Protein AF-0000000087420105 (afdb_homodimer)

Structure (mmCIF, N/CA/C/O backbone):
data_AF-0000000087420105-model_v1
#
loop_
_entity.id
_entity.type
_entity.pdbx_description
1 polymer 'ABC-2 type transporter'
#
loop_
_atom_site.group_PDB
_atom_site.id
_atom_site.type_symbol
_atom_site.label_atom_id
_atom_site.label_alt_id
_atom_site.label_comp_id
_atom_site.label_asym_id
_atom_site.label_entity_id
_atom_site.label_seq_id
_atom_site.pdbx_PDB_ins_code
_atom_site.Cartn_x
_atom_site.Cartn_y
_atom_site.Cartn_z
_atom_site.occupancy
_atom_site.B_iso_or_equiv
_atom_site.auth_seq_id
_atom_site.auth_comp_id
_atom_site.auth_asym_id
_atom_site.auth_atom_id
_atom_site.pdbx_PDB_model_num
ATOM 1 N N . MET A 1 1 ? -33.156 55.25 -21.453 1 26.67 1 MET A N 1
ATOM 2 C CA . MET A 1 1 ? -33.312 55.75 -20.078 1 26.67 1 MET A CA 1
ATOM 3 C C . MET A 1 1 ? -33.062 54.625 -19.078 1 26.67 1 MET A C 1
ATOM 5 O O . MET A 1 1 ? -33.875 53.719 -18.969 1 26.67 1 MET A O 1
ATOM 9 N N . SER A 1 2 ? -31.75 54.156 -18.812 1 30.66 2 SER A N 1
ATOM 10 C CA . SER A 1 2 ? -31.031 53.062 -18.203 1 30.66 2 SER A CA 1
ATOM 11 C C . SER A 1 2 ? -31.156 53.094 -16.688 1 30.66 2 SER A C 1
ATOM 13 O O . SER A 1 2 ? -30.656 54 -16.047 1 30.66 2 SER A O 1
ATOM 15 N N . SER A 1 3 ? -32.344 52.75 -16.109 1 32.53 3 SER A N 1
ATOM 16 C CA . SER A 1 3 ? -32.656 52.844 -14.68 1 32.53 3 SER A CA 1
ATOM 17 C C . SER A 1 3 ? -31.625 52.062 -13.844 1 32.53 3 SER A C 1
ATOM 19 O O . SER A 1 3 ? -31.516 50.844 -13.953 1 32.53 3 SER A O 1
ATOM 21 N N . VAL A 1 4 ? -30.453 52.688 -13.539 1 34.88 4 VAL A N 1
ATOM 22 C CA . VAL A 1 4 ? -29.359 52.25 -12.672 1 34.88 4 VAL A CA 1
ATOM 23 C C . VAL A 1 4 ? -29.891 52.031 -11.258 1 34.88 4 VAL A C 1
ATOM 25 O O . VAL A 1 4 ? -30.328 52.969 -10.586 1 34.88 4 VAL A O 1
ATOM 28 N N . GLU A 1 5 ? -30.656 50.875 -10.992 1 32.69 5 GLU A N 1
ATOM 29 C CA . GLU A 1 5 ? -31.172 50.594 -9.664 1 32.69 5 GLU A CA 1
ATOM 30 C C . GLU A 1 5 ? -30.062 50.688 -8.609 1 32.69 5 GLU A C 1
ATOM 32 O O . GLU A 1 5 ? -29.016 50.031 -8.742 1 32.69 5 GLU A O 1
ATOM 37 N N . THR A 1 6 ? -29.859 51.812 -7.957 1 34.91 6 THR A N 1
ATOM 38 C CA . THR A 1 6 ? -28.969 52.188 -6.867 1 34.91 6 THR A CA 1
ATOM 39 C C . THR A 1 6 ? -29.062 51.219 -5.707 1 34.91 6 THR A C 1
ATOM 41 O O . THR A 1 6 ? -30.141 51 -5.156 1 34.91 6 THR A O 1
ATOM 44 N N . VAL A 1 7 ? -28.266 50.125 -5.691 1 34.72 7 VAL A N 1
ATOM 45 C CA . VAL A 1 7 ? -28.109 49.094 -4.668 1 34.72 7 VAL A CA 1
ATOM 46 C C . VAL A 1 7 ? -27.859 49.75 -3.311 1 34.72 7 VAL A C 1
ATOM 48 O O . VAL A 1 7 ? -26.938 50.531 -3.158 1 34.72 7 VAL A O 1
ATOM 51 N N . ASP A 1 8 ? -28.906 50.031 -2.529 1 33.28 8 ASP A N 1
ATOM 52 C CA . ASP A 1 8 ? -28.953 50.656 -1.221 1 33.28 8 ASP A CA 1
ATOM 53 C C . ASP A 1 8 ? -27.922 50.062 -0.272 1 33.28 8 ASP A C 1
ATOM 55 O O . ASP A 1 8 ? -27.969 48.875 0.007 1 33.28 8 ASP A O 1
ATOM 59 N N . HIS A 1 9 ? -26.703 50.562 -0.104 1 33.38 9 HIS A N 1
ATOM 60 C CA . HIS A 1 9 ? -25.531 50.281 0.707 1 33.38 9 HIS A CA 1
ATOM 61 C C . HIS A 1 9 ? -25.891 50.156 2.182 1 33.38 9 HIS A C 1
ATOM 63 O O . HIS A 1 9 ? -25.031 49.875 3.018 1 33.38 9 HIS A O 1
ATOM 69 N N . ARG A 1 10 ? -27.016 50.781 2.686 1 37.72 10 ARG A N 1
ATOM 70 C CA . ARG A 1 10 ? -27.297 50.906 4.109 1 37.72 10 ARG A CA 1
ATOM 71 C C . ARG A 1 10 ? -27.516 49.562 4.754 1 37.72 10 ARG A C 1
ATOM 73 O O . ARG A 1 10 ? -27.547 49.438 5.98 1 37.72 10 ARG A O 1
ATOM 80 N N . LYS A 1 11 ? -28.094 48.594 4.082 1 36.72 11 LYS A N 1
ATOM 81 C CA . LYS A 1 11 ? -28.531 47.375 4.766 1 36.72 11 LYS A CA 1
ATOM 82 C C . LYS A 1 11 ? -27.328 46.531 5.18 1 36.72 11 LYS A C 1
ATOM 84 O O . LYS A 1 11 ? -27.5 45.438 5.738 1 36.72 11 LYS A O 1
ATOM 89 N N . ILE A 1 12 ? -26.094 46.812 4.672 1 32.16 12 ILE A N 1
ATOM 90 C CA . ILE A 1 12 ? -24.969 45.938 5.047 1 32.16 12 ILE A CA 1
ATOM 91 C C . ILE A 1 12 ? -24.578 46.25 6.492 1 32.16 12 ILE A C 1
ATOM 93 O O . ILE A 1 12 ? -23.75 45.531 7.07 1 32.16 12 ILE A O 1
ATOM 97 N N . ALA A 1 13 ? -24.828 47.438 7 1 33.59 13 ALA A N 1
ATOM 98 C CA . ALA A 1 13 ? -24.297 47.844 8.297 1 33.59 13 ALA A CA 1
ATOM 99 C C . ALA A 1 13 ? -24.859 46.969 9.414 1 33.59 13 ALA A C 1
ATOM 101 O O . ALA A 1 13 ? -24.328 46.969 10.531 1 33.59 13 ALA A O 1
ATOM 102 N N . ALA A 1 14 ? -26.094 46.531 9.297 1 34.59 14 ALA A N 1
ATOM 103 C CA . ALA A 1 14 ? -26.781 46 10.477 1 34.59 14 ALA A CA 1
ATOM 104 C C . ALA A 1 14 ? -26.172 44.688 10.922 1 34.59 14 ALA A C 1
ATOM 106 O O . ALA A 1 14 ? -26.594 44.094 11.914 1 34.59 14 ALA A O 1
ATOM 107 N N . ILE A 1 15 ? -25.5 43.969 9.969 1 34.31 15 ILE A N 1
ATOM 108 C CA . ILE A 1 15 ? -25.078 42.656 10.484 1 34.31 15 ILE A CA 1
ATOM 109 C C . ILE A 1 15 ? -23.891 42.844 11.43 1 34.31 15 ILE A C 1
ATOM 111 O O . ILE A 1 15 ? -22.734 42.812 11 1 34.31 15 ILE A O 1
ATOM 115 N N . GLU A 1 16 ? -23.812 43.938 12.102 1 32.38 16 GLU A N 1
ATOM 116 C CA . GLU A 1 16 ? -22.734 43.969 13.086 1 32.38 16 GLU A CA 1
ATOM 117 C C . GLU A 1 16 ? -22.781 42.75 14.008 1 32.38 16 GLU A C 1
ATOM 119 O O . GLU A 1 16 ? -23.812 42.438 14.586 1 32.38 16 GLU A O 1
ATOM 124 N N . PRO A 1 17 ? -21.875 41.781 13.828 1 32.94 17 PRO A N 1
ATOM 125 C CA . PRO A 1 17 ? -21.922 40.656 14.758 1 32.94 17 PRO A CA 1
ATOM 126 C C . PRO A 1 17 ? -22.047 41.094 16.219 1 32.94 17 PRO A C 1
ATOM 128 O O . PRO A 1 17 ? -21.438 42.062 16.625 1 32.94 17 PRO A O 1
ATOM 131 N N . ASP A 1 18 ? -23.203 41.094 16.766 1 36.69 18 ASP A N 1
ATOM 132 C CA . ASP A 1 18 ? -23.438 41.375 18.188 1 36.69 18 ASP A CA 1
ATOM 133 C C . ASP A 1 18 ? -22.328 40.781 19.062 1 36.69 18 ASP A C 1
ATOM 135 O O . ASP A 1 18 ? -22.25 39.562 19.219 1 36.69 18 ASP A O 1
ATOM 139 N N . VAL A 1 19 ? -21.141 41.344 19.156 1 37.44 19 VAL A N 1
ATOM 140 C CA . VAL A 1 19 ? -19.969 41.062 19.969 1 37.44 19 VAL A CA 1
ATOM 141 C C . VAL A 1 19 ? -20.375 40.875 21.422 1 37.44 19 VAL A C 1
ATOM 143 O O . VAL A 1 19 ? -19.516 40.688 22.297 1 37.44 19 VAL A O 1
ATOM 146 N N . ARG A 1 20 ? -21.5 41.375 21.906 1 37.44 20 ARG A N 1
ATOM 147 C CA . ARG A 1 20 ? -21.781 41.406 23.344 1 37.44 20 ARG A CA 1
ATOM 148 C C . ARG A 1 20 ? -21.938 40 23.891 1 37.44 20 ARG A C 1
ATOM 150 O O . ARG A 1 20 ? -22.094 39.812 25.094 1 37.44 20 ARG A O 1
ATOM 157 N N . HIS A 1 21 ? -22.531 39.062 23.094 1 34.16 21 HIS A N 1
ATOM 158 C CA . HIS A 1 21 ? -22.609 37.812 23.828 1 34.16 21 HIS A CA 1
ATOM 159 C C . HIS A 1 21 ? -21.266 37.094 23.891 1 34.16 21 HIS A C 1
ATOM 161 O O . HIS A 1 21 ? -20.828 36.5 22.906 1 34.16 21 HIS A O 1
ATOM 167 N N . SER A 1 22 ? -20.297 37.625 24.562 1 34.06 22 SER A N 1
ATOM 168 C CA . SER A 1 22 ? -19.125 36.844 24.984 1 34.06 22 SER A CA 1
ATOM 169 C C . SER A 1 22 ? -19.5 35.406 25.312 1 34.06 22 SER A C 1
ATOM 171 O O . SER A 1 22 ? -20.531 35.156 25.938 1 34.06 22 SER A O 1
ATOM 173 N N . PRO A 1 23 ? -19.094 34.438 24.531 1 33.84 23 PRO A N 1
ATOM 174 C CA . PRO A 1 23 ? -19.422 33.094 25.047 1 33.84 23 PRO A CA 1
ATOM 175 C C . PRO A 1 23 ? -19.281 33 26.562 1 33.84 23 PRO A C 1
ATOM 177 O O . PRO A 1 23 ? -18.297 33.5 27.125 1 33.84 23 PRO A O 1
ATOM 180 N N . ARG A 1 24 ? -20.312 33.219 27.312 1 34.09 24 ARG A N 1
ATOM 181 C CA . ARG A 1 24 ? -20.188 32.906 28.734 1 34.09 24 ARG A CA 1
ATOM 182 C C . ARG A 1 24 ? -19.281 31.688 28.938 1 34.09 24 ARG A C 1
ATOM 184 O O . ARG A 1 24 ? -19.344 30.719 28.172 1 34.09 24 ARG A O 1
ATOM 191 N N . SER A 1 25 ? -18.078 31.812 29.5 1 37.47 25 SER A N 1
ATOM 192 C CA . SER A 1 25 ? -17.062 30.828 29.875 1 37.47 25 SER A CA 1
ATOM 193 C C . SER A 1 25 ? -17.703 29.5 30.281 1 37.47 25 SER A C 1
ATOM 195 O O . SER A 1 25 ? -17 28.516 30.469 1 37.47 25 SER A O 1
ATOM 197 N N . GLY A 1 26 ? -18.938 29.5 30.875 1 34.47 26 GLY A N 1
ATOM 198 C CA . GLY A 1 26 ? -19.531 28.391 31.594 1 34.47 26 GLY A CA 1
ATOM 199 C C . GLY A 1 26 ? -19.891 27.219 30.703 1 34.47 26 GLY A C 1
ATOM 200 O O . GLY A 1 26 ? -20.312 26.172 31.188 1 34.47 26 GLY A O 1
ATOM 201 N N . ASP A 1 27 ? -20.344 27.531 29.547 1 33.66 27 ASP A N 1
ATOM 202 C CA . ASP A 1 27 ? -20.922 26.328 28.969 1 33.66 27 ASP A CA 1
ATOM 203 C C . ASP A 1 27 ? -19.844 25.328 28.578 1 33.66 27 ASP A C 1
ATOM 205 O O . ASP A 1 27 ? -19.438 25.266 27.422 1 33.66 27 ASP A O 1
ATOM 209 N N . TRP A 1 28 ? -18.734 25.312 29.312 1 34.06 28 TRP A N 1
ATOM 210 C CA . TRP A 1 28 ? -17.953 24.094 29.125 1 34.06 28 TRP A CA 1
ATOM 211 C C . TRP A 1 28 ? -18.859 22.875 29.125 1 34.06 28 TRP A C 1
ATOM 213 O O . TRP A 1 28 ? -19.656 22.672 30.031 1 34.06 28 TRP A O 1
ATOM 223 N N . VAL A 1 29 ? -19.484 22.531 28.062 1 35.78 29 VAL A N 1
ATOM 224 C CA . VAL A 1 29 ? -20.016 21.188 28.141 1 35.78 29 VAL A CA 1
ATOM 225 C C . VAL A 1 29 ? -19.031 20.266 28.859 1 35.78 29 VAL A C 1
ATOM 227 O O . VAL A 1 29 ? -17.938 19.984 28.344 1 35.78 29 VAL A O 1
ATOM 230 N N . VAL A 1 30 ? -18.75 20.484 30.125 1 34.75 30 VAL A N 1
ATOM 231 C CA . VAL A 1 30 ? -18.109 19.469 30.953 1 34.75 30 VAL A CA 1
ATOM 232 C C . VAL A 1 30 ? -18.594 18.078 30.547 1 34.75 30 VAL A C 1
ATOM 234 O O . VAL A 1 30 ? -19.797 17.797 30.609 1 34.75 30 VAL A O 1
ATOM 237 N N . TYR A 1 31 ? -17.984 17.484 29.484 1 37.84 31 TYR A N 1
ATOM 238 C CA . TYR A 1 31 ? -18.203 16.047 29.438 1 37.84 31 TYR A CA 1
ATOM 239 C C . TYR A 1 31 ? -18.141 15.438 30.844 1 37.84 31 TYR A C 1
ATOM 241 O O . TYR A 1 31 ? -17.078 15.453 31.484 1 37.84 31 TYR A O 1
ATOM 249 N N . ALA A 1 32 ? -18.953 15.883 31.766 1 35.5 32 ALA A N 1
ATOM 250 C CA . ALA A 1 32 ? -19 15.094 33 1 35.5 32 ALA A CA 1
ATOM 251 C C . ALA A 1 32 ? -18.766 13.609 32.688 1 35.5 32 ALA A C 1
ATOM 253 O O . ALA A 1 32 ? -19.328 13.07 31.75 1 35.5 32 ALA A O 1
ATOM 254 N N . PRO A 1 33 ? -17.562 13.141 32.938 1 39.5 33 PRO A N 1
ATOM 255 C CA . PRO A 1 33 ? -17.594 11.68 32.969 1 39.5 33 PRO A CA 1
ATOM 256 C C . PRO A 1 33 ? -18.906 11.125 33.5 1 39.5 33 PRO A C 1
ATOM 258 O O . PRO A 1 33 ? -19.266 11.352 34.656 1 39.5 33 PRO A O 1
ATOM 261 N N . SER A 1 34 ? -20 11.602 33.188 1 38.62 34 SER A N 1
ATOM 262 C CA . SER A 1 34 ? -21.062 10.836 33.812 1 38.62 34 SER A CA 1
ATOM 263 C C . SER A 1 34 ? -20.625 9.398 34.094 1 38.62 34 SER A C 1
ATOM 265 O O . SER A 1 34 ? -20.391 8.625 33.156 1 38.62 34 SER A O 1
ATOM 267 N N . GLY A 1 35 ? -19.703 9.094 34.938 1 42.22 35 GLY A N 1
ATOM 268 C CA . GLY A 1 35 ? -19.531 7.824 35.625 1 42.22 35 GLY A CA 1
ATOM 269 C C . GLY A 1 35 ? -20.766 6.934 35.531 1 42.22 35 GLY A C 1
ATOM 270 O O . GLY A 1 35 ? -20.906 5.969 36.281 1 42.22 35 GLY A O 1
ATOM 271 N N . ALA A 1 36 ? -21.953 7.465 35.438 1 42.56 36 ALA A N 1
ATOM 272 C CA . ALA A 1 36 ? -23.094 6.555 35.5 1 42.56 36 ALA A CA 1
ATOM 273 C C . ALA A 1 36 ? -22.938 5.43 34.469 1 42.56 36 ALA A C 1
ATOM 275 O O . ALA A 1 36 ? -22.719 5.688 33.281 1 42.56 36 ALA A O 1
ATOM 276 N N . ARG A 1 37 ? -22.391 4.406 34.781 1 48.38 37 ARG A N 1
ATOM 277 C CA . ARG A 1 37 ? -22.484 3.051 34.25 1 48.38 37 ARG A CA 1
ATOM 278 C C . ARG A 1 37 ? -23.688 2.904 33.344 1 48.38 37 ARG A C 1
ATOM 280 O O . ARG A 1 37 ? -24.75 2.438 33.75 1 48.38 37 ARG A O 1
ATOM 287 N N . SER A 1 38 ? -23.891 3.996 32.406 1 64.88 38 SER A N 1
ATOM 288 C CA . SER A 1 38 ? -25.094 3.793 31.609 1 64.88 38 SER A CA 1
ATOM 289 C C . SER A 1 38 ? -25.125 2.398 30.984 1 64.88 38 SER A C 1
ATOM 291 O O . SER A 1 38 ? -24.078 1.803 30.734 1 64.88 38 SER A O 1
ATOM 293 N N . HIS A 1 39 ? -26.141 1.821 31.109 1 81.44 39 HIS A N 1
ATOM 294 C CA . HIS A 1 39 ? -26.453 0.512 30.562 1 81.44 39 HIS A CA 1
ATOM 295 C C . HIS A 1 39 ? -26.109 0.441 29.078 1 81.44 39 HIS A C 1
ATOM 297 O O . HIS A 1 39 ? -26.281 1.421 28.344 1 81.44 39 HIS A O 1
ATOM 303 N N . PRO A 1 40 ? -25.281 -0.43 28.719 1 84.88 40 PRO A N 1
ATOM 304 C CA . PRO A 1 40 ? -24.891 -0.608 27.312 1 84.88 40 PRO A CA 1
ATOM 305 C C . PRO A 1 40 ? -26.031 -0.319 26.344 1 84.88 40 PRO A C 1
ATOM 307 O O . PRO A 1 40 ? -25.797 0.228 25.266 1 84.88 40 PRO A O 1
ATOM 310 N N . LEU A 1 41 ? -27.141 -0.462 26.766 1 86.56 41 LEU A N 1
ATOM 311 C CA . LEU A 1 41 ? -28.281 -0.241 25.891 1 86.56 41 LEU A CA 1
ATOM 312 C C . LEU A 1 41 ? -28.562 1.25 25.719 1 86.56 41 LEU A C 1
ATOM 314 O O . LEU A 1 41 ? -29.016 1.684 24.656 1 86.56 41 LEU A O 1
ATOM 318 N N . VAL A 1 42 ? -28.297 2.012 26.688 1 87.31 42 VAL A N 1
ATOM 319 C CA . VAL A 1 42 ? -28.484 3.455 26.625 1 87.31 42 VAL A CA 1
ATOM 320 C C . VAL A 1 42 ? -27.469 4.074 25.688 1 87.31 42 VAL A C 1
ATOM 322 O O . VAL A 1 42 ? -27.797 4.941 24.875 1 87.31 42 VAL A O 1
ATOM 325 N N . LEU A 1 43 ? -26.359 3.58 25.781 1 88.38 43 LEU A N 1
ATOM 326 C CA . LEU A 1 43 ? -25.297 4.074 24.906 1 88.38 43 LEU A CA 1
ATOM 327 C C . LEU A 1 43 ? -25.578 3.748 23.453 1 88.38 43 LEU A C 1
ATOM 329 O O . LEU A 1 43 ? -25.312 4.559 22.562 1 88.38 43 LEU A O 1
ATOM 333 N N . LEU A 1 44 ? -26.062 2.6 23.281 1 91.38 44 LEU A N 1
ATOM 334 C CA . LEU A 1 44 ? -26.406 2.199 21.922 1 91.38 44 LEU A CA 1
ATOM 335 C C . LEU A 1 44 ? -27.531 3.072 21.359 1 91.38 44 LEU A C 1
ATOM 337 O O . LEU A 1 44 ? -27.484 3.482 20.203 1 91.38 44 LEU A O 1
ATOM 341 N N . ARG A 1 45 ? -28.5 3.316 22.188 1 90.12 45 ARG A N 1
ATOM 342 C CA . ARG A 1 45 ? -29.594 4.176 21.766 1 90.12 45 ARG A CA 1
ATOM 343 C C . ARG A 1 45 ? -29.109 5.586 21.469 1 90.12 45 ARG A C 1
ATOM 345 O O . ARG A 1 45 ? -29.562 6.215 20.516 1 90.12 45 ARG A O 1
ATOM 352 N N . GLN A 1 46 ? -28.266 5.992 22.25 1 89.38 46 GLN A N 1
ATOM 353 C CA . GLN A 1 46 ? -27.688 7.309 22.031 1 89.38 46 GLN A CA 1
ATOM 354 C C . GLN A 1 46 ? -26.922 7.359 20.719 1 89.38 46 GLN A C 1
ATOM 356 O O . GLN A 1 46 ? -27.016 8.336 19.969 1 89.38 46 GLN A O 1
ATOM 361 N N . SER A 1 47 ? -26.156 6.324 20.453 1 90.88 47 SER A N 1
ATOM 362 C CA . SER A 1 47 ? -25.406 6.258 19.203 1 90.88 47 SER A CA 1
ATOM 363 C C . SER A 1 47 ? -26.344 6.27 18 1 90.88 47 SER A C 1
ATOM 365 O O . SER A 1 47 ? -26.094 6.996 17.031 1 90.88 47 SER A O 1
ATOM 367 N N . LEU A 1 48 ? -27.359 5.516 18.141 1 91.12 48 LEU A N 1
ATOM 368 C CA . LEU A 1 48 ? -28.312 5.453 17.047 1 91.12 48 LEU A CA 1
ATOM 369 C C . LEU A 1 48 ? -29 6.805 16.844 1 91.12 48 LEU A C 1
ATOM 371 O O . LEU A 1 48 ? -29.234 7.219 15.711 1 91.12 48 LEU A O 1
ATOM 375 N N . SER A 1 49 ? -29.281 7.445 17.906 1 91.31 49 SER A N 1
ATOM 376 C CA . SER A 1 49 ? -29.859 8.781 17.844 1 91.31 49 SER A CA 1
ATOM 377 C C . SER A 1 49 ? -28.891 9.781 17.25 1 91.31 49 SER A C 1
ATOM 379 O O . SER A 1 49 ? -29.281 10.641 16.453 1 91.31 49 SER A O 1
ATOM 381 N N . ASN A 1 50 ? -27.688 9.625 17.625 1 90.69 50 ASN A N 1
ATOM 382 C CA . ASN A 1 50 ? -26.656 10.508 17.109 1 90.69 50 ASN A CA 1
ATOM 383 C C . ASN A 1 50 ? -26.469 10.328 15.602 1 90.69 50 ASN A C 1
ATOM 385 O O . ASN A 1 50 ? -26.234 11.297 14.883 1 90.69 50 ASN A O 1
ATOM 389 N N . PHE A 1 51 ? -26.578 9.125 15.141 1 92.69 51 PHE A N 1
ATOM 390 C CA . PHE A 1 51 ? -26.5 8.883 13.703 1 92.69 51 PHE A CA 1
ATOM 391 C C . PHE A 1 51 ? -27.609 9.625 12.969 1 92.69 51 PHE A C 1
ATOM 393 O O . PHE A 1 51 ? -27.375 10.219 11.922 1 92.69 51 PHE A O 1
ATOM 400 N N . TRP A 1 52 ? -28.75 9.562 13.586 1 91.12 52 TRP A N 1
ATOM 401 C CA . TRP A 1 52 ? -29.906 10.195 12.953 1 91.12 52 TRP A CA 1
ATOM 402 C C . TRP A 1 52 ? -29.812 11.711 13.047 1 91.12 52 TRP A C 1
ATOM 404 O O . TRP A 1 52 ? -30.109 12.422 12.086 1 91.12 52 TRP A O 1
ATOM 414 N N . SER A 1 53 ? -29.375 12.227 14.125 1 91.88 53 SER A N 1
ATOM 415 C CA . SER A 1 53 ? -29.344 13.664 14.352 1 91.88 53 SER A CA 1
ATOM 416 C C . SER A 1 53 ? -28.25 14.328 13.516 1 91.88 53 SER A C 1
ATOM 418 O O . SER A 1 53 ? -28.344 15.508 13.18 1 91.88 53 SER A O 1
ATOM 420 N N . THR A 1 54 ? -27.266 13.578 13.242 1 92 54 THR A N 1
ATOM 421 C CA . THR A 1 54 ? -26.141 14.172 12.523 1 92 54 THR A CA 1
ATOM 422 C C . THR A 1 54 ? -26.141 13.734 11.062 1 92 54 THR A C 1
ATOM 424 O O . THR A 1 54 ? -25.141 13.891 10.367 1 92 54 THR A O 1
ATOM 427 N N . ARG A 1 55 ? -27.25 13.211 10.594 1 92.94 55 A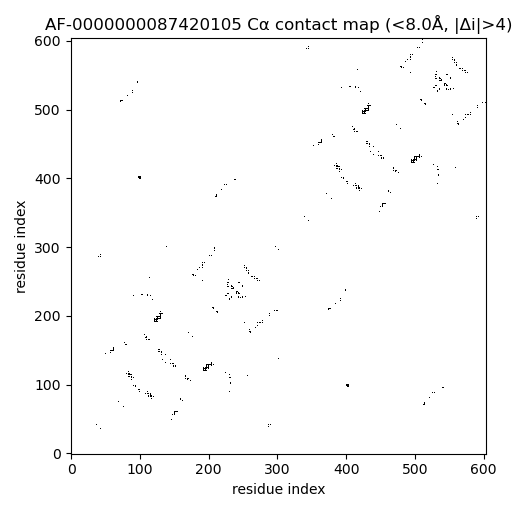RG A N 1
ATOM 428 C CA . ARG A 1 55 ? -27.312 12.688 9.234 1 92.94 55 ARG A CA 1
ATOM 429 C C . ARG A 1 55 ? -27.078 13.797 8.211 1 92.94 55 ARG A C 1
ATOM 431 O O . ARG A 1 55 ? -26.453 13.562 7.172 1 92.94 55 ARG A O 1
ATOM 438 N N . GLU A 1 56 ? -27.531 14.969 8.531 1 93.56 56 GLU A N 1
ATOM 439 C CA . GLU A 1 56 ? -27.344 16.094 7.613 1 93.56 56 GLU A CA 1
ATOM 440 C C . GLU A 1 56 ? -25.875 16.516 7.566 1 93.56 56 GLU A C 1
ATOM 442 O O . GLU A 1 56 ? -25.344 16.797 6.488 1 93.56 56 GLU A O 1
ATOM 447 N N . LEU A 1 57 ? -25.375 16.531 8.734 1 92.25 57 LEU A N 1
ATOM 448 C CA . LEU A 1 57 ? -23.953 16.859 8.805 1 92.25 57 LEU A CA 1
ATOM 449 C C . LEU A 1 57 ? -23.125 15.836 8.047 1 92.25 57 LEU A C 1
ATOM 451 O O . LEU A 1 57 ? -22.219 16.203 7.297 1 92.25 57 LEU A O 1
ATOM 455 N N . ALA A 1 58 ? -23.422 14.594 8.258 1 94.12 58 ALA A N 1
ATOM 456 C CA . ALA A 1 58 ? -22.703 13.523 7.57 1 94.12 58 ALA A CA 1
ATOM 457 C C . ALA A 1 58 ? -22.812 13.664 6.055 1 94.12 58 ALA A C 1
ATOM 459 O O . ALA A 1 58 ? -21.844 13.477 5.332 1 94.12 58 ALA A O 1
ATOM 460 N N . TRP A 1 59 ? -23.953 14.031 5.625 1 94.12 59 TRP A N 1
ATOM 461 C CA . TRP A 1 59 ? -24.188 14.211 4.199 1 94.12 59 TRP A CA 1
ATOM 462 C C . TRP A 1 59 ? -23.391 15.391 3.654 1 94.12 59 TRP A C 1
ATOM 464 O O . TRP A 1 59 ? -22.812 15.305 2.568 1 94.12 59 TRP A O 1
ATOM 474 N N . ILE A 1 60 ? -23.344 16.453 4.422 1 93.62 60 ILE A N 1
ATOM 475 C CA . ILE A 1 60 ? -22.594 17.641 4.02 1 93.62 60 ILE A CA 1
ATOM 476 C C . ILE A 1 60 ? -21.109 17.297 3.928 1 93.62 60 ILE A C 1
ATOM 478 O O . ILE A 1 60 ? -20.438 17.641 2.953 1 93.62 60 ILE A O 1
ATOM 482 N N . LEU A 1 61 ? -20.766 16.594 4.895 1 92 61 LEU A N 1
ATOM 483 C CA . LEU A 1 61 ? -19.375 16.203 4.906 1 92 61 LEU A CA 1
ATOM 484 C C . LEU A 1 61 ? -19.047 15.281 3.74 1 92 61 LEU A C 1
ATOM 486 O O . LEU A 1 61 ? -17.984 15.383 3.131 1 92 61 LEU A O 1
ATOM 490 N N . PHE A 1 62 ? -19.906 14.375 3.434 1 92.62 62 PHE A N 1
ATOM 491 C CA . PHE A 1 62 ? -19.734 13.43 2.336 1 92.62 62 PHE A CA 1
ATOM 492 C C . PHE A 1 62 ? -19.672 14.156 1 1 92.62 62 PHE A C 1
ATOM 494 O O . PHE A 1 62 ? -18.766 13.914 0.199 1 92.62 62 PHE A O 1
ATOM 501 N N . TH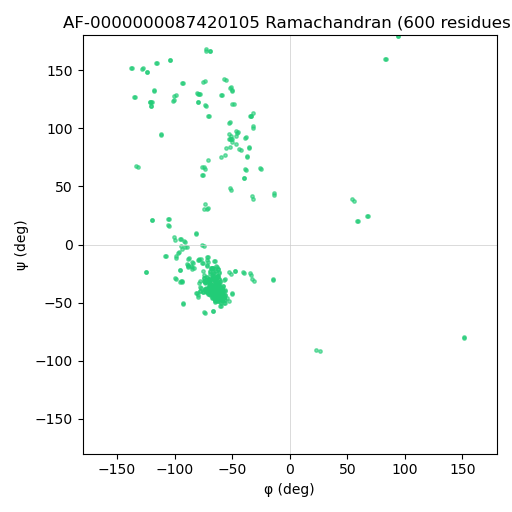R A 1 63 ? -20.531 15.062 0.748 1 91.69 63 THR A N 1
ATOM 502 C CA . THR A 1 63 ? -20.578 15.797 -0.512 1 91.69 63 THR A CA 1
ATOM 503 C C . THR A 1 63 ? -19.344 16.688 -0.654 1 91.69 63 THR A C 1
ATOM 505 O O . THR A 1 63 ? -18.828 16.859 -1.757 1 91.69 63 THR A O 1
ATOM 508 N N . ARG A 1 64 ? -19 17.188 0.494 1 88.62 64 ARG A N 1
ATOM 509 C CA . ARG A 1 64 ? -17.781 18 0.488 1 88.62 64 ARG A CA 1
ATOM 510 C C . ARG A 1 64 ? -16.562 17.141 0.135 1 88.62 64 ARG A C 1
ATOM 512 O O . ARG A 1 64 ? -15.688 17.578 -0.614 1 88.62 64 ARG A O 1
ATOM 519 N N . ASP A 1 65 ? -16.547 15.977 0.671 1 86.5 65 ASP A N 1
ATOM 520 C CA . ASP A 1 65 ? -15.461 15.062 0.37 1 86.5 65 ASP A CA 1
ATOM 521 C C . ASP A 1 65 ? -15.43 14.719 -1.117 1 86.5 65 ASP A C 1
ATOM 523 O O . ASP A 1 65 ? -14.359 14.688 -1.729 1 86.5 65 ASP A O 1
ATOM 527 N N . LEU A 1 66 ? -16.531 14.453 -1.643 1 83.56 66 LEU A N 1
ATOM 528 C CA . LEU A 1 66 ? -16.625 14.102 -3.055 1 83.56 66 LEU A CA 1
ATOM 529 C C . LEU A 1 66 ? -16.141 15.25 -3.934 1 83.56 66 LEU A C 1
ATOM 531 O O . LEU A 1 66 ? -15.43 15.031 -4.914 1 83.56 66 LEU A O 1
ATOM 535 N N . LYS A 1 67 ? -16.469 16.438 -3.557 1 83.5 67 LYS A N 1
ATOM 536 C CA . LYS A 1 67 ? -16.094 17.609 -4.328 1 83.5 67 LYS A CA 1
ATOM 537 C C . LYS A 1 67 ? -14.594 17.891 -4.219 1 83.5 67 LYS A C 1
ATOM 539 O O . LYS A 1 67 ? -13.953 18.281 -5.195 1 83.5 67 LYS A O 1
ATOM 544 N N . SER A 1 68 ? -14.094 17.719 -3.076 1 79.12 68 SER A N 1
ATOM 545 C CA . SER A 1 68 ? -12.672 17.984 -2.844 1 79.12 68 SER A CA 1
ATOM 546 C C . SER A 1 68 ? -11.797 17 -3.607 1 79.12 68 SER A C 1
ATOM 548 O O . SER A 1 68 ? -10.727 17.375 -4.094 1 79.12 68 SER A O 1
ATOM 550 N N . GLN A 1 69 ? -12.25 15.812 -3.73 1 72.81 69 GLN A N 1
ATOM 551 C CA . GLN A 1 69 ? -11.492 14.781 -4.43 1 72.81 69 GLN A CA 1
ATOM 552 C C . GLN A 1 69 ? -11.445 15.055 -5.93 1 72.81 69 GLN A C 1
ATOM 554 O O . GLN A 1 69 ? -10.438 14.789 -6.582 1 72.81 69 GLN A O 1
ATOM 559 N N . VAL A 1 70 ? -12.469 15.523 -6.484 1 67.06 70 VAL A N 1
ATOM 560 C CA . VAL A 1 70 ? -12.555 15.773 -7.918 1 67.06 70 VAL A CA 1
ATOM 561 C C . VAL A 1 70 ? -11.742 17.016 -8.273 1 67.06 70 VAL A C 1
ATOM 563 O O . VAL A 1 70 ? -11.195 17.125 -9.375 1 67.06 70 VAL A O 1
ATOM 566 N N . ARG A 1 71 ? -11.594 17.938 -7.426 1 68.12 71 ARG A N 1
ATOM 567 C CA . ARG A 1 71 ? -10.875 19.188 -7.703 1 68.12 71 ARG A CA 1
ATOM 568 C C . ARG A 1 71 ? -9.375 18.938 -7.766 1 68.12 71 ARG A C 1
ATOM 570 O O . ARG A 1 71 ? -8.664 19.625 -8.5 1 68.12 71 ARG A O 1
ATOM 577 N N . ARG A 1 72 ? -8.867 18.078 -7.086 1 60.81 72 ARG A N 1
ATOM 578 C CA . ARG A 1 72 ? -7.422 17.922 -6.961 1 60.81 72 ARG A CA 1
ATOM 579 C C . ARG A 1 72 ? -6.891 16.875 -7.938 1 60.81 72 ARG A C 1
ATOM 581 O O . ARG A 1 72 ? -5.688 16.828 -8.203 1 60.81 72 ARG A O 1
ATOM 588 N N . SER A 1 73 ? -7.688 15.977 -8.414 1 60.25 73 SER A N 1
ATOM 589 C CA . SER A 1 73 ? -7.199 14.883 -9.242 1 60.25 73 SER A CA 1
ATOM 590 C C . SER A 1 73 ? -8.086 14.672 -10.461 1 60.25 73 SER A C 1
ATOM 592 O O . SER A 1 73 ? -9.305 14.883 -10.398 1 60.25 73 SER A O 1
ATOM 594 N N . PHE A 1 74 ? -7.41 14.672 -11.68 1 60.09 74 PHE A N 1
ATOM 595 C CA . PHE A 1 74 ? -8.133 14.398 -12.914 1 60.09 74 PHE A CA 1
ATOM 596 C C . PHE A 1 74 ? -8.961 13.125 -12.789 1 60.09 74 PHE A C 1
ATOM 598 O O . PHE A 1 74 ? -10.117 13.094 -13.219 1 60.09 74 PHE A O 1
ATOM 605 N N . MET A 1 75 ? -8.352 12.109 -12.172 1 62.38 75 MET A N 1
ATOM 606 C CA . MET A 1 75 ? -9.062 10.828 -12.172 1 62.38 75 MET A CA 1
ATOM 607 C C . MET A 1 75 ? -9.781 10.609 -10.844 1 62.38 75 MET A C 1
ATOM 609 O O . MET A 1 75 ? -10.57 9.68 -10.703 1 62.38 75 MET A O 1
ATOM 613 N N . GLY A 1 76 ? -9.703 11.617 -10.008 1 61.78 76 GLY A N 1
ATOM 614 C CA . GLY A 1 76 ? -10.438 11.711 -8.758 1 61.78 76 GLY A CA 1
ATOM 615 C C . GLY A 1 76 ? -10.805 10.359 -8.18 1 61.78 76 GLY A C 1
ATOM 616 O O . GLY A 1 76 ? -9.938 9.625 -7.695 1 61.78 76 GLY A O 1
ATOM 617 N N . TYR A 1 77 ? -11.922 9.82 -8.477 1 66.94 77 TYR A N 1
ATOM 618 C CA . TYR A 1 77 ? -12.562 8.664 -7.852 1 66.94 77 TYR A CA 1
ATOM 619 C C . TYR A 1 77 ? -12.102 7.371 -8.508 1 66.94 77 TYR A C 1
ATOM 621 O O . TYR A 1 77 ? -12.203 6.297 -7.914 1 66.94 77 TYR A O 1
ATOM 629 N N . ALA A 1 78 ? -11.469 7.5 -9.594 1 70.38 78 ALA A N 1
ATOM 630 C CA . ALA A 1 78 ? -11.031 6.301 -10.297 1 70.38 78 ALA A CA 1
ATOM 631 C C . ALA A 1 78 ? -9.875 5.621 -9.57 1 70.38 78 ALA A C 1
ATOM 633 O O . ALA A 1 78 ? -9.656 4.418 -9.719 1 70.38 78 ALA A O 1
ATOM 634 N N . TRP A 1 79 ? -9.281 6.484 -8.68 1 72.19 79 TRP A N 1
ATOM 635 C CA . TRP A 1 79 ? -8.117 5.926 -7.996 1 72.19 79 TRP A CA 1
ATOM 636 C C . TRP A 1 79 ? -8.547 5.012 -6.852 1 72.19 79 TRP A C 1
ATOM 638 O O . TRP A 1 79 ? -7.75 4.223 -6.348 1 72.19 79 TRP A O 1
ATOM 648 N N . LEU A 1 80 ? -9.758 5.086 -6.52 1 67.25 80 LEU A N 1
ATOM 649 C CA . LEU A 1 80 ? -10.242 4.344 -5.363 1 67.25 80 LEU A CA 1
ATOM 650 C C . LEU A 1 80 ? -10.062 2.842 -5.57 1 67.25 80 LEU A C 1
ATOM 652 O O . LEU A 1 80 ? -9.836 2.102 -4.609 1 67.25 80 LEU A O 1
ATOM 656 N N . PHE A 1 81 ? -10.102 2.387 -6.805 1 73.12 81 PHE A N 1
ATOM 657 C CA . PHE A 1 81 ? -10 0.944 -6.984 1 73.12 81 PHE A CA 1
ATOM 658 C C . PHE A 1 81 ? -8.781 0.591 -7.832 1 73.12 81 PHE A C 1
ATOM 660 O O . PHE A 1 81 ? -8.734 -0.48 -8.445 1 73.12 81 PHE A O 1
ATOM 667 N N . SER A 1 82 ? -7.938 1.49 -7.836 1 78.88 82 SER A N 1
ATOM 668 C CA . SER A 1 82 ? -6.719 1.212 -8.594 1 78.88 82 SER A CA 1
ATOM 669 C C . SER A 1 82 ? -5.938 0.059 -7.973 1 78.88 82 SER A C 1
ATOM 671 O O . SER A 1 82 ? -5.391 -0.784 -8.688 1 78.88 82 SER A O 1
ATOM 673 N N . GLY A 1 83 ? -6.062 -0.035 -6.664 1 83.12 83 GLY A N 1
ATOM 674 C CA . GLY A 1 83 ? -5.363 -1.105 -5.969 1 83.12 83 GLY A CA 1
ATOM 675 C C . GLY A 1 83 ? -5.895 -2.484 -6.309 1 83.12 83 GLY A C 1
ATOM 676 O O . GLY A 1 83 ? -5.191 -3.293 -6.918 1 83.12 83 GLY A O 1
ATOM 677 N N . PRO A 1 84 ? -7.117 -2.602 -6.07 1 87.19 84 PRO A N 1
ATOM 678 C CA . PRO A 1 84 ? -7.727 -3.902 -6.352 1 87.19 84 PRO A CA 1
ATOM 679 C C . PRO A 1 84 ? -7.621 -4.293 -7.824 1 87.19 84 PRO A C 1
ATOM 681 O O . PRO A 1 84 ? -7.375 -5.461 -8.141 1 87.19 84 PRO A O 1
ATOM 684 N N . ILE A 1 85 ? -7.863 -3.348 -8.641 1 88.69 85 ILE A N 1
ATOM 685 C CA . ILE A 1 85 ? -7.812 -3.627 -10.07 1 88.69 85 ILE A CA 1
ATOM 686 C C . ILE A 1 85 ? -6.395 -4.047 -10.461 1 88.69 85 ILE A C 1
ATOM 688 O O . ILE A 1 85 ? -6.211 -5.012 -11.211 1 88.69 85 ILE A O 1
ATOM 692 N N . MET A 1 86 ? -5.492 -3.35 -9.953 1 88.94 86 MET A N 1
ATOM 693 C CA . MET A 1 86 ? -4.105 -3.672 -10.273 1 88.94 86 MET A CA 1
ATOM 694 C C . MET A 1 86 ? -3.719 -5.031 -9.711 1 88.94 86 MET A C 1
ATOM 696 O O . MET A 1 86 ? -3.051 -5.82 -10.375 1 88.94 86 MET A O 1
ATOM 700 N N . THR A 1 87 ? -4.109 -5.246 -8.578 1 89.75 87 THR A N 1
ATOM 701 C CA . THR A 1 87 ? -3.824 -6.543 -7.973 1 89.75 87 THR A CA 1
ATOM 702 C C . THR A 1 87 ? -4.43 -7.672 -8.805 1 89.75 87 THR A C 1
ATOM 704 O O . THR A 1 87 ? -3.75 -8.648 -9.117 1 89.75 87 THR A O 1
ATOM 707 N N . ALA A 1 88 ? -5.652 -7.496 -9.156 1 93.5 88 ALA A N 1
ATOM 708 C CA . ALA A 1 88 ? -6.324 -8.5 -9.969 1 93.5 88 ALA A CA 1
ATOM 709 C C . ALA A 1 88 ? -5.613 -8.68 -11.312 1 93.5 88 ALA A C 1
ATOM 711 O O . ALA A 1 88 ? -5.391 -9.812 -11.75 1 93.5 88 ALA A O 1
ATOM 712 N N . ALA A 1 89 ? -5.273 -7.582 -11.891 1 92.44 89 ALA A N 1
ATOM 713 C CA . ALA A 1 89 ? -4.602 -7.633 -13.188 1 92.44 89 ALA A CA 1
ATOM 714 C C . ALA A 1 89 ? -3.277 -8.383 -13.086 1 92.44 89 ALA A C 1
ATOM 716 O O . ALA A 1 89 ? -2.932 -9.164 -13.977 1 92.44 89 ALA A O 1
ATOM 717 N N . MET A 1 90 ? -2.6 -8.18 -12.094 1 89.5 90 MET A N 1
ATOM 718 C CA . MET A 1 90 ? -1.314 -8.844 -11.891 1 89.5 90 MET A CA 1
ATOM 719 C C . MET A 1 90 ? -1.498 -10.344 -11.727 1 89.5 90 MET A C 1
ATOM 721 O O . MET A 1 90 ? -0.752 -11.133 -12.32 1 89.5 90 MET A O 1
ATOM 725 N N . TRP A 1 91 ? -2.432 -10.742 -11 1 91.06 91 TRP A N 1
ATOM 726 C CA . TRP A 1 91 ? -2.664 -12.164 -10.773 1 91.06 91 TRP A CA 1
ATOM 727 C C . TRP A 1 91 ? -3.154 -12.844 -12.047 1 91.06 91 TRP A C 1
ATOM 729 O O . TRP A 1 91 ? -2.771 -13.977 -12.336 1 91.06 91 TRP A O 1
ATOM 739 N N . VAL A 1 92 ? -3.986 -12.164 -12.75 1 92.25 92 VAL A N 1
ATOM 740 C CA . VAL A 1 92 ? -4.434 -12.688 -14.039 1 92.25 92 VAL A CA 1
ATOM 741 C C . VAL A 1 92 ? -3.238 -12.852 -14.977 1 92.25 92 VAL A C 1
ATOM 743 O O . VAL A 1 92 ? -3.111 -13.867 -15.656 1 92.25 92 VAL A O 1
ATOM 746 N N . PHE A 1 93 ? -2.42 -11.906 -14.977 1 88.31 93 PHE A N 1
ATOM 747 C CA . PHE A 1 93 ? -1.228 -11.93 -15.812 1 88.31 93 PHE A CA 1
ATOM 748 C C . PHE A 1 93 ? -0.301 -13.07 -15.406 1 88.31 93 PHE A C 1
ATOM 750 O O . PHE A 1 93 ? 0.182 -13.82 -16.25 1 88.31 93 PHE A O 1
ATOM 757 N N . LEU A 1 94 ? -0.056 -13.188 -14.172 1 85.81 94 LEU A N 1
ATOM 758 C CA . LEU A 1 94 ? 0.826 -14.234 -13.672 1 85.81 94 LEU A CA 1
ATOM 759 C C . LEU A 1 94 ? 0.268 -15.617 -14 1 85.81 94 LEU A C 1
ATOM 761 O O . LEU A 1 94 ? 1.026 -16.547 -14.305 1 85.81 94 LEU A O 1
ATOM 765 N N . ARG A 1 95 ? -1.006 -15.773 -13.922 1 87.88 95 ARG A N 1
ATOM 766 C CA . ARG A 1 95 ? -1.627 -17.047 -14.297 1 87.88 95 ARG A CA 1
ATOM 767 C C . ARG A 1 95 ? -1.461 -17.312 -15.781 1 87.88 95 ARG A C 1
ATOM 769 O O . ARG A 1 95 ? -1.185 -18.453 -16.188 1 87.88 95 ARG A O 1
ATOM 776 N N . SER A 1 96 ? -1.633 -16.297 -16.516 1 86.12 96 SER A N 1
ATOM 777 C CA . SER A 1 96 ? -1.483 -16.438 -17.969 1 86.12 96 SER A CA 1
ATOM 778 C C . SER A 1 96 ? -0.062 -16.859 -18.328 1 86.12 96 SER A C 1
ATOM 780 O O . SER A 1 96 ? 0.148 -17.562 -19.328 1 86.12 96 SER A O 1
ATOM 782 N N . GLN A 1 97 ? 0.88 -16.531 -17.531 1 81.25 97 GLN A N 1
ATOM 783 C CA . GLN A 1 97 ? 2.277 -16.859 -17.797 1 81.25 97 GLN A CA 1
ATOM 784 C C . GLN A 1 97 ? 2.676 -18.156 -17.078 1 81.25 97 GLN A C 1
ATOM 786 O O . GLN A 1 97 ? 3.859 -18.5 -17.016 1 81.25 97 GLN A O 1
ATOM 791 N N . ALA A 1 98 ? 1.752 -18.812 -16.453 1 81.75 98 ALA A N 1
ATOM 792 C CA . ALA A 1 98 ? 1.914 -20.125 -15.82 1 81.75 98 ALA A CA 1
ATOM 793 C C . ALA A 1 98 ? 2.838 -20.031 -14.609 1 81.75 98 ALA A C 1
ATOM 795 O O . ALA A 1 98 ? 3.572 -20.969 -14.305 1 81.75 98 ALA A O 1
ATOM 796 N N . VAL A 1 99 ? 2.873 -18.828 -14.086 1 78.56 99 VAL A N 1
ATOM 797 C CA . VAL A 1 99 ? 3.578 -18.688 -12.82 1 78.56 99 VAL A CA 1
ATOM 798 C C . VAL A 1 99 ? 2.707 -19.203 -11.68 1 78.56 99 VAL A C 1
ATOM 800 O O . VAL A 1 99 ? 3.211 -19.797 -10.727 1 78.56 99 VAL A O 1
ATOM 803 N N . VAL A 1 100 ? 1.388 -18.938 -11.844 1 82.38 100 VAL A N 1
ATOM 804 C CA . VAL A 1 100 ? 0.408 -19.359 -10.852 1 82.38 100 VAL A CA 1
ATOM 805 C C . VAL A 1 100 ? -0.574 -20.344 -11.484 1 82.38 100 VAL A C 1
ATOM 807 O O . VAL A 1 100 ? -0.989 -20.156 -12.633 1 82.38 100 VAL A O 1
ATOM 810 N N . SER A 1 101 ? -0.748 -21.391 -10.758 1 83.31 101 SER A N 1
ATOM 811 C CA . SER A 1 101 ? -1.714 -22.375 -11.219 1 83.31 101 SER A CA 1
ATOM 812 C C . SER A 1 101 ? -2.939 -22.422 -10.305 1 83.31 101 SER A C 1
ATOM 814 O O . SER A 1 101 ? -2.93 -23.078 -9.273 1 83.31 101 SER A O 1
ATOM 816 N N . ILE A 1 102 ? -3.926 -21.703 -10.688 1 84.25 102 ILE A N 1
ATOM 817 C CA . ILE A 1 102 ? -5.16 -21.609 -9.914 1 84.25 102 ILE A CA 1
ATOM 818 C C . ILE A 1 102 ? -6.34 -22.062 -10.773 1 84.25 102 ILE A C 1
ATOM 820 O O . ILE A 1 102 ? -6.523 -21.562 -11.891 1 84.25 102 ILE A O 1
ATOM 824 N N . ASP A 1 103 ? -6.965 -22.984 -10.297 1 84.38 103 ASP A N 1
ATOM 825 C CA . ASP A 1 103 ? -8.156 -23.469 -10.992 1 84.38 103 ASP A CA 1
ATOM 826 C C . ASP A 1 103 ? -9.43 -22.953 -10.344 1 84.38 103 ASP A C 1
ATOM 828 O O . ASP A 1 103 ? -9.609 -23.078 -9.125 1 84.38 103 ASP A O 1
ATOM 832 N N . THR A 1 104 ? -10.258 -22.281 -11.156 1 85.25 104 THR A N 1
ATOM 833 C CA . THR A 1 104 ? -11.523 -21.75 -10.68 1 85.25 104 THR A CA 1
ATOM 834 C C . THR A 1 104 ? -12.68 -22.203 -11.57 1 85.25 104 THR A C 1
ATOM 836 O O . THR A 1 104 ? -12.477 -22.547 -12.734 1 85.25 104 THR A O 1
ATOM 839 N N . LYS A 1 105 ? -13.852 -22.281 -10.953 1 84.75 105 LYS A N 1
ATOM 840 C CA . LYS A 1 105 ? -15.047 -22.656 -11.703 1 84.75 105 LYS A CA 1
ATOM 841 C C . LYS A 1 105 ? -15.492 -21.516 -12.625 1 84.75 105 LYS A C 1
ATOM 843 O O . LYS A 1 105 ? -16.094 -21.766 -13.672 1 84.75 105 LYS A O 1
ATOM 848 N N . ILE A 1 106 ? -15.266 -20.328 -12.258 1 89.94 106 ILE A N 1
ATOM 849 C CA . ILE A 1 106 ? -15.578 -19.141 -13.055 1 89.94 106 ILE A CA 1
ATOM 850 C C . ILE A 1 106 ? -14.297 -18.578 -13.664 1 89.94 106 ILE A C 1
ATOM 852 O O . ILE A 1 106 ? -13.195 -18.891 -13.211 1 89.94 106 ILE A O 1
ATOM 856 N N . PRO A 1 107 ? -14.508 -17.781 -14.75 1 93.06 107 PRO A N 1
ATOM 857 C CA . PRO A 1 107 ? -13.297 -17.172 -15.305 1 93.06 107 PRO A CA 1
ATOM 858 C C . PRO A 1 107 ? -12.461 -16.453 -14.25 1 93.06 107 PRO A C 1
ATOM 860 O O . PRO A 1 107 ? -13 -15.695 -13.445 1 93.06 107 PRO A O 1
ATOM 863 N N . TYR A 1 108 ? -11.203 -16.688 -14.297 1 93.75 108 TYR A N 1
ATOM 864 C CA . TYR A 1 108 ? -10.32 -16.266 -13.219 1 93.75 108 TYR A CA 1
ATOM 865 C C . TYR A 1 108 ? -10.336 -14.742 -13.062 1 93.75 108 TYR A C 1
ATOM 867 O O . TYR A 1 108 ? -10.32 -14.227 -11.945 1 93.75 108 TYR A O 1
ATOM 875 N N . PRO A 1 109 ? -10.328 -13.961 -14.148 1 95.62 109 PRO A N 1
ATOM 876 C CA . PRO A 1 109 ? -10.359 -12.508 -13.961 1 95.62 109 PRO A CA 1
ATOM 877 C C . PRO A 1 109 ? -11.578 -12.039 -13.172 1 95.62 109 PRO A C 1
ATOM 879 O O . PRO A 1 109 ? -11.484 -11.117 -12.359 1 95.62 109 PRO A O 1
ATOM 882 N N . LEU A 1 110 ? -12.656 -12.719 -13.406 1 95.31 110 LEU A N 1
ATOM 883 C CA . LEU A 1 110 ? -13.867 -12.391 -12.648 1 95.31 110 LEU A CA 1
ATOM 884 C C . LEU A 1 110 ? -13.719 -12.797 -11.188 1 95.31 110 LEU A C 1
ATOM 886 O O . LEU A 1 110 ? -14.109 -12.055 -10.289 1 95.31 110 LEU A O 1
ATOM 890 N N . PHE A 1 111 ? -13.18 -13.945 -11.023 1 94.5 111 PHE A N 1
ATOM 891 C CA . PHE A 1 111 ? -12.977 -14.469 -9.68 1 94.5 111 PHE A CA 1
ATOM 892 C C . PHE A 1 111 ? -12.078 -13.547 -8.867 1 94.5 111 PHE A C 1
ATOM 894 O O . PHE A 1 111 ? -12.445 -13.117 -7.773 1 94.5 111 PHE A O 1
ATOM 901 N N . VAL A 1 112 ? -10.953 -13.25 -9.414 1 95.56 112 VAL A N 1
ATOM 902 C CA . VAL A 1 112 ? -9.938 -12.523 -8.656 1 95.56 112 VAL A CA 1
ATOM 903 C C . VAL A 1 112 ? -10.352 -11.062 -8.5 1 95.56 112 VAL A C 1
ATOM 905 O O . VAL A 1 112 ? -10.141 -10.453 -7.449 1 95.56 112 VAL A O 1
ATOM 908 N N . LEU A 1 113 ? -10.938 -10.453 -9.508 1 96.12 113 LEU A N 1
ATOM 909 C CA . LEU A 1 113 ? -11.367 -9.062 -9.406 1 96.12 113 LEU A CA 1
ATOM 910 C C . LEU A 1 113 ? -12.469 -8.906 -8.367 1 96.12 113 LEU A C 1
ATOM 912 O O . LEU A 1 113 ? -12.438 -7.977 -7.555 1 96.12 113 LEU A O 1
ATOM 916 N N . SER A 1 114 ? -13.438 -9.789 -8.414 1 95.44 114 SER A N 1
ATOM 917 C CA . SER A 1 114 ? -14.492 -9.719 -7.41 1 95.44 114 SER A CA 1
ATOM 918 C C . SER A 1 114 ? -13.922 -9.891 -6.004 1 95.44 114 SER A C 1
ATOM 920 O O . SER A 1 114 ? -14.312 -9.172 -5.082 1 95.44 114 SER A O 1
ATOM 922 N N . GLY A 1 115 ? -13.008 -10.828 -5.875 1 95.44 115 GLY A N 1
ATOM 923 C CA . GLY A 1 115 ? -12.398 -11.062 -4.578 1 95.44 115 GLY A CA 1
ATOM 924 C C . GLY A 1 115 ? -11.633 -9.859 -4.055 1 95.44 115 GLY A C 1
ATOM 925 O O . GLY A 1 115 ? -11.781 -9.484 -2.891 1 95.44 115 GLY A O 1
ATOM 926 N N . THR A 1 116 ? -10.828 -9.297 -4.922 1 95.31 116 THR A N 1
ATOM 927 C CA . THR A 1 116 ? -10.008 -8.172 -4.488 1 95.31 116 THR A CA 1
ATOM 928 C C . THR A 1 116 ? -10.867 -6.949 -4.199 1 95.31 116 THR A C 1
ATOM 930 O O . THR A 1 116 ? -10.562 -6.16 -3.303 1 95.31 116 THR A O 1
ATOM 933 N N . ILE A 1 117 ? -11.898 -6.758 -4.945 1 95.25 117 ILE A N 1
ATOM 934 C CA . ILE A 1 117 ? -12.82 -5.656 -4.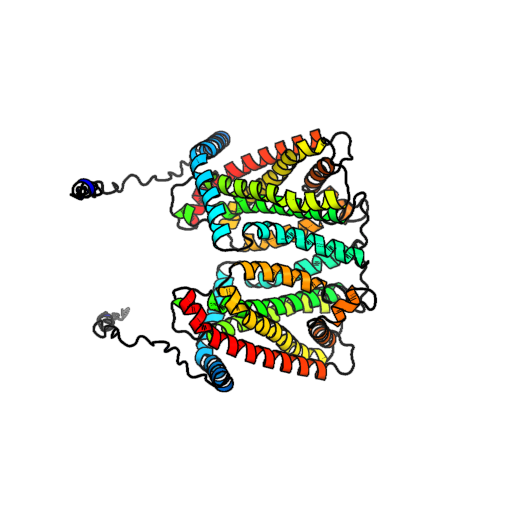699 1 95.25 117 ILE A CA 1
ATOM 935 C C . ILE A 1 117 ? -13.516 -5.848 -3.355 1 95.25 117 ILE A C 1
ATOM 937 O O . ILE A 1 117 ? -13.602 -4.914 -2.555 1 95.25 117 ILE A O 1
ATOM 941 N N . LEU A 1 118 ? -14.008 -7.031 -3.131 1 96.31 118 LEU A N 1
ATOM 942 C CA . LEU A 1 118 ? -14.688 -7.328 -1.872 1 96.31 118 LEU A CA 1
ATOM 943 C C . LEU A 1 118 ? -13.742 -7.129 -0.69 1 96.31 118 LEU A C 1
ATOM 945 O O . LEU A 1 118 ? -14.133 -6.559 0.331 1 96.31 118 LEU A O 1
ATOM 949 N N . TRP A 1 119 ? -12.562 -7.586 -0.853 1 95.81 119 TRP A N 1
ATOM 950 C CA . TRP A 1 119 ? -11.57 -7.387 0.195 1 95.81 119 TRP A CA 1
ATOM 951 C C . TRP A 1 119 ? -11.312 -5.898 0.43 1 95.81 119 TRP A C 1
ATOM 953 O O . TRP A 1 119 ? -11.195 -5.457 1.575 1 95.81 119 TRP A O 1
ATOM 963 N N . GLY A 1 120 ? -11.148 -5.199 -0.672 1 94.5 120 GLY A N 1
ATOM 964 C CA . GLY A 1 120 ? -10.969 -3.76 -0.565 1 94.5 120 GLY A CA 1
ATOM 965 C C . GLY A 1 120 ? -12.102 -3.072 0.176 1 94.5 120 GLY A C 1
ATOM 966 O O . GLY A 1 120 ? -11.867 -2.143 0.951 1 94.5 120 GLY A O 1
ATOM 967 N N . LEU A 1 121 ? -13.266 -3.498 -0.059 1 95.69 121 LEU A N 1
ATOM 968 C CA . LEU A 1 121 ? -14.422 -2.906 0.601 1 95.69 121 LEU A CA 1
ATOM 969 C C . LEU A 1 121 ? -14.438 -3.25 2.086 1 95.69 121 LEU A C 1
ATOM 971 O O . LEU A 1 121 ? -14.828 -2.426 2.916 1 95.69 121 LEU A O 1
ATOM 975 N N . LEU A 1 122 ? -14.102 -4.457 2.395 1 96.25 122 LEU A N 1
ATOM 976 C CA . LEU A 1 122 ? -13.953 -4.836 3.793 1 96.25 122 LEU A CA 1
ATOM 977 C C . LEU A 1 122 ? -12.938 -3.936 4.496 1 96.25 122 LEU A C 1
ATOM 979 O O . LEU A 1 122 ? -13.211 -3.422 5.586 1 96.25 122 LEU A O 1
ATOM 983 N N . ARG A 1 123 ? -11.859 -3.773 3.859 1 94.44 123 ARG A N 1
ATOM 984 C CA . ARG A 1 123 ? -10.812 -2.924 4.414 1 94.44 123 ARG A CA 1
ATOM 985 C C . ARG A 1 123 ? -11.289 -1.482 4.547 1 94.44 123 ARG A C 1
ATOM 987 O O . ARG A 1 123 ? -10.977 -0.809 5.531 1 94.44 123 ARG A O 1
ATOM 994 N N . ALA A 1 124 ? -11.945 -1.026 3.549 1 93.88 124 ALA A N 1
ATOM 995 C CA . ALA A 1 124 ? -12.484 0.33 3.602 1 93.88 124 ALA A CA 1
ATOM 996 C C . ALA A 1 124 ? -13.43 0.499 4.789 1 93.88 124 ALA A C 1
ATOM 998 O O . ALA A 1 124 ? -13.445 1.549 5.434 1 93.88 124 ALA A O 1
ATOM 999 N N . GLY A 1 125 ? -14.273 -0.479 4.996 1 96 125 GLY A N 1
ATOM 1000 C CA . GLY A 1 125 ? -15.109 -0.451 6.184 1 96 125 GLY A CA 1
ATOM 1001 C C . GLY A 1 125 ? -14.312 -0.34 7.473 1 96 125 GLY A C 1
ATOM 1002 O O . GLY A 1 125 ? -14.672 0.431 8.367 1 96 125 GLY A O 1
ATOM 1003 N N . PHE A 1 126 ? -13.273 -1.076 7.551 1 96.44 126 PHE A N 1
ATOM 1004 C CA . PHE A 1 126 ? -12.375 -1.024 8.695 1 96.44 126 PHE A CA 1
ATOM 1005 C C . PHE A 1 126 ? -11.797 0.374 8.867 1 96.44 126 PHE A C 1
ATOM 1007 O O . PHE A 1 126 ? -11.812 0.928 9.969 1 96.44 126 PHE A O 1
ATOM 1014 N N . ASP A 1 127 ? -11.336 0.942 7.812 1 93.88 127 ASP A N 1
ATOM 1015 C CA . ASP A 1 127 ? -10.711 2.258 7.836 1 93.88 127 ASP A CA 1
ATOM 1016 C C . ASP A 1 127 ? -11.719 3.344 8.203 1 93.88 127 ASP A C 1
ATOM 1018 O O . ASP A 1 127 ? -11.336 4.406 8.703 1 93.88 127 ASP A O 1
ATOM 1022 N N . ALA A 1 128 ? -12.961 3.078 7.957 1 94.12 128 ALA A N 1
ATOM 1023 C CA . ALA A 1 128 ? -14.016 4.055 8.211 1 94.12 128 ALA A CA 1
ATOM 1024 C C . ALA A 1 128 ? -14.172 4.32 9.703 1 94.12 128 ALA A C 1
ATOM 1026 O O . ALA A 1 128 ? -14.695 5.359 10.109 1 94.12 128 ALA A O 1
ATOM 1027 N N . THR A 1 129 ? -13.703 3.434 10.539 1 94.56 129 THR A N 1
ATOM 1028 C CA . THR A 1 129 ? -14 3.6 11.961 1 94.56 129 THR A CA 1
ATOM 1029 C C . THR A 1 129 ? -12.711 3.611 12.781 1 94.56 129 THR A C 1
ATOM 1031 O O . THR A 1 129 ? -12.672 4.168 13.875 1 94.56 129 THR A O 1
ATOM 1034 N N . VAL A 1 130 ? -11.664 3.023 12.25 1 93.5 130 VAL A N 1
ATOM 1035 C CA . VAL A 1 130 ? -10.469 2.809 13.062 1 93.5 130 VAL A CA 1
ATOM 1036 C C . VAL A 1 130 ? -9.828 4.152 13.398 1 93.5 130 VAL A C 1
ATOM 1038 O O . VAL A 1 130 ? -9.25 4.316 14.477 1 93.5 130 VAL A O 1
ATOM 1041 N N . ASP A 1 131 ? -9.945 5.152 12.586 1 87.94 131 ASP A N 1
ATOM 1042 C CA . ASP A 1 131 ? -9.266 6.43 12.781 1 87.94 131 ASP A CA 1
ATOM 1043 C C . ASP A 1 131 ? -10.242 7.504 13.266 1 87.94 131 ASP A C 1
ATOM 1045 O O . ASP A 1 131 ? -10.008 8.695 13.055 1 87.94 131 ASP A O 1
ATOM 1049 N N . VAL A 1 132 ? -11.242 7.145 13.789 1 86.38 132 VAL A N 1
ATOM 1050 C CA . VAL A 1 132 ? -12.297 8.078 14.156 1 86.38 132 VAL A CA 1
ATOM 1051 C C . VAL A 1 132 ? -11.773 9.062 15.203 1 86.38 132 VAL A C 1
ATOM 1053 O O . VAL A 1 132 ? -12.195 10.219 15.242 1 86.38 132 VAL A O 1
ATOM 1056 N N . TYR A 1 133 ? -10.805 8.672 15.984 1 81.38 133 TYR A N 1
ATOM 1057 C CA . TYR A 1 133 ? -10.297 9.539 17.047 1 81.38 133 TYR A CA 1
ATOM 1058 C C . TYR A 1 133 ? -9.172 10.43 16.531 1 81.38 133 TYR A C 1
ATOM 1060 O O . TYR A 1 133 ? -8.688 11.305 17.25 1 81.38 133 TYR A O 1
ATOM 1068 N N . SER A 1 134 ? -8.586 10.094 15.375 1 72.25 134 SER A N 1
ATOM 1069 C CA . SER A 1 134 ? -7.449 10.852 14.867 1 72.25 134 SER A CA 1
ATOM 1070 C C . SER A 1 134 ? -7.902 12.156 14.211 1 72.25 134 SER A C 1
ATOM 1072 O O . SER A 1 134 ? -7.074 13.008 13.883 1 72.25 134 SER A O 1
ATOM 1074 N N . SER A 1 135 ? -9.156 12.273 13.984 1 59.03 135 SER A N 1
ATOM 1075 C CA . SER A 1 135 ? -9.602 13.469 13.281 1 59.03 135 SER A CA 1
ATOM 1076 C C . SER A 1 135 ? -9.477 14.703 14.172 1 59.03 135 SER A C 1
ATOM 1078 O O . SER A 1 135 ? -9.867 14.68 15.336 1 59.03 135 SER A O 1
ATOM 1080 N N . ASP A 1 136 ? -8.477 15.562 13.742 1 55.03 136 ASP A N 1
ATOM 1081 C CA . ASP A 1 136 ? -8.328 16.859 14.406 1 55.03 136 ASP A CA 1
ATOM 1082 C C . ASP A 1 136 ? -9.688 17.484 14.711 1 55.03 136 ASP A C 1
ATOM 1084 O O . ASP A 1 136 ? -9.812 18.297 15.633 1 55.03 136 ASP A O 1
ATOM 1088 N N . ILE A 1 137 ? -10.602 17.047 13.93 1 51.75 137 ILE A N 1
ATOM 1089 C CA . ILE A 1 137 ? -11.906 17.703 14.039 1 51.75 137 ILE A CA 1
ATOM 1090 C C . ILE A 1 137 ? -12.555 17.359 15.375 1 51.75 137 ILE A C 1
ATOM 1092 O O . ILE A 1 137 ? -13.266 18.172 15.961 1 51.75 137 ILE A O 1
ATOM 1096 N N . LEU A 1 138 ? -12.266 16.047 15.844 1 53.56 138 LEU A N 1
ATOM 1097 C CA . LEU A 1 138 ? -12.852 15.695 17.141 1 53.56 138 LEU A CA 1
ATOM 1098 C C . LEU A 1 138 ? -12.422 16.688 18.219 1 53.56 138 LEU A C 1
ATOM 1100 O O . LEU A 1 138 ? -13.188 16.984 19.125 1 53.56 138 LEU A O 1
ATOM 1104 N N . LYS A 1 139 ? -11.211 17.156 17.906 1 55.69 139 LYS A N 1
ATOM 1105 C CA . LYS A 1 139 ? -10.672 18.031 18.938 1 55.69 139 LYS A CA 1
ATOM 1106 C C . LYS A 1 139 ? -11.352 19.391 18.922 1 55.69 139 LYS A C 1
ATOM 1108 O O . LYS A 1 139 ? -11.508 20.031 19.953 1 55.69 139 LYS A O 1
ATOM 1113 N N . LYS A 1 140 ? -11.734 19.703 17.641 1 57.31 140 LYS A N 1
ATOM 1114 C CA . LYS A 1 140 ? -12.109 21.109 17.578 1 57.31 140 LYS A CA 1
ATOM 1115 C C . LYS A 1 140 ? -13.625 21.281 17.656 1 57.31 140 LYS A C 1
ATOM 1117 O O . LYS A 1 140 ? -14.117 22.297 18.125 1 57.31 140 LYS A O 1
ATOM 1122 N N . LEU A 1 141 ? -14.375 20.281 17.172 1 60.72 141 LEU A N 1
ATOM 1123 C CA . LEU A 1 141 ? -15.812 20.5 17.078 1 60.72 141 LEU A CA 1
ATOM 1124 C C . LEU A 1 141 ? -16.578 19.484 17.906 1 60.72 141 LEU A C 1
ATOM 1126 O O . LEU A 1 141 ? -16.109 18.344 18.078 1 60.72 141 LEU A O 1
ATOM 1130 N N . ASN A 1 142 ? -17.359 19.938 18.922 1 71.44 142 ASN A N 1
ATOM 1131 C CA . ASN A 1 142 ? -18.266 19.094 19.703 1 71.44 142 ASN A CA 1
ATOM 1132 C C . ASN A 1 142 ? -19.188 18.281 18.781 1 71.44 142 ASN A C 1
ATOM 1134 O O . ASN A 1 142 ? -20.422 18.344 18.922 1 71.44 142 ASN A O 1
ATOM 1138 N N . VAL A 1 143 ? -18.641 17.641 17.812 1 79.62 143 VAL A N 1
ATOM 1139 C CA . VAL A 1 143 ? -19.422 16.844 16.875 1 79.62 143 VAL A CA 1
ATOM 1140 C C . VAL A 1 143 ? -19.328 15.359 17.25 1 79.62 143 VAL A C 1
ATOM 1142 O O . VAL A 1 143 ? -18.25 14.844 17.516 1 79.62 143 VAL A O 1
ATOM 1145 N N . PRO A 1 144 ? -20.562 14.805 17.359 1 87.19 144 PRO A N 1
ATOM 1146 C CA . PRO A 1 144 ? -20.547 13.375 17.672 1 87.19 144 PRO A CA 1
ATOM 1147 C C . PRO A 1 144 ? -19.734 12.547 16.688 1 87.19 144 PRO A C 1
ATOM 1149 O O . PRO A 1 144 ? -19.734 12.844 15.484 1 87.19 144 PRO A O 1
ATOM 1152 N N . ILE A 1 145 ? -19.047 11.594 17.141 1 88.12 145 ILE A N 1
ATOM 1153 C CA . ILE A 1 145 ? -18.172 10.766 16.328 1 88.12 145 ILE A CA 1
ATOM 1154 C C . ILE A 1 145 ? -18.984 10.031 15.266 1 88.12 145 ILE A C 1
ATOM 1156 O O . ILE A 1 145 ? -18.453 9.711 14.188 1 88.12 145 ILE A O 1
ATOM 1160 N N . GLU A 1 146 ? -20.297 9.82 15.523 1 92 146 GLU A N 1
ATOM 1161 C CA . GLU A 1 146 ? -21.188 9.102 14.609 1 92 146 GLU A CA 1
ATOM 1162 C C . GLU A 1 146 ? -21.328 9.844 13.281 1 92 146 GLU A C 1
ATOM 1164 O O . GLU A 1 146 ? -21.547 9.227 12.234 1 92 146 GLU A O 1
ATOM 1169 N N . ALA A 1 147 ? -21.156 11.141 13.289 1 91.62 147 ALA A N 1
ATOM 1170 C CA . ALA A 1 147 ? -21.219 11.914 12.047 1 91.62 147 ALA A CA 1
ATOM 1171 C C . ALA A 1 147 ? -20.062 11.539 11.117 1 91.62 147 ALA A C 1
ATOM 1173 O O . ALA A 1 147 ? -20.266 11.383 9.906 1 91.62 147 ALA A O 1
ATOM 1174 N N . PHE A 1 148 ? -19 11.328 11.719 1 90.81 148 PHE A N 1
ATOM 1175 C CA . PHE A 1 148 ? -17.812 11 10.93 1 90.81 148 PHE A CA 1
ATOM 1176 C C . PHE A 1 148 ? -17.891 9.562 10.422 1 90.81 148 PHE A C 1
ATOM 1178 O O . PHE A 1 148 ? -17.5 9.281 9.289 1 90.81 148 PHE A O 1
ATOM 1185 N N . ILE A 1 149 ? -18.344 8.711 11.258 1 94 149 ILE A N 1
ATOM 1186 C CA . ILE A 1 149 ? -18.5 7.312 10.859 1 94 149 ILE A CA 1
ATOM 1187 C C . ILE A 1 149 ? -19.484 7.211 9.695 1 94 149 ILE A C 1
ATOM 1189 O O . ILE A 1 149 ? -19.219 6.52 8.711 1 94 149 ILE A O 1
ATOM 1193 N N . ALA A 1 150 ? -20.578 7.965 9.812 1 94.69 150 ALA A N 1
ATOM 1194 C CA . ALA A 1 150 ? -21.578 7.953 8.758 1 94.69 150 ALA A CA 1
ATOM 1195 C C . ALA A 1 150 ? -21.016 8.5 7.449 1 94.69 150 ALA A C 1
ATOM 1197 O O . ALA A 1 150 ? -21.281 7.945 6.375 1 94.69 150 ALA A O 1
ATOM 1198 N N . ARG A 1 151 ? -20.312 9.57 7.582 1 93.62 151 ARG A N 1
ATOM 1199 C CA . ARG A 1 151 ? -19.672 10.133 6.398 1 93.62 151 ARG A CA 1
ATOM 1200 C C . ARG A 1 151 ? -18.734 9.117 5.754 1 93.62 151 ARG A C 1
ATOM 1202 O O . ARG A 1 151 ? -18.75 8.93 4.535 1 93.62 151 ARG A O 1
ATOM 1209 N N . ASN A 1 152 ? -17.938 8.453 6.523 1 94.44 152 ASN A N 1
ATOM 1210 C CA . ASN A 1 152 ? -16.969 7.473 6.016 1 94.44 152 ASN A CA 1
ATOM 1211 C C . ASN A 1 152 ? -17.688 6.281 5.371 1 94.44 152 ASN A C 1
ATOM 1213 O O . ASN A 1 152 ? -17.25 5.781 4.336 1 94.44 152 ASN A O 1
ATOM 1217 N N . LEU A 1 153 ? -18.719 5.84 6 1 95.12 153 LEU A N 1
ATOM 1218 C CA . LEU A 1 153 ? -19.453 4.711 5.449 1 95.12 153 LEU A CA 1
ATOM 1219 C C . LEU A 1 153 ? -20.141 5.098 4.145 1 95.12 153 LEU A C 1
ATOM 1221 O O . LEU A 1 153 ? -20.281 4.266 3.244 1 95.12 153 LEU A O 1
ATOM 1225 N N . ALA A 1 154 ? -20.594 6.34 4.082 1 94.44 154 ALA A N 1
ATOM 1226 C CA . ALA A 1 154 ? -21.141 6.824 2.818 1 94.44 154 ALA A CA 1
ATOM 1227 C C . ALA A 1 154 ? -20.094 6.797 1.714 1 94.44 154 ALA A C 1
ATOM 1229 O O . ALA A 1 154 ? -20.391 6.449 0.569 1 94.44 154 ALA A O 1
ATOM 1230 N N . ASN A 1 155 ? -18.922 7.117 2.113 1 91.44 155 ASN A N 1
ATOM 1231 C CA . ASN A 1 155 ? -17.812 7.043 1.161 1 91.44 155 ASN A CA 1
ATOM 1232 C C . ASN A 1 155 ? -17.578 5.609 0.695 1 91.44 155 ASN A C 1
ATOM 1234 O O . ASN A 1 155 ? -17.266 5.375 -0.477 1 91.44 155 ASN A O 1
ATOM 1238 N N . VAL A 1 156 ? -17.703 4.676 1.557 1 93.5 156 VAL A N 1
ATOM 1239 C CA . VAL A 1 156 ? -17.531 3.268 1.215 1 93.5 156 VAL A CA 1
ATOM 1240 C C . VAL A 1 156 ? -18.641 2.816 0.277 1 93.5 156 VAL A C 1
ATOM 1242 O O . VAL A 1 156 ? -18.406 2.074 -0.676 1 93.5 156 VAL A O 1
ATOM 1245 N N . ALA A 1 157 ? -19.844 3.307 0.59 1 94 157 ALA A N 1
ATOM 1246 C CA . ALA A 1 157 ? -20.969 2.988 -0.287 1 94 157 ALA A CA 1
ATOM 1247 C C . ALA A 1 157 ? -20.734 3.523 -1.697 1 94 157 ALA A C 1
ATOM 1249 O O . ALA A 1 157 ? -21.031 2.846 -2.684 1 94 157 ALA A O 1
ATOM 1250 N N . PHE A 1 158 ? -20.203 4.652 -1.727 1 90.62 158 PHE A N 1
ATOM 1251 C CA . PHE A 1 158 ? -19.891 5.242 -3.023 1 90.62 158 PHE A CA 1
ATOM 1252 C C . PHE A 1 158 ? -18.812 4.426 -3.736 1 90.62 158 PHE A C 1
ATOM 1254 O O . PHE A 1 158 ? -18.891 4.211 -4.949 1 90.62 158 PHE A O 1
ATOM 1261 N N . GLN A 1 159 ? -17.891 4 -3.02 1 88.94 159 GLN A N 1
ATOM 1262 C CA . GLN A 1 159 ? -16.844 3.16 -3.568 1 88.94 159 GLN A CA 1
ATOM 1263 C C . GLN A 1 159 ? -17.406 1.858 -4.129 1 88.94 159 GLN A C 1
ATOM 1265 O O . GLN A 1 159 ? -16.953 1.377 -5.168 1 88.94 159 GLN A O 1
ATOM 1270 N N . PHE A 1 160 ? -18.344 1.306 -3.459 1 92.12 160 PHE A N 1
ATOM 1271 C CA . PHE A 1 160 ? -18.984 0.08 -3.902 1 92.12 160 PHE A CA 1
ATOM 1272 C C . PHE A 1 160 ? -19.672 0.289 -5.25 1 92.12 160 PHE A C 1
ATOM 1274 O O . PHE A 1 160 ? -19.562 -0.55 -6.145 1 92.12 160 PHE A O 1
ATOM 1281 N N . LEU A 1 161 ? -20.297 1.387 -5.371 1 90.81 161 LEU A N 1
ATOM 1282 C CA . LEU A 1 161 ? -20.969 1.688 -6.629 1 90.81 161 LEU A CA 1
ATOM 1283 C C . LEU A 1 161 ? -19.969 1.825 -7.77 1 90.81 161 LEU A C 1
ATOM 1285 O O . LEU A 1 161 ? -20.188 1.288 -8.859 1 90.81 161 LEU A O 1
ATOM 1289 N N . LEU A 1 162 ? -18.906 2.428 -7.48 1 87.62 162 LEU A N 1
ATOM 1290 C CA . LEU A 1 162 ? -17.891 2.627 -8.5 1 87.62 162 LEU A CA 1
ATOM 1291 C C . LEU A 1 162 ? -17.219 1.308 -8.859 1 87.62 162 LEU A C 1
ATOM 1293 O O . LEU A 1 162 ? -16.828 1.089 -10.008 1 87.62 162 LEU A O 1
ATOM 1297 N N . ALA A 1 163 ? -17.047 0.459 -7.883 1 88.88 163 ALA A N 1
ATOM 1298 C CA . ALA A 1 163 ? -16.422 -0.841 -8.102 1 88.88 163 ALA A CA 1
ATOM 1299 C C . ALA A 1 163 ? -17.266 -1.711 -9.031 1 88.88 163 ALA A C 1
ATOM 1301 O O . ALA A 1 163 ? -16.75 -2.658 -9.633 1 88.88 163 ALA A O 1
ATOM 1302 N N . GLY A 1 164 ? -18.531 -1.389 -9.078 1 90.12 164 GLY A N 1
ATOM 1303 C CA . GLY A 1 164 ? -19.422 -2.111 -9.977 1 90.12 164 GLY A CA 1
ATOM 1304 C C . GLY A 1 164 ? -19.062 -1.935 -11.438 1 90.12 164 GLY A C 1
ATOM 1305 O O . GLY A 1 164 ? -19.359 -2.803 -12.266 1 90.12 164 GLY A O 1
ATOM 1306 N N . ILE A 1 165 ? -18.328 -0.928 -11.727 1 90.56 165 ILE A N 1
ATOM 1307 C CA . ILE A 1 165 ? -18.031 -0.601 -13.117 1 90.56 165 ILE A CA 1
ATOM 1308 C C . ILE A 1 165 ? -17.031 -1.604 -13.695 1 90.56 165 ILE A C 1
ATOM 1310 O O . ILE A 1 165 ? -17.328 -2.291 -14.672 1 90.56 165 ILE A O 1
ATOM 1314 N N . PRO A 1 166 ? -15.859 -1.71 -13.086 1 91.12 166 PRO A N 1
ATOM 1315 C CA . PRO A 1 166 ? -14.93 -2.684 -13.664 1 91.12 166 PRO A CA 1
ATOM 1316 C C . PRO A 1 166 ? -15.469 -4.109 -13.633 1 91.12 166 PRO A C 1
ATOM 1318 O O . PRO A 1 166 ? -15.219 -4.891 -14.555 1 91.12 166 PRO A O 1
ATOM 1321 N N . LEU A 1 167 ? -16.188 -4.461 -12.664 1 92.75 167 LEU A N 1
ATOM 1322 C CA . LEU A 1 167 ? -16.766 -5.797 -12.57 1 92.75 167 LEU A CA 1
ATOM 1323 C C . LEU A 1 167 ? -17.797 -6.02 -13.68 1 92.75 167 LEU A C 1
ATOM 1325 O O . LEU A 1 167 ? -17.812 -7.078 -14.305 1 92.75 167 LEU A O 1
ATOM 1329 N N . SER A 1 168 ? -18.688 -5.004 -13.891 1 93.62 168 SER A N 1
ATOM 1330 C CA . SER A 1 168 ? -19.688 -5.098 -14.953 1 93.62 168 SER A CA 1
ATOM 1331 C C . SER A 1 168 ? -19.016 -5.211 -16.328 1 93.62 168 SER A C 1
ATOM 1333 O O . SER A 1 168 ? -19.469 -5.957 -17.188 1 93.62 168 SER A O 1
ATOM 1335 N N . CYS A 1 169 ? -17.922 -4.527 -16.484 1 93.75 169 CYS A N 1
ATOM 1336 C CA . CYS A 1 169 ? -17.172 -4.605 -17.734 1 93.75 169 CYS A CA 1
ATOM 1337 C C . CYS A 1 169 ? -16.672 -6.023 -17.969 1 93.75 169 CYS A C 1
ATOM 1339 O O . CYS A 1 169 ? -16.781 -6.543 -19.078 1 93.75 169 CYS A O 1
ATOM 1341 N N . LEU A 1 170 ? -16.203 -6.684 -16.984 1 93.94 170 LEU A N 1
ATOM 1342 C CA . LEU A 1 170 ? -15.695 -8.047 -17.141 1 93.94 170 LEU A CA 1
ATOM 1343 C C . LEU A 1 170 ? -16.844 -9.031 -17.359 1 93.94 170 LEU A C 1
ATOM 1345 O O . LEU A 1 170 ? -16.703 -10 -18.109 1 93.94 170 LEU A O 1
ATOM 1349 N N . PHE A 1 171 ? -17.969 -8.781 -16.656 1 94 171 PHE A N 1
ATOM 1350 C CA . PHE A 1 171 ? -19.141 -9.625 -16.875 1 94 171 PHE A CA 1
ATOM 1351 C C . PHE A 1 171 ? -19.562 -9.594 -18.328 1 94 171 PHE A C 1
ATOM 1353 O O . PHE A 1 171 ? -19.906 -10.625 -18.906 1 94 171 PHE A O 1
ATOM 1360 N N . LEU A 1 172 ? -19.484 -8.398 -18.891 1 94.19 172 LEU A N 1
ATOM 1361 C CA . LEU A 1 172 ? -19.875 -8.234 -20.281 1 94.19 172 LEU A CA 1
ATOM 1362 C C . LEU A 1 172 ? -18.828 -8.875 -21.203 1 94.19 172 LEU A C 1
ATOM 1364 O O . LEU A 1 172 ? -19.188 -9.531 -22.188 1 94.19 172 LEU A O 1
ATOM 1368 N N . LEU A 1 173 ? -17.625 -8.727 -20.891 1 93.44 173 LEU A N 1
ATOM 1369 C CA . LEU A 1 173 ? -16.547 -9.258 -21.719 1 93.44 173 LEU A CA 1
ATOM 1370 C C . LEU A 1 173 ? -16.578 -10.781 -21.766 1 93.44 173 LEU A C 1
ATOM 1372 O O . LEU A 1 173 ? -16.359 -11.383 -22.812 1 93.44 173 LEU A O 1
ATOM 1376 N N . TYR A 1 174 ? -16.875 -11.414 -20.656 1 93.94 174 TYR A N 1
ATOM 137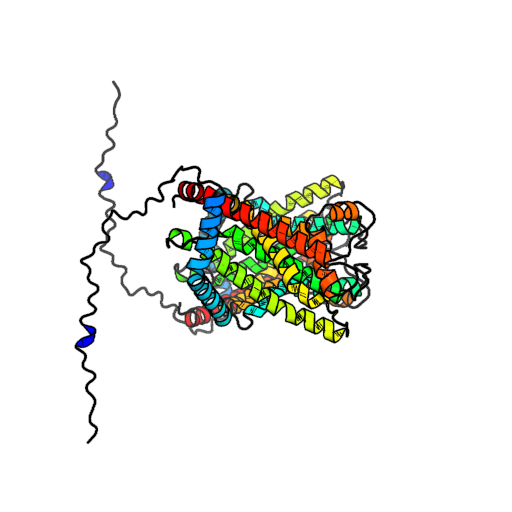7 C CA . TYR A 1 174 ? -16.906 -12.875 -20.594 1 93.94 174 TYR A CA 1
ATOM 1378 C C . TYR A 1 174 ? -18.297 -13.414 -20.828 1 93.94 174 TYR A C 1
ATOM 1380 O O . TYR A 1 174 ? -18.516 -14.625 -20.812 1 93.94 174 TYR A O 1
ATOM 1388 N N . GLN A 1 175 ? -19.25 -12.469 -21.016 1 90.94 175 GLN A N 1
ATOM 1389 C CA . GLN A 1 175 ? -20.641 -12.828 -21.266 1 90.94 175 GLN A CA 1
ATOM 1390 C C . GLN A 1 175 ? -21.172 -13.758 -20.188 1 90.94 175 GLN A C 1
ATOM 1392 O O . GLN A 1 175 ? -21.828 -14.758 -20.484 1 90.94 175 GLN A O 1
ATOM 1397 N N . TYR A 1 176 ? -20.766 -13.453 -19.031 1 90 176 TYR A N 1
ATOM 1398 C CA . TYR A 1 176 ? -21.25 -14.234 -17.891 1 90 176 TYR A CA 1
ATOM 1399 C C . TYR A 1 176 ? -22.641 -13.766 -17.469 1 90 176 TYR A C 1
ATOM 1401 O O . TYR A 1 176 ? -22.875 -12.57 -17.297 1 90 176 TYR A O 1
ATOM 1409 N N . ARG A 1 177 ? -23.609 -14.68 -17.297 1 88.19 177 ARG A N 1
ATOM 1410 C CA . ARG A 1 177 ? -24.984 -14.344 -16.953 1 88.19 177 ARG A CA 1
ATOM 1411 C C . ARG A 1 177 ? -25.125 -14.039 -15.469 1 88.19 177 ARG A C 1
ATOM 1413 O O . ARG A 1 177 ? -24.656 -14.805 -14.625 1 88.19 177 ARG A O 1
ATOM 1420 N N . LEU A 1 178 ? -25.734 -12.922 -15.188 1 87.62 178 LEU A N 1
ATOM 1421 C CA . LEU A 1 178 ? -25.984 -12.539 -13.797 1 87.62 178 LEU A CA 1
ATOM 1422 C C . LEU A 1 178 ? -27.203 -13.273 -13.242 1 87.62 178 LEU A C 1
ATOM 1424 O O . LEU A 1 178 ? -28.297 -13.195 -13.812 1 87.62 178 LEU A O 1
ATOM 1428 N N . PRO A 1 179 ? -26.984 -13.977 -12.188 1 87.62 179 PRO A N 1
ATOM 1429 C CA . PRO A 1 179 ? -28.125 -14.648 -11.578 1 87.62 179 PRO A CA 1
ATOM 1430 C C . PRO A 1 179 ? -29.062 -13.688 -10.859 1 87.62 179 PRO A C 1
ATOM 1432 O O . PRO A 1 179 ? -28.703 -12.531 -10.625 1 87.62 179 PRO A O 1
ATOM 1435 N N . ALA A 1 180 ? -30.297 -14.148 -10.492 1 85.81 180 ALA A N 1
ATOM 1436 C CA . ALA A 1 180 ? -31.281 -13.336 -9.797 1 85.81 180 ALA A CA 1
ATOM 1437 C C . ALA A 1 180 ? -30.828 -13 -8.383 1 85.81 180 ALA A C 1
ATOM 1439 O O . ALA A 1 180 ? -31.25 -11.992 -7.809 1 85.81 180 ALA A O 1
ATOM 1440 N N . THR A 1 181 ? -29.922 -13.789 -7.895 1 87.25 181 THR A N 1
ATOM 1441 C CA . THR A 1 181 ? -29.438 -13.609 -6.527 1 87.25 181 THR A CA 1
ATOM 1442 C C . THR A 1 181 ? -28.578 -12.359 -6.422 1 87.25 181 THR A C 1
ATOM 1444 O O . THR A 1 181 ? -28.266 -11.898 -5.316 1 87.25 181 THR A O 1
ATOM 1447 N N . VAL A 1 182 ? -28.203 -11.758 -7.527 1 88.62 182 VAL A N 1
ATOM 1448 C CA . VAL A 1 182 ? -27.359 -10.57 -7.543 1 88.62 182 VAL A CA 1
ATOM 1449 C C . VAL A 1 182 ? -28.062 -9.414 -6.832 1 88.62 182 VAL A C 1
ATOM 1451 O O . VAL A 1 182 ? -27.422 -8.508 -6.312 1 88.62 182 VAL A O 1
ATOM 1454 N N . LEU A 1 183 ? -29.375 -9.5 -6.727 1 87.25 183 LEU A N 1
ATOM 1455 C CA . LEU A 1 183 ? -30.156 -8.461 -6.062 1 87.25 183 LEU A CA 1
ATOM 1456 C C . LEU A 1 183 ? -29.844 -8.422 -4.57 1 87.25 183 LEU A C 1
ATOM 1458 O O . LEU A 1 183 ? -29.938 -7.363 -3.941 1 87.25 183 LEU A O 1
ATOM 1462 N N . LEU A 1 184 ? -29.422 -9.555 -4.02 1 88.12 184 LEU A N 1
ATOM 1463 C CA . LEU A 1 184 ? -29.094 -9.633 -2.602 1 88.12 184 LEU A CA 1
ATOM 1464 C C . LEU A 1 184 ? -27.609 -9.32 -2.373 1 88.12 184 LEU A C 1
ATOM 1466 O O . LEU A 1 184 ? -27.156 -9.234 -1.229 1 88.12 184 LEU A O 1
ATOM 1470 N N . PHE A 1 185 ? -26.906 -9.086 -3.482 1 91.19 185 PHE A N 1
ATOM 1471 C CA . PHE A 1 185 ? -25.469 -8.875 -3.422 1 91.19 185 PHE A CA 1
ATOM 1472 C C . PHE A 1 185 ? -25.141 -7.625 -2.611 1 91.19 185 PHE A C 1
ATOM 1474 O O . PHE A 1 185 ? -24.266 -7.656 -1.741 1 91.19 185 PHE A O 1
ATOM 1481 N N . PRO A 1 186 ? -25.906 -6.512 -2.799 1 91.94 186 PRO A N 1
ATOM 1482 C CA . PRO A 1 186 ? -25.609 -5.316 -2.004 1 91.94 186 PRO A CA 1
ATOM 1483 C C . PRO A 1 186 ? -25.797 -5.547 -0.505 1 91.94 186 PRO A C 1
ATOM 1485 O O . PRO A 1 186 ? -25.062 -4.969 0.306 1 91.94 186 PRO A O 1
ATOM 1488 N N . LEU A 1 187 ? -26.75 -6.359 -0.223 1 89.81 187 LEU A N 1
ATOM 1489 C CA . LEU A 1 187 ? -26.984 -6.66 1.184 1 89.81 187 LEU A CA 1
ATOM 1490 C C . LEU A 1 187 ? -25.812 -7.422 1.784 1 89.81 187 LEU A C 1
ATOM 1492 O O . LEU A 1 187 ? -25.375 -7.121 2.898 1 89.81 187 LEU A O 1
ATOM 1496 N N . ALA A 1 188 ? -25.359 -8.352 1.105 1 91.38 188 ALA A N 1
ATOM 1497 C CA . ALA A 1 188 ? -24.203 -9.125 1.568 1 91.38 188 ALA A CA 1
ATOM 1498 C C . ALA A 1 188 ? -22.969 -8.25 1.692 1 91.38 188 ALA A C 1
ATOM 1500 O O . ALA A 1 188 ? -22.203 -8.375 2.648 1 91.38 188 ALA A O 1
ATOM 1501 N N . VAL A 1 189 ? -22.766 -7.375 0.735 1 94.5 189 VAL A N 1
ATOM 1502 C CA . VAL A 1 189 ? -21.641 -6.465 0.763 1 94.5 189 VAL A CA 1
ATOM 1503 C C . VAL A 1 189 ? -21.75 -5.535 1.971 1 94.5 189 VAL A C 1
ATOM 1505 O O . VAL A 1 189 ? -20.734 -5.219 2.613 1 94.5 189 VAL A O 1
ATOM 1508 N N . ALA A 1 190 ? -22.953 -5.145 2.23 1 93.44 190 ALA A N 1
ATOM 1509 C CA . ALA A 1 190 ? -23.172 -4.332 3.426 1 93.44 190 ALA A CA 1
ATOM 1510 C C . ALA A 1 190 ? -22.719 -5.07 4.68 1 93.44 190 ALA A C 1
ATOM 1512 O O . ALA A 1 190 ? -22.078 -4.484 5.559 1 93.44 190 ALA A O 1
ATOM 1513 N N . GLY A 1 191 ? -23.062 -6.332 4.711 1 93.44 191 GLY A N 1
ATOM 1514 C CA . GLY A 1 191 ? -22.609 -7.141 5.824 1 93.44 191 GLY A CA 1
ATOM 1515 C C . GLY A 1 191 ? -21.094 -7.203 5.926 1 93.44 191 GLY A C 1
ATOM 1516 O O . GLY A 1 191 ? -20.531 -7.121 7.023 1 93.44 191 GLY A O 1
ATOM 1517 N N . LEU A 1 192 ? -20.5 -7.34 4.801 1 95.19 192 LEU A N 1
ATOM 1518 C CA . LEU A 1 192 ? -19.047 -7.391 4.738 1 95.19 192 LEU A CA 1
ATOM 1519 C C . LEU A 1 192 ? -18.438 -6.082 5.227 1 95.19 192 LEU A C 1
ATOM 1521 O O . LEU A 1 192 ? -17.5 -6.094 6.039 1 95.19 192 LEU A O 1
ATOM 1525 N N . VAL A 1 193 ? -18.922 -4.957 4.789 1 96.38 193 VAL A N 1
ATOM 1526 C CA . VAL A 1 193 ? -18.438 -3.631 5.156 1 96.38 193 VAL A CA 1
ATOM 1527 C C . VAL A 1 193 ? -18.656 -3.393 6.645 1 96.38 193 VAL A C 1
ATOM 1529 O O . VAL A 1 193 ? -17.781 -2.867 7.336 1 96.38 193 VAL A O 1
ATOM 1532 N N . LEU A 1 194 ? -19.828 -3.812 7.105 1 96.06 194 LEU A N 1
ATOM 1533 C CA . LEU A 1 194 ? -20.141 -3.635 8.516 1 96.06 194 LEU A CA 1
ATOM 1534 C C . LEU A 1 194 ? -19.203 -4.461 9.391 1 96.06 194 LEU A C 1
ATOM 1536 O O . LEU A 1 194 ? -18.859 -4.047 10.5 1 96.06 194 LEU A O 1
ATOM 1540 N N . THR A 1 195 ? -18.906 -5.629 8.891 1 95.69 195 THR A N 1
ATOM 1541 C CA . THR A 1 195 ? -17.938 -6.438 9.625 1 95.69 195 THR A CA 1
ATOM 1542 C C . THR A 1 195 ? -16.609 -5.699 9.75 1 95.69 195 THR A C 1
ATOM 1544 O O . THR A 1 195 ? -16.016 -5.66 10.836 1 95.69 195 THR A O 1
ATOM 1547 N N . GLY A 1 196 ? -16.094 -5.125 8.664 1 96.62 196 GLY A N 1
ATOM 1548 C CA . GLY A 1 196 ? -14.906 -4.301 8.719 1 96.62 196 GLY A CA 1
ATOM 1549 C C . GLY A 1 196 ? -15.031 -3.135 9.68 1 96.62 196 GLY A C 1
ATOM 1550 O O . GLY A 1 196 ? -14.125 -2.879 10.477 1 96.62 196 GLY A O 1
ATOM 1551 N N . ALA A 1 197 ? -16.125 -2.484 9.602 1 97.06 197 ALA A N 1
ATOM 1552 C CA . ALA A 1 197 ? -16.375 -1.339 10.477 1 97.06 197 ALA A CA 1
ATOM 1553 C C . ALA A 1 197 ? -16.359 -1.756 11.945 1 97.06 197 ALA A C 1
ATOM 1555 O O . ALA A 1 197 ? -15.828 -1.036 12.789 1 97.06 197 ALA A O 1
ATOM 1556 N N . ALA A 1 198 ? -17 -2.869 12.203 1 96 198 ALA A N 1
ATOM 1557 C CA . ALA A 1 198 ? -17.016 -3.377 13.57 1 96 198 ALA A CA 1
ATOM 1558 C C . ALA A 1 198 ? -15.594 -3.627 14.078 1 96 198 ALA A C 1
ATOM 1560 O O . ALA A 1 198 ? -15.234 -3.217 15.188 1 96 198 ALA A O 1
ATOM 1561 N N . ALA A 1 199 ? -14.805 -4.285 13.273 1 95.31 199 ALA A N 1
ATOM 1562 C CA . ALA A 1 199 ? -13.414 -4.535 13.641 1 95.31 199 ALA A CA 1
ATOM 1563 C C . ALA A 1 199 ? -12.664 -3.227 13.883 1 95.31 199 ALA A C 1
ATOM 1565 O O . ALA A 1 199 ? -11.852 -3.131 14.812 1 95.31 199 ALA A O 1
ATOM 1566 N N . GLY A 1 200 ? -12.891 -2.27 13.039 1 96.25 200 GLY A N 1
ATOM 1567 C CA . GLY A 1 200 ? -12.281 -0.96 13.219 1 96.25 200 GLY A CA 1
ATOM 1568 C C . GLY A 1 200 ? -12.656 -0.296 14.523 1 96.25 200 GLY A C 1
ATOM 1569 O O . GLY A 1 200 ? -11.812 0.321 15.18 1 96.25 200 GLY A O 1
ATOM 1570 N N . CYS A 1 201 ? -13.93 -0.437 14.906 1 95.38 201 CYS A N 1
ATOM 1571 C CA . CYS A 1 201 ? -14.383 0.134 16.172 1 95.38 201 CYS A CA 1
ATOM 1572 C C . CYS A 1 201 ? -13.625 -0.464 17.344 1 95.38 201 CYS A C 1
ATOM 1574 O O . CYS A 1 201 ? -13.281 0.246 18.297 1 95.38 201 CYS A O 1
ATOM 1576 N N . PHE A 1 202 ? -13.391 -1.729 17.25 1 95.31 202 PHE A N 1
ATOM 1577 C CA . PHE A 1 202 ? -12.711 -2.414 18.344 1 95.31 202 PHE A CA 1
ATOM 1578 C C . PHE A 1 202 ? -11.266 -1.938 18.469 1 95.31 202 PHE A C 1
ATOM 1580 O O . PHE A 1 202 ? -10.719 -1.868 19.578 1 95.31 202 PHE A O 1
ATOM 1587 N N . LEU A 1 203 ? -10.695 -1.555 17.391 1 94.88 203 LEU A N 1
ATOM 1588 C CA . LEU A 1 203 ? -9.273 -1.217 17.391 1 94.88 203 LEU A CA 1
ATOM 1589 C C . LEU A 1 203 ? -9.078 0.292 17.484 1 94.88 203 LEU A C 1
ATOM 1591 O O . LEU A 1 203 ? -7.965 0.762 17.734 1 94.88 203 LEU A O 1
ATOM 1595 N N . ALA A 1 204 ? -10.086 1.071 17.328 1 93.31 204 ALA A N 1
ATOM 1596 C CA . ALA A 1 204 ? -10.008 2.525 17.219 1 93.31 204 ALA A CA 1
ATOM 1597 C C . ALA A 1 204 ? -9.359 3.131 18.453 1 93.31 204 ALA A C 1
ATOM 1599 O O . ALA A 1 204 ? -8.477 3.979 18.359 1 93.31 204 ALA A O 1
ATOM 1600 N N . PRO A 1 205 ? -9.789 2.66 19.688 1 90.19 205 PRO A N 1
ATOM 1601 C CA . PRO A 1 205 ? -9.148 3.242 20.875 1 90.19 205 PRO A CA 1
ATOM 1602 C C . PRO A 1 205 ? -7.652 2.961 20.938 1 90.19 205 PRO A C 1
ATOM 1604 O O . PRO A 1 205 ? -6.867 3.842 21.297 1 90.19 205 PRO A O 1
ATOM 1607 N N . LEU A 1 206 ? -7.27 1.787 20.547 1 88.75 206 LEU A N 1
ATOM 1608 C CA . LEU A 1 206 ? -5.852 1.436 20.547 1 88.75 206 LEU A CA 1
ATOM 1609 C C . LEU A 1 206 ? -5.102 2.215 19.469 1 88.75 206 LEU A C 1
ATOM 1611 O O . LEU A 1 206 ? -3.955 2.621 19.672 1 88.75 206 LEU A O 1
ATOM 1615 N N . ALA A 1 207 ? -5.758 2.334 18.375 1 88.75 207 ALA A N 1
ATOM 1616 C CA . ALA A 1 207 ? -5.133 3.055 17.266 1 88.75 207 ALA A CA 1
ATOM 1617 C C . ALA A 1 207 ? -4.926 4.523 17.625 1 88.75 207 ALA A C 1
ATOM 1619 O O . ALA A 1 207 ? -3.982 5.156 17.141 1 88.75 207 ALA A O 1
ATOM 1620 N N . ALA A 1 208 ? -5.746 5.082 18.406 1 85.25 208 ALA A N 1
ATOM 1621 C CA . ALA A 1 208 ? -5.633 6.473 18.844 1 85.25 208 ALA A CA 1
ATOM 1622 C C . ALA A 1 208 ? -4.465 6.656 19.797 1 85.25 208 ALA A C 1
ATOM 1624 O O . ALA A 1 208 ? -3.863 7.734 19.859 1 85.25 208 ALA A O 1
ATOM 1625 N N . LEU A 1 209 ? -4.168 5.598 20.531 1 82.19 209 LEU A N 1
ATOM 1626 C CA . LEU A 1 209 ? -3.152 5.707 21.578 1 82.19 209 LEU A CA 1
ATOM 1627 C C . LEU A 1 209 ? -1.784 5.293 21.047 1 82.19 209 LEU A C 1
ATOM 1629 O O . LEU A 1 209 ? -0.758 5.812 21.484 1 82.19 209 LEU A O 1
ATOM 1633 N N . TYR A 1 210 ? -1.876 4.336 20.094 1 80.75 210 TYR A N 1
ATOM 1634 C CA . TYR A 1 210 ? -0.616 3.805 19.578 1 80.75 210 TYR A CA 1
ATOM 1635 C C . TYR A 1 210 ? -0.49 4.035 18.078 1 80.75 210 TYR A C 1
ATOM 1637 O O . TYR A 1 210 ? -1.285 3.512 17.297 1 80.75 210 TYR A O 1
ATOM 1645 N N . GLY A 1 211 ? 0.476 4.668 17.656 1 76.75 211 GLY A N 1
ATOM 1646 C CA . GLY A 1 211 ? 0.711 4.969 16.25 1 76.75 211 GLY A CA 1
ATOM 1647 C C . GLY A 1 211 ? 1.034 3.74 15.422 1 76.75 211 GLY A C 1
ATOM 1648 O O . GLY A 1 211 ? 0.8 3.723 14.211 1 76.75 211 GLY A O 1
ATOM 1649 N N . ASP A 1 212 ? 1.472 2.646 16.062 1 79 212 ASP A N 1
ATOM 1650 C CA . ASP A 1 212 ? 1.902 1.433 15.383 1 79 212 ASP A CA 1
ATOM 1651 C C . ASP A 1 212 ? 0.704 0.637 14.867 1 79 212 ASP A C 1
ATOM 1653 O O . ASP A 1 212 ? 0.853 -0.241 14.016 1 79 212 ASP A O 1
ATOM 1657 N N . ILE A 1 213 ? -0.438 0.967 15.367 1 80.69 213 ILE A N 1
ATOM 1658 C CA . ILE A 1 213 ? -1.604 0.154 15.039 1 80.69 213 ILE A CA 1
ATOM 1659 C C . ILE A 1 213 ? -1.955 0.328 13.562 1 80.69 213 ILE A C 1
ATOM 1661 O O . ILE A 1 213 ? -2.334 -0.635 12.891 1 80.69 213 ILE A O 1
ATOM 1665 N N . GLY A 1 214 ? -1.801 1.511 13.109 1 76.5 214 GLY A N 1
ATOM 1666 C CA . GLY A 1 214 ? -2.074 1.736 11.695 1 76.5 214 GLY A CA 1
ATOM 1667 C C . GLY A 1 214 ? -1.191 0.911 10.781 1 76.5 214 GLY A C 1
ATOM 1668 O O . GLY A 1 214 ? -1.688 0.231 9.875 1 76.5 214 GLY A O 1
ATOM 1669 N N . ARG A 1 215 ? -0.009 0.864 11.016 1 76.94 215 ARG A N 1
ATOM 1670 C CA . ARG A 1 215 ? 0.945 0.105 10.211 1 76.94 215 ARG A CA 1
ATOM 1671 C C . ARG A 1 215 ? 0.72 -1.396 10.367 1 76.94 215 ARG A C 1
ATOM 1673 O O . ARG A 1 215 ? 0.787 -2.143 9.391 1 76.94 215 ARG A O 1
ATOM 1680 N N . MET A 1 216 ? 0.445 -1.729 11.539 1 83.44 216 MET A N 1
ATOM 1681 C CA . MET A 1 216 ? 0.214 -3.139 11.844 1 83.44 216 MET A CA 1
ATOM 1682 C C . MET A 1 216 ? -1.024 -3.654 11.117 1 83.44 216 MET A C 1
ATOM 1684 O O . MET A 1 216 ? -1.026 -4.77 10.594 1 83.44 216 MET A O 1
ATOM 1688 N N . THR A 1 217 ? -2.002 -2.824 11.133 1 88.88 217 THR A N 1
ATOM 1689 C CA . THR A 1 217 ? -3.244 -3.254 10.5 1 88.88 217 THR A CA 1
ATOM 1690 C C . THR A 1 217 ? -3.037 -3.48 9 1 88.88 217 THR A C 1
ATOM 1692 O O . THR A 1 217 ? -3.615 -4.402 8.422 1 88.88 217 THR A O 1
ATOM 1695 N N . HIS A 1 218 ? -2.197 -2.73 8.445 1 84.38 218 HIS A N 1
ATOM 1696 C CA . HIS A 1 218 ? -1.91 -2.908 7.027 1 84.38 218 HIS A CA 1
ATOM 1697 C C . HIS A 1 218 ? -1.286 -4.273 6.762 1 84.38 218 HIS A C 1
ATOM 1699 O O . HIS A 1 218 ? -1.722 -4.992 5.859 1 84.38 218 HIS A O 1
ATOM 1705 N N . ILE A 1 219 ? -0.357 -4.633 7.531 1 84.31 219 ILE A N 1
ATOM 1706 C CA . ILE A 1 219 ? 0.345 -5.902 7.371 1 84.31 219 ILE A CA 1
ATOM 1707 C C . ILE A 1 219 ? -0.619 -7.059 7.621 1 84.31 219 ILE A C 1
ATOM 1709 O O . ILE A 1 219 ? -0.63 -8.039 6.875 1 84.31 219 ILE A O 1
ATOM 1713 N N . VAL A 1 220 ? -1.366 -6.871 8.633 1 88.31 220 VAL A N 1
ATOM 1714 C CA . VAL A 1 220 ? -2.301 -7.922 9.016 1 88.31 220 VAL A CA 1
ATOM 1715 C C . VAL A 1 220 ? -3.332 -8.125 7.91 1 88.31 220 VAL A C 1
ATOM 1717 O O . VAL A 1 220 ? -3.635 -9.266 7.535 1 88.31 220 VAL A O 1
ATOM 1720 N N . PHE A 1 221 ? -3.807 -7.047 7.328 1 92.12 221 PHE A N 1
ATOM 1721 C CA . PHE A 1 221 ? -4.805 -7.156 6.273 1 92.12 221 PHE A CA 1
ATOM 1722 C C . PHE A 1 221 ? -4.203 -7.777 5.02 1 92.12 221 PHE A C 1
ATOM 1724 O O . PHE A 1 221 ? -4.871 -8.531 4.309 1 92.12 221 PHE A O 1
ATOM 1731 N N . MET A 1 222 ? -2.99 -7.441 4.812 1 87.94 222 MET A N 1
ATOM 1732 C CA . MET A 1 222 ? -2.32 -8.055 3.67 1 87.94 222 MET A CA 1
ATOM 1733 C C . MET A 1 222 ? -2.227 -9.57 3.844 1 87.94 222 MET A C 1
ATOM 1735 O O . MET A 1 222 ? -2.555 -10.328 2.928 1 87.94 222 MET A O 1
ATOM 1739 N N . GLY A 1 223 ? -1.787 -9.977 4.98 1 88.56 223 GLY A N 1
ATOM 1740 C CA . GLY A 1 223 ? -1.693 -11.398 5.266 1 88.56 223 GLY A CA 1
ATOM 1741 C C . GLY A 1 223 ? -3.037 -12.102 5.234 1 88.56 223 GLY A C 1
ATOM 1742 O O . GLY A 1 223 ? -3.164 -13.188 4.66 1 88.56 223 GLY A O 1
ATOM 1743 N N . LEU A 1 224 ? -4.008 -11.477 5.797 1 90.88 224 LEU A N 1
ATOM 1744 C CA . LEU A 1 224 ? -5.34 -12.07 5.875 1 90.88 224 LEU A CA 1
ATOM 1745 C C . LEU A 1 224 ? -5.945 -12.227 4.484 1 90.88 224 LEU A C 1
ATOM 1747 O O . LEU A 1 224 ? -6.734 -13.148 4.246 1 90.88 224 LEU A O 1
ATOM 1751 N N . MET A 1 225 ? -5.566 -11.367 3.652 1 91.44 225 MET A N 1
ATOM 1752 C CA . MET A 1 225 ? -6.098 -11.469 2.297 1 91.44 225 MET A CA 1
ATOM 1753 C C . MET A 1 225 ? -5.684 -12.789 1.653 1 91.44 225 MET A C 1
ATOM 1755 O O . MET A 1 225 ? -6.496 -13.461 1.015 1 91.44 225 MET A O 1
ATOM 1759 N N . TYR A 1 226 ? -4.492 -13.172 1.894 1 87.19 226 TYR A N 1
ATOM 1760 C CA . TYR A 1 226 ? -3.967 -14.367 1.251 1 87.19 226 TYR A CA 1
ATOM 1761 C C . TYR A 1 226 ? -4.379 -15.625 2.014 1 87.19 226 TYR A C 1
ATOM 1763 O O . TYR A 1 226 ? -4.273 -16.734 1.492 1 87.19 226 TYR A O 1
ATOM 1771 N N . LEU A 1 227 ? -4.812 -15.375 3.203 1 87.94 227 LEU A N 1
ATOM 1772 C CA . LEU A 1 227 ? -5.344 -16.5 3.975 1 87.94 227 LEU A CA 1
ATOM 1773 C C . LEU A 1 227 ? -6.848 -16.641 3.756 1 87.94 227 LEU A C 1
ATOM 1775 O O . LEU A 1 227 ? -7.496 -17.469 4.406 1 87.94 227 LEU A O 1
ATOM 1779 N N . SER A 1 228 ? -7.383 -15.828 2.93 1 89.94 228 SER A N 1
ATOM 1780 C CA . SER A 1 228 ? -8.789 -15.844 2.557 1 89.94 228 SER A CA 1
ATOM 1781 C C . SER A 1 228 ? -8.969 -16.188 1.082 1 89.94 228 SER A C 1
ATOM 1783 O O . SER A 1 228 ? -8.031 -16.047 0.29 1 89.94 228 SER A O 1
ATOM 1785 N N . PRO A 1 229 ? -10.078 -16.672 0.78 1 90.19 229 PRO A N 1
ATOM 1786 C CA . PRO A 1 229 ? -10.289 -17.031 -0.623 1 90.19 229 PRO A CA 1
ATOM 1787 C C . PRO A 1 229 ? -10.547 -15.82 -1.514 1 90.19 229 PRO A C 1
ATOM 1789 O O . PRO A 1 229 ? -11.602 -15.727 -2.152 1 90.19 229 PRO A O 1
ATOM 1792 N N . VAL A 1 230 ? -9.586 -14.969 -1.521 1 93 230 VAL A N 1
ATOM 1793 C CA . VAL A 1 230 ? -9.688 -13.758 -2.328 1 93 230 VAL A CA 1
ATOM 1794 C C . VAL A 1 230 ? -9.062 -14 -3.699 1 93 230 VAL A C 1
ATOM 1796 O O . VAL A 1 230 ? -9.703 -13.773 -4.73 1 93 230 VAL A O 1
ATOM 1799 N N . ILE A 1 231 ? -7.902 -14.484 -3.695 1 91.06 231 ILE A N 1
ATOM 1800 C CA . ILE A 1 231 ? -7.117 -14.656 -4.914 1 91.06 231 ILE A CA 1
ATOM 1801 C C . ILE A 1 231 ? -7.301 -16.078 -5.449 1 91.06 231 ILE A C 1
ATOM 1803 O O . ILE A 1 231 ? -7.266 -16.297 -6.66 1 91.06 231 ILE A O 1
ATOM 1807 N N . TYR A 1 232 ? -7.504 -17.031 -4.621 1 87.88 232 TYR A N 1
ATOM 1808 C CA . TYR A 1 232 ? -7.727 -18.422 -4.98 1 87.88 232 TYR A CA 1
ATOM 1809 C C . TYR A 1 232 ? -8.836 -19.031 -4.129 1 87.88 232 TYR A C 1
ATOM 1811 O O . TYR A 1 232 ? -9.102 -18.578 -3.018 1 87.88 232 TYR A O 1
ATOM 1819 N N . PRO A 1 233 ? -9.438 -19.984 -4.746 1 86.44 233 PRO A N 1
ATOM 1820 C CA . PRO A 1 233 ? -10.57 -20.578 -4.035 1 86.44 233 PRO A CA 1
ATOM 1821 C C . PRO A 1 233 ? -10.148 -21.375 -2.807 1 86.44 233 PRO A C 1
ATOM 1823 O O . PRO A 1 233 ? -8.961 -21.656 -2.633 1 86.44 233 PRO A O 1
ATOM 1826 N N . VAL A 1 234 ? -11.195 -21.672 -1.999 1 82.06 234 VAL A N 1
ATOM 1827 C CA . VAL A 1 234 ? -10.953 -22.453 -0.792 1 82.06 234 VAL A CA 1
ATOM 1828 C C . VAL A 1 234 ? -10.359 -23.812 -1.165 1 82.06 234 VAL A C 1
ATOM 1830 O O . VAL A 1 234 ? -10.844 -24.484 -2.076 1 82.06 234 VAL A O 1
ATOM 1833 N N . ARG A 1 235 ? -9.25 -24.031 -0.458 1 76.88 235 ARG A N 1
ATOM 1834 C CA . ARG A 1 235 ? -8.578 -25.312 -0.699 1 76.88 235 ARG A CA 1
ATOM 1835 C C . ARG A 1 235 ? -9.055 -26.375 0.288 1 76.88 235 ARG A C 1
ATOM 1837 O O . ARG A 1 235 ? -9.32 -26.062 1.454 1 76.88 235 ARG A O 1
ATOM 1844 N N . GLU A 1 236 ? -9.203 -27.453 -0.332 1 72.81 236 GLU A N 1
ATOM 1845 C CA . GLU A 1 236 ? -9.703 -28.547 0.497 1 72.81 236 GLU A CA 1
ATOM 1846 C C . GLU A 1 236 ? -8.57 -29.25 1.236 1 72.81 236 GLU A C 1
ATOM 1848 O O . GLU A 1 236 ? -8.789 -29.891 2.264 1 72.81 236 GLU A O 1
ATOM 1853 N N . THR A 1 237 ? -7.375 -29.062 0.739 1 72.62 237 THR A N 1
ATOM 1854 C CA . THR A 1 237 ? -6.289 -29.828 1.333 1 72.62 237 THR A CA 1
ATOM 1855 C C . THR A 1 237 ? -5.184 -28.906 1.838 1 72.62 237 THR A C 1
ATOM 1857 O O . THR A 1 237 ? -5.113 -27.75 1.447 1 72.62 237 THR A O 1
ATOM 1860 N N . GLY A 1 238 ? -4.539 -29.375 2.898 1 75.12 238 GLY A N 1
ATOM 1861 C CA . GLY A 1 238 ? -3.344 -28.703 3.375 1 75.12 238 GLY A CA 1
ATOM 1862 C C . GLY A 1 238 ? -3.627 -27.703 4.469 1 75.12 238 GLY A C 1
ATOM 1863 O O . GLY A 1 238 ? -4.77 -27.547 4.906 1 75.12 238 GLY A O 1
ATOM 1864 N N . TRP A 1 239 ? -2.641 -27.047 4.988 1 79 239 TRP A N 1
ATOM 1865 C CA . TRP A 1 239 ? -2.73 -26.062 6.059 1 79 239 TRP A CA 1
ATOM 1866 C C . TRP A 1 239 ? -3.541 -24.844 5.609 1 79 239 TRP A C 1
ATOM 1868 O O . TRP A 1 239 ? -4.297 -24.266 6.395 1 79 239 TRP A O 1
ATOM 1878 N N . LEU A 1 240 ? -3.465 -24.641 4.383 1 78.25 240 LEU A N 1
ATOM 1879 C CA . LEU A 1 240 ? -4.188 -23.484 3.857 1 78.25 240 LEU A CA 1
ATOM 1880 C C . LEU A 1 240 ? -5.691 -23.734 3.871 1 78.25 240 LEU A C 1
ATOM 1882 O O . LEU A 1 240 ? -6.473 -22.828 4.191 1 78.25 240 LEU A O 1
ATOM 1886 N N . GLY A 1 241 ? -6.004 -24.938 3.57 1 79.06 241 GLY A N 1
ATOM 1887 C CA . GLY A 1 241 ? -7.41 -25.297 3.639 1 79.06 241 GLY A CA 1
ATOM 1888 C C . GLY A 1 241 ? -7.988 -25.172 5.039 1 79.06 241 GLY A C 1
ATOM 1889 O O . GLY A 1 241 ? -9.07 -24.609 5.223 1 79.06 241 GLY A O 1
ATOM 1890 N N . ALA A 1 242 ? -7.211 -25.641 5.965 1 78.69 242 ALA A N 1
ATOM 1891 C CA . ALA A 1 242 ? -7.648 -25.578 7.359 1 78.69 242 ALA A CA 1
ATOM 1892 C C . ALA A 1 242 ? -7.746 -24.141 7.832 1 78.69 242 ALA A C 1
ATOM 1894 O O . ALA A 1 242 ? -8.727 -23.75 8.484 1 78.69 242 ALA A O 1
ATOM 1895 N N . LEU A 1 243 ? -6.855 -23.328 7.457 1 80.75 243 LEU A N 1
ATOM 1896 C CA . LEU A 1 243 ? -6.832 -21.922 7.871 1 80.75 243 LEU A CA 1
ATOM 1897 C C . LEU A 1 243 ? -7.992 -21.156 7.25 1 80.75 243 LEU A C 1
ATOM 1899 O O . LEU A 1 243 ? -8.586 -20.281 7.895 1 80.75 243 LEU A O 1
ATOM 1903 N N . MET A 1 244 ? -8.281 -21.516 6.133 1 80.69 244 MET A N 1
ATOM 1904 C CA . MET A 1 244 ? -9.367 -20.812 5.449 1 80.69 244 MET A CA 1
ATOM 1905 C C . MET A 1 244 ? -10.719 -21.203 6.035 1 80.69 244 MET A C 1
ATOM 1907 O O . MET A 1 244 ? -11.648 -20.406 6.055 1 80.69 244 MET A O 1
ATOM 1911 N N . GLN A 1 245 ? -10.742 -22.438 6.445 1 77.88 245 GLN A N 1
ATOM 1912 C CA . GLN A 1 245 ? -11.992 -22.891 7.039 1 77.88 245 GLN A CA 1
ATOM 1913 C C . GLN A 1 245 ? -12.258 -22.188 8.375 1 77.88 245 GLN A C 1
ATOM 1915 O O . GLN A 1 245 ? -13.406 -21.922 8.719 1 77.88 245 GLN A O 1
ATOM 1920 N N . TRP A 1 246 ? -11.195 -21.766 9.031 1 79 246 TRP A N 1
ATOM 1921 C CA . TRP A 1 246 ? -11.336 -21.125 10.328 1 79 246 TRP A CA 1
ATOM 1922 C C . TRP A 1 246 ? -11.336 -19.594 10.188 1 79 246 TRP A C 1
ATOM 1924 O O . TRP A 1 246 ? -11.586 -18.875 11.156 1 79 246 TRP A O 1
ATOM 1934 N N . ASN A 1 247 ? -11.094 -19.172 9.047 1 82.88 247 ASN A N 1
ATOM 1935 C CA . ASN A 1 247 ? -11.094 -17.75 8.789 1 82.88 247 ASN A CA 1
ATOM 1936 C C . ASN A 1 247 ? -12.516 -17.188 8.766 1 82.88 247 ASN A C 1
ATOM 1938 O O . ASN A 1 247 ? -13.344 -17.609 7.961 1 82.88 247 ASN A O 1
ATOM 1942 N N . PRO A 1 248 ? -12.766 -16.234 9.688 1 82.75 248 PRO A N 1
ATOM 1943 C CA . PRO A 1 248 ? -14.125 -15.688 9.766 1 82.75 248 PRO A CA 1
ATOM 1944 C C . PRO A 1 248 ? -14.523 -14.914 8.508 1 82.75 248 PRO A C 1
ATOM 1946 O O . PRO A 1 248 ? -15.711 -14.68 8.273 1 82.75 248 PRO A O 1
ATOM 1949 N N . PHE A 1 249 ? -13.602 -14.602 7.703 1 88.94 249 PHE A N 1
ATOM 1950 C CA . PHE A 1 249 ? -13.898 -13.812 6.512 1 88.94 249 PHE A CA 1
ATOM 1951 C C . PHE A 1 249 ? -14.273 -14.719 5.344 1 88.94 249 PHE A C 1
ATOM 1953 O O . PHE A 1 249 ? -14.867 -14.258 4.367 1 88.94 249 PHE A O 1
ATOM 1960 N N . THR A 1 250 ? -13.906 -15.961 5.445 1 88 250 THR A N 1
ATOM 1961 C CA . THR A 1 250 ? -14.133 -16.906 4.355 1 88 250 THR A CA 1
ATOM 1962 C C . THR A 1 250 ? -15.617 -17.031 4.043 1 88 250 THR A C 1
ATOM 1964 O O . THR A 1 250 ? -16.031 -16.859 2.891 1 88 250 THR A O 1
ATOM 1967 N N . PRO A 1 251 ? -16.406 -17.25 5.082 1 85.56 251 PRO A N 1
ATOM 1968 C CA . PRO A 1 251 ? -17.844 -17.375 4.766 1 85.56 251 PRO A CA 1
ATOM 1969 C C . PRO A 1 251 ? -18.422 -16.078 4.199 1 85.56 251 PRO A C 1
ATOM 1971 O O . PRO A 1 251 ? -19.328 -16.125 3.354 1 85.56 251 PRO A O 1
ATOM 1974 N N . LEU A 1 252 ? -17.953 -14.945 4.617 1 89.75 252 LEU A N 1
ATOM 1975 C CA . LEU A 1 252 ? -18.453 -13.664 4.133 1 89.75 252 LEU A CA 1
ATOM 1976 C C . LEU A 1 252 ? -18.141 -13.484 2.65 1 89.75 252 LEU A C 1
ATOM 1978 O O . LEU A 1 252 ? -19 -13.102 1.867 1 89.75 252 LEU A O 1
ATOM 1982 N N . LEU A 1 253 ? -16.969 -13.82 2.309 1 91.69 253 LEU A N 1
ATOM 1983 C CA . LEU A 1 253 ? -16.531 -13.68 0.924 1 91.69 253 LEU A CA 1
ATOM 1984 C C . LEU A 1 253 ? -17.25 -14.68 0.023 1 91.69 253 LEU A C 1
ATOM 1986 O O . LEU A 1 253 ? -17.656 -14.336 -1.086 1 91.69 253 LEU A O 1
ATOM 1990 N N . ASN A 1 254 ? -17.406 -15.867 0.532 1 88.12 254 ASN A N 1
ATOM 1991 C CA . ASN A 1 254 ? -18.047 -16.906 -0.259 1 88.12 254 ASN A CA 1
ATOM 1992 C C . ASN A 1 254 ? -19.516 -16.578 -0.513 1 88.12 254 ASN A C 1
ATOM 1994 O O . ASN A 1 254 ? -20.031 -16.812 -1.614 1 88.12 254 ASN A O 1
ATOM 1998 N N . VAL A 1 255 ? -20.188 -16.062 0.522 1 89.12 255 VAL A N 1
ATOM 1999 C CA . VAL A 1 255 ? -21.594 -15.703 0.36 1 89.12 255 VAL A CA 1
ATOM 2000 C C . VAL A 1 255 ? -21.734 -14.609 -0.693 1 89.12 255 VAL A C 1
ATOM 2002 O O . VAL A 1 255 ? -22.594 -14.688 -1.569 1 89.12 255 VAL A O 1
ATOM 2005 N N . CYS A 1 256 ? -20.891 -13.648 -0.643 1 91.94 256 CYS A N 1
ATOM 2006 C CA . CYS A 1 256 ? -20.922 -12.57 -1.625 1 91.94 256 CYS A CA 1
ATOM 2007 C C . CYS A 1 256 ? -20.688 -13.109 -3.031 1 91.94 256 CYS A C 1
ATOM 2009 O O . CYS A 1 256 ? -21.391 -12.727 -3.971 1 91.94 256 CYS A O 1
ATOM 2011 N N . ARG A 1 257 ? -19.812 -13.977 -3.182 1 90.06 257 ARG A N 1
ATOM 2012 C CA . ARG A 1 257 ? -19.484 -14.516 -4.5 1 90.06 257 ARG A CA 1
ATOM 2013 C C . ARG A 1 257 ? -20.609 -15.398 -5.016 1 90.06 257 ARG A C 1
ATOM 2015 O O . ARG A 1 257 ? -20.922 -15.391 -6.211 1 90.06 257 ARG A O 1
ATOM 2022 N N . GLU A 1 258 ? -21.156 -16.188 -4.156 1 88.5 258 GLU A N 1
ATOM 2023 C CA . GLU A 1 258 ? -22.266 -17.047 -4.566 1 88.5 258 GLU A CA 1
ATOM 2024 C C . GLU A 1 258 ? -23.453 -16.219 -5.047 1 88.5 258 GLU A C 1
ATOM 2026 O O . GLU A 1 258 ? -24.156 -16.625 -5.977 1 88.5 258 GLU A O 1
ATOM 2031 N N . LEU A 1 259 ? -23.656 -15.141 -4.367 1 89.56 259 LEU A N 1
ATOM 2032 C CA . LEU A 1 259 ? -24.75 -14.273 -4.77 1 89.56 259 LEU A CA 1
ATOM 2033 C C . LEU A 1 259 ? -24.453 -13.602 -6.109 1 89.56 259 LEU A C 1
ATOM 2035 O O . LEU A 1 259 ? -25.375 -13.352 -6.898 1 89.56 259 LEU A O 1
ATOM 2039 N N . LEU A 1 260 ? -23.234 -13.367 -6.375 1 90.06 260 LEU A N 1
ATOM 2040 C CA . LEU A 1 260 ? -22.828 -12.672 -7.594 1 90.06 260 LEU A CA 1
ATOM 2041 C C . LEU A 1 260 ? -22.812 -13.625 -8.781 1 90.06 260 LEU A C 1
ATOM 2043 O O . LEU A 1 260 ? -23.203 -13.258 -9.891 1 90.06 260 LEU A O 1
ATOM 2047 N N . PHE A 1 261 ? -22.312 -14.836 -8.602 1 90.12 261 PHE A N 1
ATOM 2048 C CA . PHE A 1 261 ? -22.062 -15.734 -9.727 1 90.12 261 PHE A CA 1
ATOM 2049 C C . PHE A 1 261 ? -23.078 -16.875 -9.75 1 90.12 261 PHE A C 1
ATOM 2051 O O . PHE A 1 261 ? -23.172 -17.609 -10.734 1 90.12 261 PHE A O 1
ATOM 2058 N N . GLY A 1 262 ? -23.672 -16.922 -8.867 1 80.12 262 GLY A N 1
ATOM 2059 C CA . GLY A 1 262 ? -24.609 -18.031 -8.82 1 80.12 262 GLY A CA 1
ATOM 2060 C C . GLY A 1 262 ? -23.984 -19.328 -8.336 1 80.12 262 GLY A C 1
ATOM 2061 O O . GLY A 1 262 ? -22.766 -19.406 -8.148 1 80.12 262 GLY A O 1
ATOM 2062 N N . GLY A 1 263 ? -24.672 -20.281 -7.879 1 65.75 263 GLY A N 1
ATOM 2063 C CA . GLY A 1 263 ? -24.172 -21.594 -7.539 1 65.75 263 GLY A CA 1
ATOM 2064 C C . GLY A 1 263 ? -24.969 -22.266 -6.434 1 65.75 263 GLY A C 1
ATOM 2065 O O . GLY A 1 263 ? -25.422 -23.406 -6.59 1 65.75 263 GLY A O 1
ATOM 2066 N N . HIS A 1 264 ? -24.594 -21.781 -5.07 1 60.19 264 HIS A N 1
ATOM 2067 C CA . HIS A 1 264 ? -25.203 -22.562 -3.996 1 60.19 264 HIS A CA 1
ATOM 2068 C C . HIS A 1 264 ? -26.688 -22.25 -3.871 1 60.19 264 HIS A C 1
ATOM 2070 O O . HIS A 1 264 ? -27.125 -21.141 -4.176 1 60.19 264 HIS A O 1
ATOM 2076 N N . ALA A 1 265 ? -27.469 -23.25 -3.623 1 55.84 265 ALA A N 1
ATOM 2077 C CA . ALA A 1 265 ? -28.922 -23.344 -3.561 1 55.84 265 ALA A CA 1
ATOM 2078 C C . ALA A 1 265 ? -29.484 -22.312 -2.59 1 55.84 265 ALA A C 1
ATOM 2080 O O . ALA A 1 265 ? -30.562 -21.734 -2.836 1 55.84 265 ALA A O 1
ATOM 2081 N N . GLN A 1 266 ? -28.953 -22.141 -1.413 1 60.03 266 GLN A N 1
ATOM 2082 C CA . GLN A 1 266 ? -29.719 -21.328 -0.478 1 60.03 266 GLN A CA 1
ATOM 2083 C C . GLN A 1 266 ? -28.844 -20.297 0.211 1 60.03 266 GLN A C 1
ATOM 2085 O O . GLN A 1 266 ? -28.578 -20.391 1.414 1 60.03 266 GLN A O 1
ATOM 2090 N N . PRO A 1 267 ? -28.234 -19.141 -0.603 1 64.56 267 PRO A N 1
ATOM 2091 C CA . PRO A 1 267 ? -27.266 -18.156 -0.139 1 64.56 267 PRO A CA 1
ATOM 2092 C C . PRO A 1 267 ? -27.875 -17.109 0.781 1 64.56 267 PRO A C 1
ATOM 2094 O O . PRO A 1 267 ? -27.141 -16.391 1.483 1 64.56 267 PRO A O 1
ATOM 2097 N N . LEU A 1 268 ? -29.203 -17.234 0.992 1 72.12 268 LEU A N 1
ATOM 2098 C CA . LEU A 1 268 ? -29.859 -16.141 1.671 1 72.12 268 LEU A CA 1
ATOM 2099 C C . LEU A 1 268 ? -29.641 -16.203 3.178 1 72.12 268 LEU A C 1
ATOM 2101 O O . LEU A 1 268 ? -29.328 -15.188 3.807 1 72.12 268 LEU A O 1
ATOM 2105 N N . LEU A 1 269 ? -29.781 -17.422 3.666 1 77.69 269 LEU A N 1
ATOM 2106 C CA . LEU A 1 269 ? -29.703 -17.562 5.117 1 77.69 269 LEU A CA 1
ATOM 2107 C C . LEU A 1 269 ? -28.312 -17.203 5.621 1 77.69 269 LEU A C 1
ATOM 2109 O O . LEU A 1 269 ? -28.172 -16.375 6.527 1 77.69 269 LEU A O 1
ATOM 2113 N N . PRO A 1 270 ? -27.297 -17.734 5.023 1 76.31 270 PRO A N 1
ATOM 2114 C CA . PRO A 1 270 ? -25.953 -17.344 5.48 1 76.31 270 PRO A CA 1
ATOM 2115 C C . PRO A 1 270 ? -25.703 -15.852 5.324 1 76.31 270 PRO A C 1
ATOM 2117 O O . PRO A 1 270 ? -25.031 -15.25 6.164 1 76.31 270 PRO A O 1
ATOM 2120 N N . ALA A 1 271 ? -26.266 -15.281 4.359 1 77.5 271 ALA A N 1
ATOM 2121 C CA . ALA A 1 271 ? -26.094 -13.844 4.145 1 77.5 271 ALA A CA 1
ATOM 2122 C C . ALA A 1 271 ? -26.766 -13.039 5.25 1 77.5 271 ALA A C 1
ATOM 2124 O O . ALA A 1 271 ? -26.172 -12.102 5.789 1 77.5 271 ALA A O 1
ATOM 2125 N N . ILE A 1 272 ? -27.969 -13.453 5.547 1 83.62 272 ILE A N 1
ATOM 2126 C CA . ILE A 1 272 ? -28.719 -12.734 6.566 1 83.62 272 ILE A CA 1
ATOM 2127 C C . ILE A 1 272 ? -28.047 -12.906 7.926 1 83.62 272 ILE A C 1
ATOM 2129 O O . ILE A 1 272 ? -27.922 -11.938 8.688 1 83.62 272 ILE A O 1
ATOM 2133 N N . VAL A 1 273 ? -27.609 -14.062 8.203 1 84.5 273 VAL A N 1
ATOM 2134 C CA . VAL A 1 273 ? -26.938 -14.336 9.469 1 84.5 273 VAL A CA 1
ATOM 2135 C C . VAL A 1 273 ? -25.656 -13.508 9.57 1 84.5 273 VAL A C 1
ATOM 2137 O O . VAL A 1 273 ? -25.359 -12.953 10.633 1 84.5 273 VAL A O 1
ATOM 2140 N N . MET A 1 274 ? -24.984 -13.383 8.453 1 83.31 274 MET A N 1
ATOM 2141 C CA . MET A 1 274 ? -23.766 -12.586 8.391 1 83.31 274 MET A CA 1
ATOM 2142 C C . MET A 1 274 ? -24.047 -11.125 8.719 1 83.31 274 MET A C 1
ATOM 2144 O O . MET A 1 274 ? -23.312 -10.5 9.492 1 83.31 274 MET A O 1
ATOM 2148 N N . VAL A 1 275 ? -25.062 -10.672 8.195 1 87.19 275 VAL A N 1
ATOM 2149 C CA . VAL A 1 275 ? -25.406 -9.273 8.391 1 87.19 275 VAL A CA 1
ATOM 2150 C C . VAL A 1 275 ? -25.797 -9.039 9.852 1 87.19 275 VAL A C 1
ATOM 2152 O O . VAL A 1 275 ? -25.391 -8.047 10.461 1 87.19 275 VAL A O 1
ATOM 2155 N N . ILE A 1 276 ? -26.531 -9.969 10.375 1 90.38 276 ILE A N 1
ATOM 2156 C CA . ILE A 1 276 ? -27.016 -9.828 11.742 1 90.38 276 ILE A CA 1
ATOM 2157 C C . ILE A 1 276 ? -25.828 -9.875 12.711 1 90.38 276 ILE A C 1
ATOM 2159 O O . ILE A 1 276 ? -25.734 -9.047 13.625 1 90.38 276 ILE A O 1
ATOM 2163 N N . ILE A 1 277 ? -24.969 -10.734 12.484 1 90.56 277 ILE A N 1
ATOM 2164 C CA . ILE A 1 277 ? -23.781 -10.859 13.336 1 90.56 277 ILE A CA 1
ATOM 2165 C C . ILE A 1 277 ? -22.922 -9.602 13.211 1 90.56 277 ILE A C 1
ATOM 2167 O O . ILE A 1 277 ? -22.453 -9.062 14.211 1 90.56 277 ILE A O 1
ATOM 2171 N N . ALA A 1 278 ? -22.719 -9.172 11.977 1 92.44 278 ALA A N 1
ATOM 2172 C CA . ALA A 1 278 ? -21.938 -7.965 11.734 1 92.44 278 ALA A CA 1
ATOM 2173 C C . ALA A 1 278 ? -22.562 -6.758 12.422 1 92.44 278 ALA A C 1
ATOM 2175 O O . ALA A 1 278 ? -21.859 -5.945 13.031 1 92.44 278 ALA A O 1
ATOM 2176 N N . ALA A 1 279 ? -23.906 -6.691 12.367 1 92.12 279 ALA A N 1
ATOM 2177 C CA . ALA A 1 279 ? -24.625 -5.594 13.008 1 92.12 279 ALA A CA 1
ATOM 2178 C C . ALA A 1 279 ? -24.484 -5.652 14.523 1 92.12 279 ALA A C 1
ATOM 2180 O O . ALA A 1 279 ? -24.312 -4.621 15.18 1 92.12 279 ALA A O 1
ATOM 2181 N N . GLY A 1 280 ? -24.594 -6.852 15.016 1 94.31 280 GLY A N 1
ATOM 2182 C CA . GLY A 1 280 ? -24.391 -7.023 16.438 1 94.31 280 GLY A CA 1
ATOM 2183 C C . GLY A 1 280 ? -23 -6.625 16.891 1 94.31 280 GLY A C 1
ATOM 2184 O O . GLY A 1 280 ? -22.844 -5.922 17.891 1 94.31 280 GLY A O 1
ATOM 2185 N N . MET A 1 281 ? -22.031 -7.016 16.141 1 94.56 281 MET A N 1
ATOM 2186 C CA . MET A 1 281 ? -20.641 -6.66 16.453 1 94.56 281 MET A CA 1
ATOM 2187 C C . MET A 1 281 ? -20.438 -5.152 16.344 1 94.56 281 MET A C 1
ATOM 2189 O O . MET A 1 281 ? -19.703 -4.566 17.141 1 94.56 281 MET A O 1
ATOM 2193 N N . LEU A 1 282 ? -21.016 -4.617 15.367 1 94.81 282 LEU A N 1
ATOM 2194 C CA . LEU A 1 282 ? -20.906 -3.172 15.203 1 94.81 282 LEU A CA 1
ATOM 2195 C C . LEU A 1 282 ? -21.531 -2.439 16.375 1 94.81 282 LEU A C 1
ATOM 2197 O O . LEU A 1 282 ? -21 -1.443 16.859 1 94.81 282 LEU A O 1
ATOM 2201 N N . ALA A 1 283 ? -22.688 -2.92 16.828 1 94.81 283 ALA A N 1
ATOM 2202 C CA . ALA A 1 283 ? -23.344 -2.326 18 1 94.81 283 ALA A CA 1
ATOM 2203 C C . ALA A 1 283 ? -22.422 -2.35 19.219 1 94.81 283 ALA A C 1
ATOM 2205 O O . ALA A 1 283 ? -22.281 -1.341 19.906 1 94.81 283 ALA A O 1
ATOM 2206 N N . ILE A 1 284 ? -21.844 -3.443 19.375 1 95.31 284 ILE A N 1
ATOM 2207 C CA . ILE A 1 284 ? -20.906 -3.572 20.5 1 95.31 284 ILE A CA 1
ATOM 2208 C C . ILE A 1 284 ? -19.734 -2.621 20.297 1 95.31 284 ILE A C 1
ATOM 2210 O O . ILE A 1 284 ? -19.281 -1.978 21.25 1 95.31 284 ILE A O 1
ATOM 2214 N N . GLY A 1 285 ? -19.219 -2.57 19.078 1 95.25 285 GLY A N 1
ATOM 2215 C CA . GLY A 1 285 ? -18.125 -1.666 18.766 1 95.25 285 GLY A CA 1
ATOM 2216 C C . GLY A 1 285 ? -18.469 -0.209 19.016 1 95.25 285 GLY A C 1
ATOM 2217 O O . GLY A 1 285 ? -17.625 0.545 19.531 1 95.25 285 GLY A O 1
ATOM 2218 N N . LEU A 1 286 ? -19.672 0.156 18.734 1 94 286 LEU A N 1
ATOM 2219 C CA . LEU A 1 286 ? -20.094 1.533 18.953 1 94 286 LEU A CA 1
ATOM 2220 C C . LEU A 1 286 ? -20.141 1.861 20.438 1 94 286 LEU A C 1
ATOM 2222 O O . LEU A 1 286 ? -19.766 2.959 20.844 1 94 286 LEU A O 1
ATOM 2226 N N . ILE A 1 287 ? -20.625 0.914 21.172 1 93.5 287 ILE A N 1
ATOM 2227 C CA . ILE A 1 287 ? -20.656 1.094 22.625 1 93.5 287 ILE A CA 1
ATOM 2228 C C . ILE A 1 287 ? -19.234 1.283 23.141 1 93.5 287 ILE A C 1
ATOM 2230 O O . ILE A 1 287 ? -18.984 2.17 23.969 1 93.5 287 ILE A O 1
ATOM 2234 N N . LEU A 1 288 ? -18.406 0.499 22.594 1 93.38 288 LEU A N 1
ATOM 2235 C CA . LEU A 1 288 ? -17.016 0.576 23 1 93.38 288 LEU A CA 1
ATOM 2236 C C . LEU A 1 288 ? -16.422 1.943 22.688 1 93.38 288 LEU A C 1
ATOM 2238 O O . LEU A 1 288 ? -15.648 2.492 23.469 1 93.38 288 LEU A O 1
ATOM 2242 N N . LEU A 1 289 ? -16.75 2.5 21.625 1 92.5 289 LEU A N 1
ATOM 2243 C CA . LEU A 1 289 ? -16.234 3.811 21.234 1 92.5 289 LEU A CA 1
ATOM 2244 C C . LEU A 1 289 ? -16.672 4.883 22.219 1 92.5 289 LEU A C 1
ATOM 2246 O O . LEU A 1 289 ? -15.898 5.773 22.562 1 92.5 289 LEU A O 1
ATOM 2250 N N . HIS A 1 290 ? -17.859 4.73 22.688 1 89.19 290 HIS A N 1
ATOM 2251 C CA . HIS A 1 290 ? -18.391 5.707 23.641 1 89.19 290 HIS A CA 1
ATOM 2252 C C . HIS A 1 290 ? -17.719 5.57 25 1 89.19 290 HIS A C 1
ATOM 2254 O O . HIS A 1 290 ? -17.422 6.574 25.656 1 89.19 290 HIS A O 1
ATOM 2260 N N . VAL A 1 291 ? -17.547 4.367 25.312 1 89.75 291 VAL A N 1
ATOM 2261 C CA . VAL A 1 291 ? -16.953 4.109 26.625 1 89.75 291 VAL A CA 1
ATOM 2262 C C . VAL A 1 291 ? -15.484 4.551 26.625 1 89.75 291 VAL A C 1
ATOM 2264 O O . VAL A 1 291 ? -14.984 5.047 27.625 1 89.75 291 VAL A O 1
ATOM 2267 N N . ALA A 1 292 ? -14.828 4.441 25.531 1 89.81 292 ALA A N 1
ATOM 2268 C CA . ALA A 1 292 ? -13.398 4.727 25.438 1 89.81 292 ALA A CA 1
ATOM 2269 C C . ALA A 1 292 ? -13.148 6.219 25.25 1 89.81 292 ALA A C 1
ATOM 2271 O O . ALA A 1 292 ? -12.039 6.707 25.5 1 89.81 292 ALA A O 1
ATOM 2272 N N . ARG A 1 293 ? -14.062 6.914 24.828 1 85.25 293 ARG A N 1
ATOM 2273 C CA . ARG A 1 293 ? -13.906 8.305 24.406 1 85.25 293 ARG A CA 1
ATOM 2274 C C . ARG A 1 293 ? -13.328 9.148 25.547 1 85.25 293 ARG A C 1
ATOM 2276 O O . ARG A 1 293 ? -12.344 9.859 25.359 1 85.25 293 ARG A O 1
ATOM 2283 N N . PRO A 1 294 ? -13.875 9.094 26.734 1 81.88 294 PRO A N 1
ATOM 2284 C CA . PRO A 1 294 ? -13.328 9.914 27.812 1 81.88 294 PRO A CA 1
ATOM 2285 C C . PRO A 1 294 ? -11.883 9.547 28.156 1 81.88 294 PRO A C 1
ATOM 2287 O O . PRO A 1 294 ? -11.094 10.422 28.531 1 81.88 294 PRO A O 1
ATOM 2290 N N . HIS A 1 295 ? -11.602 8.359 28.031 1 83.5 295 HIS A N 1
ATOM 2291 C CA . HIS A 1 295 ? -10.258 7.898 28.344 1 83.5 295 HIS A CA 1
ATOM 2292 C C . HIS A 1 295 ? -9.25 8.383 27.297 1 83.5 295 HIS A C 1
ATOM 2294 O O . HIS A 1 295 ? -8.133 8.773 27.641 1 83.5 295 HIS A O 1
ATOM 2300 N N . ILE A 1 296 ? -9.648 8.367 26.109 1 82.88 296 ILE A N 1
ATOM 2301 C CA . ILE A 1 296 ? -8.781 8.797 25.031 1 82.88 296 ILE A CA 1
ATOM 2302 C C . ILE A 1 296 ? -8.555 10.305 25.109 1 82.88 296 ILE A C 1
ATOM 2304 O O . ILE A 1 296 ? -7.438 10.789 24.906 1 82.88 296 ILE A O 1
ATOM 2308 N N . ILE A 1 297 ? -9.555 11.047 25.438 1 76.56 297 ILE A N 1
ATOM 2309 C CA . ILE A 1 297 ? -9.453 12.5 25.578 1 76.56 297 ILE A CA 1
ATOM 2310 C C . ILE A 1 297 ? -8.516 12.844 26.734 1 76.56 297 ILE A C 1
ATOM 2312 O O . ILE A 1 297 ? -7.688 13.75 26.609 1 76.56 297 ILE A O 1
ATOM 2316 N N . ALA A 1 298 ? -8.609 12.172 27.766 1 77 298 ALA A N 1
ATOM 2317 C CA . ALA A 1 298 ? -7.77 12.406 28.938 1 77 298 ALA A CA 1
ATOM 2318 C C . ALA A 1 298 ? -6.305 12.117 28.625 1 77 298 ALA A C 1
ATOM 2320 O O . ALA A 1 298 ? -5.414 12.836 29.094 1 77 298 ALA A O 1
ATOM 2321 N N . ARG A 1 299 ? -6.09 11.117 27.906 1 75.94 299 ARG A N 1
ATOM 2322 C CA . ARG A 1 299 ? -4.727 10.688 27.625 1 75.94 299 ARG A CA 1
ATOM 2323 C C . ARG A 1 299 ? -4.086 11.562 26.547 1 75.94 299 ARG A C 1
ATOM 2325 O O . ARG A 1 299 ? -2.885 11.836 26.594 1 75.94 299 ARG A O 1
ATOM 2332 N N . LYS A 1 300 ? -4.801 11.93 25.547 1 70.5 300 LYS A N 1
ATOM 2333 C CA . LYS A 1 300 ? -4.25 12.734 24.453 1 70.5 300 LYS A CA 1
ATOM 2334 C C . LYS A 1 300 ? -4.211 14.211 24.828 1 70.5 300 LYS A C 1
ATOM 2336 O O . LYS A 1 300 ? -3.531 15.008 24.172 1 70.5 300 LYS A O 1
ATOM 2341 N N . GLY A 1 301 ? -4.457 14.469 26.031 1 60.78 301 GLY A N 1
ATOM 2342 C CA . GLY A 1 301 ? -4.48 15.844 26.5 1 60.78 301 GLY A CA 1
ATOM 2343 C C . GLY A 1 301 ? -5.496 16.703 25.766 1 60.78 301 GLY A C 1
ATOM 2344 O O . GLY A 1 301 ? -5.273 17.891 25.562 1 60.78 301 GLY A O 1
ATOM 2345 N N . MET A 1 302 ? -6.434 15.938 25.172 1 48.16 302 MET A N 1
ATOM 2346 C CA . MET A 1 302 ? -7.504 16.719 24.578 1 48.16 302 MET A CA 1
ATOM 2347 C C . MET A 1 302 ? -8.523 17.156 25.625 1 48.16 302 MET A C 1
ATOM 2349 O O . MET A 1 302 ? -8.664 16.5 26.656 1 48.16 302 MET A O 1
ATOM 2353 N N . MET B 1 1 ? 26.703 27.25 58.25 1 26.97 1 MET B N 1
ATOM 2354 C CA . MET B 1 1 ? 26.516 28.562 57.656 1 26.97 1 MET B CA 1
ATOM 2355 C C . MET B 1 1 ? 26.484 28.453 56.125 1 26.97 1 MET B C 1
ATOM 2357 O O . MET B 1 1 ? 27.484 28.109 55.5 1 26.97 1 MET B O 1
ATOM 2361 N N . SER B 1 2 ? 25.312 28.062 55.469 1 30.59 2 SER B N 1
ATOM 2362 C CA . SER B 1 2 ? 24.859 27.531 54.188 1 30.59 2 SER B CA 1
ATOM 2363 C C . SER B 1 2 ? 24.906 28.594 53.125 1 30.59 2 SER B C 1
ATOM 2365 O O . SER B 1 2 ? 24.109 29.547 53.125 1 30.59 2 SER B O 1
ATOM 2367 N N . SER B 1 3 ? 26.078 29.109 52.75 1 33.25 3 SER B N 1
ATOM 2368 C CA . SER B 1 3 ? 26.156 30.234 51.812 1 33.25 3 SER B CA 1
ATOM 2369 C C . SER B 1 3 ? 25.375 29.953 50.531 1 33.25 3 SER B C 1
ATOM 2371 O O . SER B 1 3 ? 25.641 28.969 49.844 1 33.25 3 SER B O 1
ATOM 2373 N N . VAL B 1 4 ? 24.125 30.406 50.469 1 35.66 4 VAL B N 1
ATOM 2374 C CA . VAL B 1 4 ? 23.125 30.5 49.406 1 35.66 4 VAL B CA 1
ATOM 2375 C C . VAL B 1 4 ? 23.688 31.281 48.219 1 35.66 4 VAL B C 1
ATOM 2377 O O . VAL B 1 4 ? 24.031 32.438 48.375 1 35.66 4 VAL B O 1
ATOM 2380 N N . GLU B 1 5 ? 24.562 30.672 47.375 1 32.72 5 GLU B N 1
ATOM 2381 C CA . GLU B 1 5 ? 25.109 31.297 46.156 1 32.72 5 GLU B CA 1
ATOM 2382 C C . GLU B 1 5 ? 24.016 31.969 45.344 1 32.72 5 GLU B C 1
ATOM 2384 O O . GLU B 1 5 ? 23.047 31.312 44.938 1 32.72 5 GLU B O 1
ATOM 2389 N N . THR B 1 6 ? 23.625 33.25 45.594 1 33.56 6 THR B N 1
ATOM 2390 C CA . THR B 1 6 ? 22.672 34.156 44.969 1 33.56 6 THR B CA 1
ATOM 2391 C C . THR B 1 6 ? 22.906 34.25 43.469 1 33.56 6 THR B C 1
ATOM 2393 O O . THR B 1 6 ? 24 34.625 43.031 1 33.56 6 THR B O 1
ATOM 2396 N N . VAL B 1 7 ? 22.391 33.344 42.656 1 34.88 7 VAL B N 1
ATOM 2397 C CA . VAL B 1 7 ? 22.453 33.312 41.188 1 34.88 7 VAL B CA 1
ATOM 2398 C C . VAL B 1 7 ? 21.984 34.656 40.656 1 34.88 7 VAL B C 1
ATOM 2400 O O . VAL B 1 7 ? 20.891 35.125 40.969 1 34.88 7 VAL B O 1
ATOM 2403 N N . ASP B 1 8 ? 22.891 35.656 40.438 1 32.94 8 ASP B N 1
ATOM 2404 C CA . ASP B 1 8 ? 22.703 37 39.969 1 32.94 8 ASP B CA 1
ATOM 2405 C C . ASP B 1 8 ? 21.766 37.062 38.75 1 32.94 8 ASP B C 1
ATOM 2407 O O . ASP B 1 8 ? 22.031 36.438 37.719 1 32.94 8 ASP B O 1
ATOM 2411 N N . HIS B 1 9 ? 20.484 37.312 38.844 1 33.31 9 HIS B N 1
ATOM 2412 C CA . HIS B 1 9 ? 19.344 37.469 37.969 1 33.31 9 HIS B CA 1
ATOM 2413 C C . HIS B 1 9 ? 19.656 38.5 36.875 1 33.31 9 HIS B C 1
ATOM 2415 O O . HIS B 1 9 ? 18.812 38.781 36.031 1 33.31 9 HIS B O 1
ATOM 2421 N N . ARG B 1 10 ? 20.625 39.469 37.062 1 37.59 10 ARG B N 1
ATOM 2422 C CA . ARG B 1 10 ? 20.828 40.625 36.188 1 37.59 10 ARG B CA 1
ATOM 2423 C C . ARG B 1 10 ? 21.219 40.188 34.781 1 37.59 10 ARG B C 1
ATOM 2425 O O . ARG B 1 10 ? 21.219 41 33.844 1 37.59 10 ARG B O 1
ATOM 2432 N N . LYS B 1 11 ? 21.969 39.156 34.594 1 38.38 11 LYS B N 1
ATOM 2433 C CA . LYS B 1 11 ? 22.531 38.906 33.281 1 38.38 11 LYS B CA 1
ATOM 2434 C C . LYS B 1 11 ? 21.453 38.469 32.281 1 38.38 11 LYS B C 1
ATOM 2436 O O . LYS B 1 11 ? 21.75 38.188 31.125 1 38.38 11 LYS B O 1
ATOM 2441 N N . ILE B 1 12 ? 20.234 38.062 32.719 1 31.88 12 ILE B N 1
ATOM 2442 C CA . ILE B 1 12 ? 19.266 37.594 31.75 1 31.88 12 ILE B CA 1
ATOM 2443 C C . ILE B 1 12 ? 18.672 38.781 30.984 1 31.88 12 ILE B C 1
ATOM 2445 O O . ILE B 1 12 ? 17.891 38.594 30.062 1 31.88 12 ILE B O 1
ATOM 2449 N N . ALA B 1 13 ? 18.703 40 31.547 1 33.28 13 ALA B N 1
ATOM 2450 C CA . ALA B 1 13 ? 18.016 41.156 30.984 1 33.28 13 ALA B CA 1
ATOM 2451 C C . ALA B 1 13 ? 18.562 41.469 29.594 1 33.28 13 ALA B C 1
ATOM 2453 O O . ALA B 1 13 ? 17.891 42.156 28.812 1 33.28 13 ALA B O 1
ATOM 2454 N N . ALA B 1 14 ? 19.875 41.375 29.375 1 34.47 14 ALA B N 1
ATOM 2455 C CA . ALA B 1 14 ? 20.484 42.031 28.234 1 34.47 14 ALA B CA 1
ATOM 2456 C C . ALA B 1 14 ? 20.062 41.375 26.922 1 34.47 14 ALA B C 1
ATOM 2458 O O . ALA B 1 14 ? 20.484 41.812 25.844 1 34.47 14 ALA B O 1
ATOM 2459 N N . ILE B 1 15 ? 19.641 40.094 26.969 1 34.84 15 ILE B N 1
ATOM 2460 C CA . ILE B 1 15 ? 19.391 39.562 25.641 1 34.84 15 ILE B CA 1
ATOM 2461 C C . ILE B 1 15 ? 18.109 40.156 25.078 1 34.84 15 ILE B C 1
ATOM 2463 O O . ILE B 1 15 ? 17.016 39.656 25.297 1 34.84 15 ILE B O 1
ATOM 2467 N N . GLU B 1 16 ? 17.828 41.438 25.406 1 32.38 16 GLU B N 1
ATOM 2468 C CA . GLU B 1 16 ? 16.688 42 24.719 1 32.38 16 GLU B CA 1
ATOM 2469 C C . GLU B 1 16 ? 16.812 41.844 23.203 1 32.38 16 GLU B C 1
ATOM 2471 O O . GLU B 1 16 ? 17.828 42.188 22.625 1 32.38 16 GLU B O 1
ATOM 2476 N N . PRO B 1 17 ? 16.062 40.906 22.594 1 33.66 17 PRO B N 1
ATOM 2477 C CA . PRO B 1 17 ? 16.172 40.812 21.141 1 33.66 17 PRO B CA 1
ATOM 2478 C C . PRO B 1 17 ? 16.125 42.188 20.469 1 33.66 17 PRO B C 1
ATOM 2480 O O . PRO B 1 17 ? 15.344 43.062 20.859 1 33.66 17 PRO B O 1
ATOM 2483 N N . ASP B 1 18 ? 17.234 42.781 20.141 1 36.5 18 ASP B N 1
ATOM 2484 C CA . ASP B 1 18 ? 17.312 44.031 19.406 1 36.5 18 ASP B CA 1
ATOM 2485 C C . ASP B 1 18 ? 16.234 44.125 18.328 1 36.5 18 ASP B C 1
ATOM 2487 O O . ASP B 1 18 ? 16.297 43.406 17.328 1 36.5 18 ASP B O 1
ATOM 2491 N N . VAL B 1 19 ? 14.977 44.375 18.641 1 37.94 19 VAL B N 1
ATOM 2492 C CA . VAL B 1 19 ? 13.781 44.594 17.812 1 37.94 19 VAL B CA 1
ATOM 2493 C C . VAL B 1 19 ? 14.094 45.594 16.703 1 37.94 19 VAL B C 1
ATOM 2495 O O . VAL B 1 19 ? 13.203 45.969 15.945 1 37.94 19 VAL B O 1
ATOM 2498 N N . ARG B 1 20 ? 15.102 46.469 16.812 1 37.41 20 ARG B N 1
ATOM 2499 C CA . ARG B 1 20 ? 15.266 47.562 15.875 1 37.41 20 ARG B CA 1
ATOM 2500 C C . ARG B 1 20 ? 15.57 47.031 14.469 1 37.41 20 ARG B C 1
ATOM 2502 O O . ARG B 1 20 ? 15.672 47.812 13.523 1 37.41 20 ARG B O 1
ATOM 2509 N N . HIS B 1 21 ? 16.328 45.906 14.359 1 34.09 21 HIS B N 1
ATOM 2510 C CA . HIS B 1 21 ? 16.516 45.625 12.945 1 34.09 21 HIS B CA 1
ATOM 2511 C C . HIS B 1 21 ? 15.258 45.062 12.312 1 34.09 21 HIS B C 1
ATOM 2513 O O . HIS B 1 21 ? 14.945 43.875 12.492 1 34.09 21 HIS B O 1
ATOM 2519 N N . SER B 1 22 ? 14.219 45.812 12.203 1 34.09 22 SER B N 1
ATOM 2520 C CA . SER B 1 22 ? 13.148 45.469 11.273 1 34.09 22 SER B CA 1
ATOM 2521 C C . SER B 1 22 ? 13.688 44.812 10.016 1 34.09 22 SER B C 1
ATOM 2523 O O . SER B 1 22 ? 14.727 45.219 9.484 1 34.09 22 SER B O 1
ATOM 2525 N N . PRO B 1 23 ? 13.438 43.531 9.812 1 33.91 23 PRO B N 1
ATOM 2526 C CA . PRO B 1 23 ? 13.938 43.062 8.516 1 33.91 23 PRO B CA 1
ATOM 2527 C C . PRO B 1 23 ? 13.75 44.094 7.406 1 33.91 23 PRO B C 1
ATOM 2529 O O . PRO B 1 23 ? 12.695 44.75 7.312 1 33.91 23 PRO B O 1
ATOM 2532 N N . ARG B 1 24 ? 14.719 44.938 7.16 1 34.09 24 ARG B N 1
ATOM 2533 C CA . ARG B 1 24 ? 14.578 45.75 5.957 1 34.09 24 ARG B CA 1
ATOM 2534 C C . ARG B 1 24 ? 13.828 45 4.867 1 34.09 24 ARG B C 1
ATOM 2536 O O . ARG B 1 24 ? 14.023 43.781 4.688 1 34.09 24 ARG B O 1
ATOM 2543 N N . SER B 1 25 ? 12.617 45.406 4.473 1 37.31 25 SER B N 1
ATOM 2544 C CA . SER B 1 25 ? 11.734 44.906 3.414 1 37.31 25 SER B CA 1
ATOM 2545 C C . SER B 1 25 ? 12.539 44.375 2.242 1 37.31 25 SER B C 1
ATOM 2547 O O . SER B 1 25 ? 11.969 43.781 1.321 1 37.31 25 SER B O 1
ATOM 2549 N N . GLY B 1 26 ? 13.758 44.906 1.97 1 34.19 26 GLY B N 1
ATOM 2550 C CA . GLY B 1 26 ? 14.477 44.75 0.718 1 34.19 26 GLY B CA 1
ATOM 2551 C C . GLY B 1 26 ? 14.977 43.312 0.507 1 34.19 26 GLY B C 1
ATOM 2552 O O . GLY B 1 26 ? 15.492 43 -0.562 1 34.19 26 GLY B O 1
ATOM 2553 N N . ASP B 1 27 ? 15.438 42.75 1.587 1 33.56 27 ASP B N 1
ATOM 2554 C CA . ASP B 1 27 ? 16.188 41.594 1.133 1 33.56 27 ASP B CA 1
ATOM 2555 C C . ASP B 1 27 ? 15.25 40.5 0.625 1 33.56 27 ASP B C 1
ATOM 2557 O O . ASP B 1 27 ? 14.914 39.562 1.36 1 33.56 27 ASP B O 1
ATOM 2561 N N . TRP B 1 28 ? 14.094 40.875 0.084 1 34 28 TRP B N 1
ATOM 2562 C CA . TRP B 1 28 ? 13.469 39.812 -0.701 1 34 28 TRP B CA 1
ATOM 2563 C C . TRP B 1 28 ? 14.508 39.094 -1.548 1 34 28 TRP B C 1
ATOM 2565 O O . TRP B 1 28 ? 15.273 39.719 -2.283 1 34 28 TRP B O 1
ATOM 2575 N N . VAL B 1 29 ? 15.227 38.188 -1.01 1 35.72 29 VAL B N 1
ATOM 2576 C CA . VAL B 1 29 ? 15.922 37.375 -2.01 1 35.72 29 VAL B CA 1
ATOM 2577 C C . VAL B 1 29 ? 15.008 37.156 -3.211 1 35.72 29 VAL B C 1
ATOM 2579 O O . VAL B 1 29 ? 13.992 36.469 -3.102 1 35.72 29 VAL B O 1
ATOM 2582 N N . VAL B 1 30 ? 14.625 38.188 -3.941 1 34.84 30 VAL B N 1
ATOM 2583 C CA . VAL B 1 30 ? 14.055 38 -5.273 1 34.84 30 VAL B CA 1
ATOM 2584 C C . VAL B 1 30 ? 14.742 36.812 -5.965 1 34.84 30 VAL B C 1
ATOM 2586 O O . VAL B 1 30 ? 15.961 36.812 -6.156 1 34.84 30 VAL B O 1
ATOM 2589 N N . TYR B 1 31 ? 14.266 35.594 -5.68 1 37.75 31 TYR B N 1
ATOM 2590 C CA . TYR B 1 31 ? 14.672 34.594 -6.68 1 37.75 31 TYR B CA 1
ATOM 2591 C C . TYR B 1 31 ? 14.602 35.188 -8.086 1 37.75 31 TYR B C 1
ATOM 2593 O O . TYR B 1 31 ? 13.523 35.531 -8.57 1 37.75 31 TYR B O 1
ATOM 2601 N N . ALA B 1 32 ? 15.305 36.281 -8.336 1 35.47 32 ALA B N 1
ATOM 2602 C CA . ALA B 1 32 ? 15.383 36.656 -9.75 1 35.47 32 ALA B CA 1
ATOM 2603 C C . ALA B 1 32 ? 15.359 35.406 -10.641 1 35.47 32 ALA B C 1
ATOM 2605 O O . ALA B 1 32 ? 16.047 34.406 -10.359 1 35.47 32 ALA B O 1
ATOM 2606 N N . PRO B 1 33 ? 14.203 35.125 -11.195 1 39.66 33 PRO B N 1
ATOM 2607 C CA . PRO B 1 33 ? 14.422 34.156 -12.289 1 39.66 33 PRO B CA 1
ATOM 2608 C C . PRO B 1 33 ? 15.773 34.344 -12.977 1 39.66 33 PRO B C 1
ATOM 2610 O O . PRO B 1 33 ? 16.016 35.406 -13.586 1 39.66 33 PRO B O 1
ATOM 2613 N N . SER B 1 34 ? 16.797 34.625 -12.336 1 38.62 34 SER B N 1
ATOM 2614 C CA . SER B 1 34 ? 17.922 34.719 -13.273 1 38.62 34 SER B CA 1
ATOM 2615 C C . SER B 1 34 ? 17.656 33.875 -14.523 1 38.62 34 SER B C 1
ATOM 2617 O O . SER B 1 34 ? 17.594 32.656 -14.469 1 38.62 34 SER B O 1
ATOM 2619 N N . GLY B 1 35 ? 16.688 34.156 -15.352 1 42.56 35 GLY B N 1
ATOM 2620 C CA . GLY B 1 35 ? 16.641 33.781 -16.75 1 42.56 35 GLY B CA 1
ATOM 2621 C C . GLY B 1 35 ? 17.984 33.312 -17.281 1 42.56 35 GLY B C 1
ATOM 2622 O O . GLY B 1 35 ? 18.172 33.25 -18.5 1 42.56 35 GLY B O 1
ATOM 2623 N N . ALA B 1 36 ? 19.078 33.781 -16.797 1 42.59 36 ALA B N 1
ATOM 2624 C CA . ALA B 1 36 ? 20.328 33.375 -17.438 1 42.59 36 ALA B CA 1
ATOM 2625 C C . ALA B 1 36 ? 20.391 31.875 -17.594 1 42.59 36 ALA B C 1
ATOM 2627 O O . ALA B 1 36 ? 20.234 31.125 -16.625 1 42.59 36 ALA B O 1
ATOM 2628 N N . ARG B 1 37 ? 19.969 31.375 -18.594 1 48.59 37 ARG B N 1
ATOM 2629 C CA . ARG B 1 37 ? 20.266 30.094 -19.25 1 48.59 37 ARG B CA 1
ATOM 2630 C C . ARG B 1 37 ? 21.531 29.469 -18.672 1 48.59 37 ARG B C 1
ATOM 2632 O O . ARG B 1 37 ? 22.609 29.594 -19.25 1 48.59 37 ARG B O 1
ATOM 2639 N N . SER B 1 38 ? 21.656 29.531 -17.219 1 64.62 38 SER B N 1
ATOM 2640 C CA . SER B 1 38 ? 22.922 28.953 -16.781 1 64.62 38 SER B CA 1
ATOM 2641 C C . SER B 1 38 ? 23.156 27.578 -17.391 1 64.62 38 SER B C 1
ATOM 2643 O O . SER B 1 38 ? 22.188 26.875 -17.719 1 64.62 38 SER B O 1
ATOM 2645 N N . HIS B 1 39 ? 24.219 27.422 -17.844 1 81.06 39 HIS B N 1
ATOM 2646 C CA . HIS B 1 39 ? 24.734 26.188 -18.422 1 81.06 39 HIS B CA 1
ATOM 2647 C C . HIS B 1 39 ? 24.469 25 -17.5 1 81.06 39 HIS B C 1
ATOM 2649 O O . HIS B 1 39 ? 24.547 25.125 -16.266 1 81.06 39 HIS B O 1
ATOM 2655 N N . PRO B 1 40 ? 23.781 24.047 -17.953 1 84.69 40 PRO B N 1
ATOM 2656 C CA . PRO B 1 40 ? 23.484 22.844 -17.172 1 84.69 40 PRO B CA 1
ATOM 2657 C C . PRO B 1 40 ? 24.641 22.453 -16.25 1 84.69 40 PRO B C 1
ATOM 2659 O O . PRO B 1 40 ? 24.406 21.984 -15.133 1 84.69 40 PRO B O 1
ATOM 2662 N N . LEU B 1 41 ? 25.734 22.812 -16.562 1 86.25 41 LEU B N 1
ATOM 2663 C CA . LEU B 1 41 ? 26.891 22.453 -15.758 1 86.25 41 LEU B CA 1
ATOM 2664 C C . LEU B 1 41 ? 26.984 23.344 -14.523 1 86.25 41 LEU B C 1
ATOM 2666 O O . LEU B 1 41 ? 27.453 22.891 -13.469 1 86.25 41 LEU B O 1
ATOM 2670 N N . VAL B 1 42 ? 26.578 24.547 -14.625 1 87 42 VAL B N 1
ATOM 2671 C CA . VAL B 1 42 ? 26.594 25.469 -13.5 1 87 42 VAL B CA 1
ATOM 2672 C C . VAL B 1 42 ? 25.562 25.047 -12.469 1 87 42 VAL B C 1
ATOM 2674 O O . VAL B 1 42 ? 25.828 25.078 -11.266 1 87 42 VAL B O 1
ATOM 2677 N N . LEU B 1 43 ? 24.531 24.656 -12.945 1 88.19 43 LEU B N 1
ATOM 2678 C CA . LEU B 1 43 ? 23.453 24.219 -12.062 1 88.19 43 LEU B CA 1
ATOM 2679 C C . LEU B 1 43 ? 23.859 22.953 -11.312 1 88.19 43 LEU B C 1
ATOM 2681 O O . LEU B 1 43 ? 23.547 22.797 -10.133 1 88.19 43 LEU B O 1
ATOM 2685 N N . LEU B 1 44 ? 24.484 22.109 -12.016 1 91.12 44 LEU B N 1
ATOM 2686 C CA . LEU B 1 44 ? 24.953 20.875 -11.383 1 91.12 44 LEU B CA 1
ATOM 2687 C C . LEU B 1 44 ? 25.984 21.188 -10.305 1 91.12 44 LEU B C 1
ATOM 2689 O O . LEU B 1 44 ? 25.953 20.578 -9.227 1 91.12 44 LEU B O 1
ATOM 2693 N N . ARG B 1 45 ? 26.875 22.078 -10.633 1 90.06 45 ARG B N 1
ATOM 2694 C CA . ARG B 1 45 ? 27.875 22.469 -9.656 1 90.06 45 ARG B CA 1
ATOM 2695 C C . ARG B 1 45 ? 27.234 23.125 -8.438 1 90.06 45 ARG B C 1
ATOM 2697 O O . ARG B 1 45 ? 27.672 22.875 -7.305 1 90.06 45 ARG B O 1
ATOM 2704 N N . GLN B 1 46 ? 26.312 23.859 -8.703 1 89.25 46 GLN B N 1
ATOM 2705 C CA . GLN B 1 46 ? 25.578 24.5 -7.609 1 89.25 46 GLN B CA 1
ATOM 2706 C C . GLN B 1 46 ? 24.891 23.453 -6.73 1 89.25 46 GLN B C 1
ATOM 2708 O O . GLN B 1 46 ? 24.906 23.562 -5.504 1 89.25 46 GLN B O 1
ATOM 2713 N N . SER B 1 47 ? 24.281 22.484 -7.371 1 90.62 47 SER B N 1
ATOM 2714 C CA . SER B 1 47 ? 23.609 21.422 -6.625 1 90.62 47 SER B CA 1
ATOM 2715 C C . SER B 1 47 ? 24.609 20.641 -5.762 1 90.62 47 SER B C 1
ATOM 2717 O O . SER B 1 47 ? 24.344 20.375 -4.59 1 90.62 47 SER B O 1
ATOM 2719 N N . LEU B 1 48 ? 25.703 20.375 -6.371 1 90.81 48 LEU B N 1
ATOM 2720 C CA . LEU B 1 48 ? 26.719 19.641 -5.633 1 90.81 48 LEU B CA 1
ATOM 2721 C C . LEU B 1 48 ? 27.234 20.469 -4.457 1 90.81 48 LEU B C 1
ATOM 2723 O O . LEU B 1 48 ? 27.484 19.922 -3.377 1 90.81 48 LEU B O 1
ATOM 2727 N N . SER B 1 49 ? 27.375 21.719 -4.672 1 91.12 49 SER B N 1
ATOM 2728 C CA . SER B 1 49 ? 27.812 22.625 -3.605 1 91.12 49 SER B CA 1
ATOM 2729 C C . SER B 1 49 ? 26.75 22.719 -2.51 1 91.12 49 SER B C 1
ATOM 2731 O O . SER B 1 49 ? 27.078 22.75 -1.323 1 91.12 49 SER B O 1
ATOM 2733 N N . ASN B 1 50 ? 25.562 22.75 -2.955 1 90.5 50 ASN B N 1
ATOM 2734 C CA . ASN B 1 50 ? 24.453 22.812 -2.004 1 90.5 50 ASN B CA 1
ATOM 2735 C C . ASN B 1 50 ? 24.375 21.562 -1.144 1 90.5 50 ASN B C 1
ATOM 2737 O O . ASN B 1 50 ? 24.062 21.641 0.046 1 90.5 50 ASN B O 1
ATOM 2741 N N . PHE B 1 51 ? 24.672 20.438 -1.73 1 92.44 51 PHE B N 1
ATOM 2742 C CA . PHE B 1 51 ? 24.703 19.203 -0.955 1 92.44 51 PHE B CA 1
ATOM 2743 C C . PHE B 1 51 ? 25.75 19.281 0.147 1 92.44 51 PHE B C 1
ATOM 2745 O O . PHE B 1 51 ? 25.5 18.875 1.282 1 92.44 51 PHE B O 1
ATOM 2752 N N . TRP B 1 52 ? 26.859 19.859 -0.247 1 90.88 52 TRP B N 1
ATOM 2753 C CA . TRP B 1 52 ? 27.953 19.938 0.705 1 90.88 52 TRP B CA 1
ATOM 2754 C C . TRP B 1 52 ? 27.672 21 1.766 1 90.88 52 TRP B C 1
ATOM 2756 O O . TRP B 1 52 ? 27.953 20.781 2.949 1 90.88 52 TRP B O 1
ATOM 2766 N N . SER B 1 53 ? 27.125 22.078 1.401 1 91.75 53 SER B N 1
ATOM 2767 C CA . SER B 1 53 ? 26.891 23.203 2.318 1 91.75 53 SER B CA 1
ATOM 2768 C C . SER B 1 53 ? 25.781 22.875 3.307 1 91.75 53 SER B C 1
ATOM 2770 O O . SER B 1 53 ? 25.75 23.422 4.418 1 91.75 53 SER B O 1
ATOM 2772 N N . THR B 1 54 ? 24.922 22.047 2.885 1 91.75 54 THR B N 1
ATOM 2773 C CA . THR B 1 54 ? 23.766 21.766 3.746 1 91.75 54 THR B CA 1
ATOM 2774 C C . THR B 1 54 ? 23.891 20.391 4.395 1 91.75 54 THR B C 1
ATOM 2776 O O . THR B 1 54 ? 22.922 19.859 4.906 1 91.75 54 THR B O 1
ATOM 2779 N N . ARG B 1 55 ? 25.094 19.844 4.379 1 92.81 55 ARG B N 1
ATOM 2780 C CA . ARG B 1 55 ? 25.297 18.5 4.906 1 92.81 55 ARG B CA 1
ATOM 2781 C C . ARG B 1 55 ? 24.969 18.438 6.395 1 92.81 55 ARG B C 1
ATOM 2783 O O . ARG B 1 55 ? 24.453 17.438 6.887 1 92.81 55 ARG B O 1
ATOM 2790 N N . GLU B 1 56 ? 25.281 19.5 7.082 1 93.44 56 GLU B N 1
ATOM 2791 C CA . GLU B 1 56 ? 25 19.531 8.516 1 93.44 56 GLU B CA 1
ATOM 2792 C C . GLU B 1 56 ? 23.5 19.594 8.781 1 93.44 56 GLU B C 1
ATOM 2794 O O . GLU B 1 56 ? 23 18.922 9.68 1 93.44 56 GLU B O 1
ATOM 2799 N N . LEU B 1 57 ? 22.938 20.422 7.98 1 92.19 57 LEU B N 1
ATOM 2800 C CA . LEU B 1 57 ? 21.484 20.516 8.109 1 92.19 57 LEU B CA 1
ATOM 2801 C C . LEU B 1 57 ? 20.828 19.172 7.809 1 92.19 57 LEU B C 1
ATOM 2803 O O . LEU B 1 57 ? 19.922 18.75 8.531 1 92.19 57 LEU B O 1
ATOM 2807 N N . ALA B 1 58 ? 21.25 18.531 6.754 1 94.06 58 ALA B N 1
ATOM 2808 C CA . ALA B 1 58 ? 20.703 17.234 6.383 1 94.06 58 ALA B CA 1
ATOM 2809 C C . ALA B 1 58 ? 20.891 16.219 7.508 1 94.06 58 ALA B C 1
ATOM 2811 O O . ALA B 1 58 ? 19.984 15.438 7.801 1 94.06 58 ALA B O 1
ATOM 2812 N N . TRP B 1 59 ? 22 16.281 8.133 1 94.12 59 TRP B N 1
ATOM 2813 C CA . TRP B 1 59 ? 22.297 15.367 9.227 1 94.12 59 TRP B CA 1
ATOM 2814 C C . TRP B 1 59 ? 21.391 15.641 10.422 1 94.12 59 TRP B C 1
ATOM 2816 O O . TRP B 1 59 ? 20.875 14.711 11.055 1 94.12 59 TRP B O 1
ATOM 2826 N N . ILE B 1 60 ? 21.172 16.906 10.703 1 93.62 60 ILE B N 1
ATOM 2827 C CA . ILE B 1 60 ? 20.312 17.297 11.805 1 93.62 60 ILE B CA 1
ATOM 2828 C C . ILE B 1 60 ? 18.891 16.828 11.531 1 93.62 60 ILE B C 1
ATOM 2830 O O . ILE B 1 60 ? 18.234 16.25 12.414 1 93.62 60 ILE B O 1
ATOM 2834 N N . LEU B 1 61 ? 18.578 17.047 10.359 1 92.06 61 LEU B N 1
ATOM 2835 C CA . LEU B 1 61 ? 17.234 16.625 9.984 1 92.06 61 LEU B CA 1
ATOM 2836 C C . LEU B 1 61 ? 17.094 15.117 10.055 1 92.06 61 LEU B C 1
ATOM 2838 O O . LEU B 1 61 ? 16.062 14.602 10.484 1 92.06 61 LEU B O 1
ATOM 2842 N N . PHE B 1 62 ? 18.062 14.398 9.617 1 92.75 62 PHE B N 1
ATOM 2843 C CA . PHE B 1 62 ? 18.062 12.938 9.641 1 92.75 62 PHE B CA 1
ATOM 2844 C C . PHE B 1 62 ? 17.984 12.414 11.07 1 92.75 62 PHE B C 1
ATOM 2846 O O . PHE B 1 62 ? 17.172 11.555 11.367 1 92.75 62 PHE B O 1
ATOM 2853 N N . THR B 1 63 ? 18.766 12.922 11.961 1 91.88 63 THR B N 1
ATOM 2854 C CA . THR B 1 63 ? 18.781 12.469 13.352 1 91.88 63 THR B CA 1
ATOM 2855 C C . THR B 1 63 ? 17.469 12.805 14.039 1 91.88 63 THR B C 1
ATOM 2857 O O . THR B 1 63 ? 16.984 12.039 14.883 1 91.88 63 THR B O 1
ATOM 2860 N N . ARG B 1 64 ? 17 13.945 13.633 1 88.69 64 ARG B N 1
ATOM 2861 C CA . ARG B 1 64 ? 15.703 14.328 14.172 1 88.69 64 ARG B CA 1
ATOM 2862 C C . ARG B 1 64 ? 14.617 13.359 13.711 1 88.69 64 ARG B C 1
ATOM 2864 O O . ARG B 1 64 ? 13.734 12.984 14.484 1 88.69 64 ARG B O 1
ATOM 2871 N N . ASP B 1 65 ? 14.719 12.992 12.477 1 86.5 65 ASP B N 1
ATOM 2872 C CA . ASP B 1 65 ? 13.758 12.031 11.938 1 86.5 65 ASP B CA 1
ATOM 2873 C C . ASP B 1 65 ? 13.844 10.695 12.672 1 86.5 65 ASP B C 1
ATOM 2875 O O . ASP B 1 65 ? 12.82 10.094 13 1 86.5 65 ASP B O 1
ATOM 2879 N N . LEU B 1 66 ? 14.992 10.266 12.891 1 83.56 66 LEU B N 1
ATOM 2880 C CA . LEU B 1 66 ? 15.203 8.992 13.578 1 83.56 66 LEU B CA 1
ATOM 2881 C C . LEU B 1 66 ? 14.641 9.039 14.992 1 83.56 66 LEU B C 1
ATOM 2883 O O . LEU B 1 66 ? 14.008 8.078 15.445 1 83.56 66 LEU B O 1
ATOM 2887 N N . LYS B 1 67 ? 14.812 10.133 15.641 1 83.62 67 LYS B N 1
ATOM 2888 C CA . LYS B 1 67 ? 14.336 10.289 17.016 1 83.62 67 LYS B CA 1
ATOM 2889 C C . LYS B 1 67 ? 12.812 10.375 17.062 1 83.62 67 LYS B C 1
ATOM 2891 O O . LYS B 1 67 ? 12.188 9.82 17.969 1 83.62 67 LYS B O 1
ATOM 2896 N N . SER B 1 68 ? 12.266 11.055 16.156 1 79.44 68 SER B N 1
ATOM 2897 C CA . SER B 1 68 ? 10.82 11.227 16.125 1 79.44 68 SER B CA 1
ATOM 2898 C C . SER B 1 68 ? 10.109 9.906 15.859 1 79.44 68 SER B C 1
ATOM 2900 O O . SER B 1 68 ? 9.023 9.656 16.391 1 79.44 68 SER B O 1
ATOM 2902 N N . GLN B 1 69 ? 10.711 9.094 15.078 1 72.94 69 GLN B N 1
ATOM 2903 C CA . GLN B 1 69 ? 10.125 7.801 14.734 1 72.94 69 GLN B CA 1
ATOM 2904 C C . GLN B 1 69 ? 10.125 6.859 15.93 1 72.94 69 GLN B C 1
ATOM 2906 O O . GLN B 1 69 ? 9.188 6.078 16.109 1 72.94 69 GLN B O 1
ATOM 2911 N N . VAL B 1 70 ? 11.102 6.883 16.703 1 67.44 70 VAL B N 1
ATOM 2912 C CA . VAL B 1 70 ? 11.234 5.992 17.859 1 67.44 70 VAL B CA 1
ATOM 2913 C C . VAL B 1 70 ? 10.305 6.445 18.969 1 67.44 70 VAL B C 1
ATOM 2915 O O . VAL B 1 70 ? 9.82 5.629 19.766 1 67.44 70 VAL B O 1
ATOM 2918 N N . ARG B 1 71 ? 10 7.664 19.078 1 68.38 71 ARG B N 1
ATOM 2919 C CA . ARG B 1 71 ? 9.156 8.188 20.141 1 68.38 71 ARG B CA 1
ATOM 2920 C C . ARG B 1 71 ? 7.695 7.801 19.938 1 68.38 71 ARG B C 1
ATOM 2922 O O . ARG B 1 71 ? 6.945 7.621 20.891 1 68.38 71 ARG B O 1
ATOM 2929 N N . ARG B 1 72 ? 7.262 7.688 18.812 1 60.72 72 ARG B N 1
ATOM 2930 C CA . ARG B 1 72 ? 5.84 7.512 18.547 1 60.72 72 ARG B CA 1
ATOM 2931 C C . ARG B 1 72 ? 5.488 6.035 18.391 1 60.72 72 ARG B C 1
ATOM 2933 O O . ARG B 1 72 ? 4.316 5.66 18.469 1 60.72 72 ARG B O 1
ATOM 2940 N N . SER B 1 73 ? 6.414 5.18 18.078 1 60.31 73 SER B N 1
ATOM 2941 C CA . SER B 1 73 ? 6.102 3.781 17.797 1 60.31 73 SER B CA 1
ATOM 2942 C C . SER B 1 73 ? 7.078 2.846 18.5 1 60.31 73 SER B C 1
ATOM 2944 O O . SER B 1 73 ? 8.25 3.182 18.688 1 60.31 73 SER B O 1
ATOM 2946 N N . PHE B 1 74 ? 6.477 1.861 19.281 1 60.19 74 PHE B N 1
ATOM 2947 C CA . PHE B 1 74 ? 7.293 0.847 19.938 1 60.19 74 PHE B CA 1
ATOM 2948 C C . PHE B 1 74 ? 8.266 0.213 18.938 1 60.19 74 PHE B C 1
ATOM 2950 O O . PHE B 1 74 ? 9.438 0.008 19.266 1 60.19 74 PHE B O 1
ATOM 2957 N N . MET B 1 75 ? 7.746 -0.068 17.734 1 62.41 75 MET B N 1
ATOM 2958 C CA . MET B 1 75 ? 8.602 -0.817 16.828 1 62.41 75 MET B CA 1
ATOM 2959 C C . MET B 1 75 ? 9.242 0.111 15.805 1 62.41 75 MET B C 1
ATOM 2961 O O . MET B 1 75 ? 10.109 -0.31 15.031 1 62.41 75 MET B O 1
ATOM 2965 N N . GLY B 1 76 ? 9.023 1.382 16.016 1 61.66 76 GLY B N 1
ATOM 2966 C CA . GLY B 1 76 ? 9.648 2.465 15.273 1 61.66 76 GLY B CA 1
ATOM 2967 C C . GLY B 1 76 ? 10.141 2.043 13.898 1 61.66 76 GLY B C 1
ATOM 2968 O O . GLY B 1 76 ? 9.336 1.783 13 1 61.66 76 GLY B O 1
ATOM 2969 N N . TYR B 1 77 ? 11.328 1.612 13.758 1 67 77 TYR B N 1
ATOM 2970 C CA . TYR B 1 77 ? 12.055 1.386 12.516 1 67 77 TYR B CA 1
ATOM 2971 C C . TYR B 1 77 ? 11.797 -0.018 11.977 1 67 77 TYR B C 1
ATOM 2973 O O . TYR B 1 77 ? 11.984 -0.279 10.789 1 67 77 TYR B O 1
ATOM 2981 N N . ALA B 1 78 ? 11.219 -0.81 12.766 1 70.5 78 ALA B N 1
ATOM 2982 C CA . ALA B 1 78 ? 10.969 -2.184 12.336 1 70.5 78 ALA B CA 1
ATOM 2983 C C . ALA B 1 78 ? 9.859 -2.234 11.281 1 70.5 78 ALA B C 1
ATOM 2985 O O . ALA B 1 78 ? 9.797 -3.172 10.484 1 70.5 78 ALA B O 1
ATOM 2986 N N . TRP B 1 79 ? 9.109 -1.087 11.297 1 72.25 79 TRP B N 1
ATOM 2987 C CA . TRP B 1 79 ? 7.992 -1.092 10.367 1 72.25 79 TRP B CA 1
ATOM 2988 C C . TRP B 1 79 ? 8.469 -0.793 8.945 1 72.25 79 TRP B C 1
ATOM 2990 O O . TRP B 1 79 ? 7.742 -1.041 7.98 1 72.25 79 TRP B O 1
ATOM 3000 N N . LEU B 1 80 ? 9.633 -0.339 8.828 1 67.75 80 LEU B N 1
ATOM 3001 C CA . LEU B 1 80 ? 10.141 0.087 7.531 1 67.75 80 LEU B CA 1
ATOM 3002 C C . LEU B 1 80 ? 10.172 -1.079 6.547 1 67.75 80 LEU B C 1
ATOM 3004 O O . LEU B 1 80 ? 9.984 -0.888 5.344 1 67.75 80 LEU B O 1
ATOM 3008 N N . PHE B 1 81 ? 10.344 -2.283 7.035 1 73.25 81 PHE B N 1
ATOM 3009 C CA . PHE B 1 81 ? 10.43 -3.383 6.082 1 73.25 81 PHE B CA 1
ATOM 3010 C C . PHE B 1 81 ? 9.32 -4.398 6.328 1 73.25 81 PHE B C 1
ATOM 3012 O O . PHE B 1 81 ? 9.438 -5.562 5.934 1 73.25 81 PHE B O 1
ATOM 3019 N N . SER B 1 82 ? 8.367 -3.918 6.961 1 79.06 82 SER B N 1
ATOM 3020 C CA . SER B 1 82 ? 7.242 -4.812 7.195 1 79.06 82 SER B CA 1
ATOM 3021 C C . SER B 1 82 ? 6.57 -5.211 5.883 1 79.06 82 SER B C 1
ATOM 3023 O O . SER B 1 82 ? 6.176 -6.363 5.707 1 79.06 82 SER B O 1
ATOM 3025 N N . GLY B 1 83 ? 6.629 -4.281 4.949 1 83.19 83 GLY B N 1
ATOM 3026 C CA . GLY B 1 83 ? 6.027 -4.555 3.654 1 83.19 83 GLY B CA 1
ATOM 3027 C C . GLY B 1 83 ? 6.742 -5.652 2.887 1 83.19 83 GLY B C 1
ATOM 3028 O O . GLY B 1 83 ? 6.176 -6.723 2.654 1 83.19 83 GLY B O 1
ATOM 3029 N N . PRO B 1 84 ? 7.941 -5.406 2.705 1 87.25 84 PRO B N 1
ATOM 3030 C CA . PRO B 1 84 ? 8.719 -6.398 1.962 1 87.25 84 PRO B CA 1
ATOM 3031 C C . PRO B 1 84 ? 8.75 -7.762 2.646 1 87.25 84 PRO B C 1
ATOM 3033 O O . PRO B 1 84 ? 8.656 -8.797 1.977 1 87.25 84 PRO B O 1
ATOM 3036 N N . ILE B 1 85 ? 8.922 -7.715 3.908 1 88.81 85 ILE B N 1
ATOM 3037 C CA . ILE B 1 85 ? 8.984 -8.969 4.656 1 88.81 85 ILE B CA 1
ATOM 3038 C C . ILE B 1 85 ? 7.652 -9.711 4.531 1 88.81 85 ILE B C 1
ATOM 3040 O O . ILE B 1 85 ? 7.629 -10.922 4.297 1 88.81 85 ILE B O 1
ATOM 3044 N N . MET B 1 86 ? 6.652 -8.984 4.66 1 89.12 86 MET B N 1
ATOM 3045 C CA . MET B 1 86 ? 5.336 -9.602 4.562 1 89.12 86 MET B CA 1
ATOM 3046 C C . MET B 1 86 ? 5.086 -10.125 3.152 1 89.12 86 MET B C 1
ATOM 3048 O O . MET B 1 86 ? 4.555 -11.227 2.979 1 89.12 86 MET B O 1
ATOM 3052 N N . THR B 1 87 ? 5.426 -9.375 2.254 1 89.81 87 THR B N 1
ATOM 3053 C CA . THR B 1 87 ? 5.27 -9.82 0.874 1 89.81 87 THR B CA 1
ATOM 3054 C C . THR B 1 87 ? 6.051 -11.109 0.626 1 89.81 87 THR B C 1
ATOM 3056 O O . THR B 1 87 ? 5.516 -12.07 0.071 1 89.81 87 THR B O 1
ATOM 3059 N N . ALA B 1 88 ? 7.273 -11.102 1.053 1 93.62 88 ALA B N 1
ATOM 3060 C CA . ALA B 1 88 ? 8.102 -12.289 0.89 1 93.62 88 ALA B CA 1
ATOM 3061 C C . ALA B 1 88 ? 7.496 -13.492 1.609 1 93.62 88 ALA B C 1
ATOM 3063 O O . ALA B 1 88 ? 7.438 -14.594 1.056 1 93.62 88 ALA B O 1
ATOM 3064 N N . ALA B 1 89 ? 7.055 -13.242 2.799 1 92.62 89 ALA B N 1
ATOM 3065 C CA . ALA B 1 89 ? 6.465 -14.32 3.592 1 92.62 89 ALA B CA 1
ATOM 3066 C C . ALA B 1 89 ? 5.238 -14.898 2.896 1 92.62 89 ALA B C 1
ATOM 3068 O O . ALA B 1 89 ? 5.039 -16.125 2.887 1 92.62 89 ALA B O 1
ATOM 3069 N N . MET B 1 90 ? 4.492 -14.102 2.348 1 89.62 90 MET B N 1
ATOM 3070 C CA . MET B 1 90 ? 3.289 -14.539 1.649 1 89.62 90 MET B CA 1
ATOM 3071 C C . MET B 1 90 ? 3.645 -15.391 0.436 1 89.62 90 MET B C 1
ATOM 3073 O O . MET B 1 90 ? 3.033 -16.438 0.204 1 89.62 90 MET B O 1
ATOM 3077 N N . TRP B 1 91 ? 4.57 -15 -0.296 1 91.19 91 TRP B N 1
ATOM 3078 C CA . TRP B 1 91 ? 4.961 -15.742 -1.492 1 91.19 91 TRP B CA 1
ATOM 3079 C C . TRP B 1 91 ? 5.602 -17.078 -1.122 1 91.19 91 TRP B C 1
ATOM 3081 O O . TRP B 1 91 ? 5.375 -18.078 -1.791 1 91.19 91 TRP B O 1
ATOM 3091 N N . VAL B 1 92 ? 6.387 -17.047 -0.103 1 92.31 92 VAL B N 1
ATOM 3092 C CA . VAL B 1 92 ? 6.965 -18.297 0.391 1 92.31 92 VAL B CA 1
ATOM 3093 C C . VAL B 1 92 ? 5.852 -19.25 0.832 1 92.31 92 VAL B C 1
ATOM 3095 O O . VAL B 1 92 ? 5.887 -20.438 0.523 1 92.31 92 VAL B O 1
ATOM 3098 N N . PHE B 1 93 ? 4.926 -18.719 1.492 1 88.56 93 PHE B N 1
ATOM 3099 C CA . PHE B 1 93 ? 3.793 -19.516 1.968 1 88.56 93 PHE B CA 1
ATOM 3100 C C . PHE B 1 93 ? 2.992 -20.062 0.798 1 88.56 93 PHE B C 1
ATOM 3102 O O . PHE B 1 93 ? 2.652 -21.25 0.78 1 88.56 93 PHE B O 1
ATOM 3109 N N . LEU B 1 94 ? 2.697 -19.25 -0.117 1 86 94 LEU B N 1
ATOM 3110 C CA . LEU B 1 94 ? 1.925 -19.688 -1.276 1 86 94 LEU B CA 1
ATOM 3111 C C . LEU B 1 94 ? 2.664 -20.781 -2.051 1 86 94 LEU B C 1
ATOM 3113 O O . LEU B 1 94 ? 2.043 -21.703 -2.574 1 86 94 LEU B O 1
ATOM 3117 N N . ARG B 1 95 ? 3.941 -20.656 -2.16 1 88 95 ARG B N 1
ATOM 3118 C CA . ARG B 1 95 ? 4.734 -21.688 -2.818 1 88 95 ARG B CA 1
ATOM 3119 C C . ARG B 1 95 ? 4.684 -23 -2.037 1 88 95 ARG B C 1
ATOM 3121 O O . ARG B 1 95 ? 4.57 -24.078 -2.625 1 88 95 ARG B O 1
ATOM 3128 N N . SER B 1 96 ? 4.773 -22.859 -0.769 1 86.25 96 SER B N 1
ATOM 3129 C CA . SER B 1 96 ? 4.723 -24.047 0.077 1 86.25 96 SER B CA 1
ATOM 3130 C C . SER B 1 96 ? 3.385 -24.766 -0.059 1 86.25 96 SER B C 1
ATOM 3132 O O . SER B 1 96 ? 3.314 -25.984 0.075 1 86.25 96 SER B O 1
ATOM 3134 N N . GLN B 1 97 ? 2.361 -24.078 -0.394 1 81.44 97 GLN B N 1
ATOM 3135 C CA . GLN B 1 97 ? 1.031 -24.656 -0.545 1 81.44 97 GLN B CA 1
ATOM 3136 C C . GLN B 1 97 ? 0.753 -25.031 -2 1 81.44 97 GLN B C 1
ATOM 3138 O O . GLN B 1 97 ? -0.381 -25.344 -2.359 1 81.44 97 GLN B O 1
ATOM 3143 N N . ALA B 1 98 ? 1.717 -24.891 -2.865 1 81.94 98 ALA B N 1
ATOM 3144 C CA . ALA B 1 98 ? 1.679 -25.297 -4.27 1 81.94 98 ALA B CA 1
ATOM 3145 C C . ALA B 1 98 ? 0.683 -24.453 -5.055 1 81.94 98 ALA B C 1
ATOM 3147 O O . ALA B 1 98 ? 0.055 -24.938 -6 1 81.94 98 ALA B O 1
ATOM 3148 N N . VAL B 1 99 ? 0.47 -23.281 -4.516 1 78.75 99 VAL B N 1
ATOM 3149 C CA . VAL B 1 99 ? -0.319 -22.328 -5.289 1 78.75 99 VAL B CA 1
ATOM 3150 C C . VAL B 1 99 ? 0.542 -21.719 -6.395 1 78.75 99 VAL B C 1
ATOM 3152 O O . VAL B 1 99 ? 0.056 -21.469 -7.496 1 78.75 99 VAL B O 1
ATOM 3155 N N . VAL B 1 100 ? 1.823 -21.5 -6.008 1 82.69 100 VAL B N 1
ATOM 3156 C CA . VAL B 1 100 ? 2.785 -20.938 -6.941 1 82.69 100 VAL B CA 1
ATOM 3157 C C . VAL B 1 100 ? 3.92 -21.922 -7.188 1 82.69 100 VAL B C 1
ATOM 3159 O O . VAL B 1 100 ? 4.375 -22.594 -6.262 1 82.69 100 VAL B O 1
ATOM 3162 N N . SER B 1 101 ? 4.191 -22.047 -8.438 1 83.5 101 SER B N 1
ATOM 3163 C CA . SER B 1 101 ? 5.297 -22.922 -8.812 1 83.5 101 SER B CA 1
ATOM 3164 C C . SER B 1 101 ? 6.465 -22.125 -9.383 1 83.5 101 SER B C 1
ATOM 3166 O O . SER B 1 101 ? 6.48 -21.812 -10.57 1 83.5 101 SER B O 1
ATOM 3168 N N . ILE B 1 102 ? 7.371 -21.812 -8.531 1 84.5 102 ILE B N 1
ATOM 3169 C CA . ILE B 1 102 ? 8.539 -21.031 -8.922 1 84.5 102 ILE B CA 1
ATOM 3170 C C . ILE B 1 102 ? 9.812 -21.812 -8.617 1 84.5 102 ILE B C 1
ATOM 3172 O O . ILE B 1 102 ? 10 -22.297 -7.5 1 84.5 102 ILE B O 1
ATOM 3176 N N . ASP B 1 103 ? 10.523 -22 -9.602 1 84.56 103 ASP B N 1
ATOM 3177 C CA . ASP B 1 103 ? 11.797 -22.688 -9.43 1 84.56 103 ASP B CA 1
ATOM 3178 C C . ASP B 1 103 ? 12.961 -21.703 -9.398 1 84.56 103 ASP B C 1
ATOM 3180 O O . ASP B 1 103 ? 13.086 -20.859 -10.289 1 84.56 103 ASP B O 1
ATOM 3184 N N . THR B 1 104 ? 13.75 -21.766 -8.328 1 85.31 104 THR B N 1
ATOM 3185 C CA . THR B 1 104 ? 14.906 -20.891 -8.18 1 85.31 104 THR B CA 1
ATOM 3186 C C . THR B 1 104 ? 16.156 -21.719 -7.855 1 85.31 104 THR B C 1
ATOM 3188 O O . THR B 1 104 ? 16.062 -22.828 -7.34 1 85.31 104 THR B O 1
ATOM 3191 N N . LYS B 1 105 ? 17.297 -21.188 -8.266 1 84.75 105 LYS B N 1
ATOM 3192 C CA . LYS B 1 105 ? 18.578 -21.828 -7.969 1 84.75 105 LYS B CA 1
ATOM 3193 C C . LYS B 1 105 ? 18.922 -21.719 -6.488 1 84.75 105 LYS B C 1
ATOM 3195 O O . LYS B 1 105 ? 19.609 -22.578 -5.938 1 84.75 105 LYS B O 1
ATOM 3200 N N . ILE B 1 106 ? 18.531 -20.672 -5.855 1 89.94 106 ILE B N 1
ATOM 3201 C CA . ILE B 1 106 ? 18.75 -20.453 -4.43 1 89.94 106 ILE B CA 1
ATOM 3202 C C . ILE B 1 106 ? 17.438 -20.688 -3.678 1 89.94 106 ILE B C 1
ATOM 3204 O O . ILE B 1 106 ? 16.359 -20.703 -4.277 1 89.94 106 ILE B O 1
ATOM 3208 N N . PRO B 1 107 ? 17.609 -20.953 -2.354 1 93.19 107 PRO B N 1
ATOM 3209 C CA . PRO B 1 107 ? 16.375 -21.109 -1.603 1 93.19 107 PRO B CA 1
ATOM 3210 C C . PRO B 1 107 ? 15.391 -19.953 -1.825 1 93.19 107 PRO B C 1
ATOM 3212 O O . PRO B 1 107 ? 15.789 -18.797 -1.763 1 93.19 107 PRO B O 1
ATOM 3215 N N . TYR B 1 108 ? 14.172 -20.297 -2.021 1 93.81 108 TYR B N 1
ATOM 3216 C CA . TYR B 1 108 ? 13.188 -19.328 -2.479 1 93.81 108 TYR B CA 1
ATOM 3217 C C . TYR B 1 108 ? 13.008 -18.203 -1.457 1 93.81 108 TYR B C 1
ATOM 3219 O O . TYR B 1 108 ? 12.875 -17.031 -1.824 1 93.81 108 TYR B O 1
ATOM 3227 N N . PRO B 1 109 ? 12.961 -18.5 -0.15 1 95.69 109 PRO B N 1
ATOM 3228 C CA . PRO B 1 109 ? 12.805 -17.391 0.802 1 95.69 109 PRO B CA 1
ATOM 3229 C C . PRO B 1 109 ? 13.914 -16.344 0.686 1 95.69 109 PRO B C 1
ATOM 3231 O O . PRO B 1 109 ? 13.664 -15.148 0.825 1 95.69 109 PRO B O 1
ATOM 3234 N N . LEU B 1 110 ? 15.078 -16.828 0.402 1 95.31 110 LEU B N 1
ATOM 3235 C CA . LEU B 1 110 ? 16.188 -15.914 0.205 1 95.31 110 LEU B CA 1
ATOM 3236 C C . LEU B 1 110 ? 16.016 -15.117 -1.082 1 95.31 110 LEU B C 1
ATOM 3238 O O . LEU B 1 110 ? 16.266 -13.906 -1.106 1 95.31 110 LEU B O 1
ATOM 3242 N N . PHE B 1 111 ? 15.617 -15.82 -2.076 1 94.56 111 PHE B N 1
ATOM 3243 C CA . PHE B 1 111 ? 15.414 -15.188 -3.373 1 94.56 111 PHE B CA 1
ATOM 3244 C C . PHE B 1 111 ? 14.359 -14.086 -3.281 1 94.56 111 PHE B C 1
ATOM 3246 O O . PHE B 1 111 ? 14.617 -12.945 -3.674 1 94.56 111 PHE B O 1
ATOM 3253 N N . VAL B 1 112 ? 13.242 -14.438 -2.756 1 95.56 112 VAL B N 1
ATOM 3254 C CA . VAL B 1 112 ? 12.102 -13.516 -2.783 1 95.56 112 VAL B CA 1
ATOM 3255 C C . VAL B 1 112 ? 12.328 -12.391 -1.777 1 95.56 112 VAL B C 1
ATOM 3257 O O . VAL B 1 112 ? 11.984 -11.234 -2.043 1 95.56 112 VAL B O 1
ATOM 3260 N N . LEU B 1 113 ? 12.891 -12.656 -0.625 1 96.19 113 LEU B N 1
ATOM 3261 C CA . LEU B 1 113 ? 13.133 -11.609 0.362 1 96.19 113 LEU B CA 1
ATOM 3262 C C . LEU B 1 113 ? 14.156 -10.602 -0.154 1 96.19 113 LEU B C 1
ATOM 3264 O O . LEU B 1 113 ? 13.969 -9.391 -0.011 1 96.19 113 LEU B O 1
ATOM 3268 N N . SER B 1 114 ? 15.219 -11.102 -0.721 1 95.44 114 SER B N 1
ATOM 3269 C CA . SER B 1 114 ? 16.203 -10.188 -1.289 1 95.44 114 SER B CA 1
ATOM 3270 C C . SER B 1 114 ? 15.586 -9.328 -2.389 1 95.44 114 SER B C 1
ATOM 3272 O O . SER B 1 114 ? 15.828 -8.117 -2.451 1 95.44 114 SER B O 1
ATOM 3274 N N . GLY B 1 115 ? 14.781 -9.961 -3.217 1 95.44 115 GLY B N 1
ATOM 3275 C CA . GLY B 1 115 ? 14.133 -9.227 -4.293 1 95.44 115 GLY B CA 1
ATOM 3276 C C . GLY B 1 115 ? 13.195 -8.141 -3.795 1 95.44 115 GLY B C 1
ATOM 3277 O O . GLY B 1 115 ? 13.234 -7.012 -4.285 1 95.44 115 GLY B O 1
ATOM 3278 N N . THR B 1 116 ? 12.383 -8.508 -2.838 1 95.25 116 THR B N 1
ATOM 3279 C CA . THR B 1 116 ? 11.406 -7.543 -2.338 1 95.25 116 THR B CA 1
ATOM 3280 C C . THR B 1 116 ? 12.102 -6.418 -1.575 1 95.25 116 THR B C 1
ATOM 3282 O O . THR B 1 116 ? 11.656 -5.27 -1.611 1 95.25 116 THR B O 1
ATOM 3285 N N . ILE B 1 117 ? 13.133 -6.727 -0.88 1 95.25 117 ILE B N 1
ATOM 3286 C CA . ILE B 1 117 ? 13.898 -5.707 -0.172 1 95.25 117 ILE B CA 1
ATOM 3287 C C . ILE B 1 117 ? 14.539 -4.75 -1.178 1 95.25 117 ILE B C 1
ATOM 3289 O O . ILE B 1 117 ? 14.469 -3.529 -1.014 1 95.25 117 ILE B O 1
ATOM 3293 N N . LEU B 1 118 ? 15.164 -5.301 -2.178 1 96.25 118 LEU B N 1
ATOM 3294 C CA . LEU B 1 118 ? 15.805 -4.48 -3.203 1 96.25 118 LEU B CA 1
ATOM 3295 C C . LEU B 1 118 ? 14.781 -3.588 -3.896 1 96.25 118 LEU B C 1
ATOM 3297 O O . LEU B 1 118 ? 15.039 -2.406 -4.133 1 96.25 118 LEU B O 1
ATOM 3301 N N . TRP B 1 119 ? 13.672 -4.156 -4.188 1 95.75 119 TRP B N 1
ATOM 3302 C CA . TRP B 1 119 ? 12.602 -3.369 -4.797 1 95.75 119 TRP B CA 1
ATOM 3303 C C . TRP B 1 119 ? 12.156 -2.246 -3.865 1 95.75 119 TRP B C 1
ATOM 3305 O O . TRP B 1 119 ? 11.922 -1.12 -4.309 1 95.75 119 TRP B O 1
ATOM 3315 N N . GLY B 1 120 ? 11.977 -2.615 -2.621 1 94.44 120 GLY B N 1
ATOM 3316 C CA . GLY B 1 120 ? 11.617 -1.61 -1.636 1 94.44 120 GLY B CA 1
ATOM 3317 C C . GLY B 1 120 ? 12.609 -0.467 -1.558 1 94.44 120 GLY B C 1
ATOM 3318 O O . GLY B 1 120 ? 12.219 0.692 -1.404 1 94.44 120 GLY B O 1
ATOM 3319 N N . LEU B 1 121 ? 13.836 -0.779 -1.65 1 95.62 121 LEU B N 1
ATOM 3320 C CA . LEU B 1 121 ? 14.875 0.243 -1.589 1 95.62 121 LEU B CA 1
ATOM 3321 C C . LEU B 1 121 ? 14.852 1.119 -2.836 1 95.62 121 LEU B C 1
ATOM 3323 O O . LEU B 1 121 ? 15.086 2.326 -2.758 1 95.62 121 LEU B O 1
ATOM 3327 N N . LEU B 1 122 ? 14.633 0.508 -3.951 1 96.19 122 LEU B N 1
ATOM 3328 C CA . LEU B 1 122 ? 14.453 1.276 -5.18 1 96.19 122 LEU B CA 1
ATOM 3329 C C . LEU B 1 122 ? 13.305 2.268 -5.035 1 96.19 122 LEU B C 1
ATOM 3331 O O . LEU B 1 122 ? 13.453 3.445 -5.371 1 96.19 122 LEU B O 1
ATOM 3335 N N . ARG B 1 123 ? 12.25 1.77 -4.547 1 94.38 123 ARG B N 1
ATOM 3336 C CA . ARG B 1 123 ? 11.078 2.613 -4.344 1 94.38 123 ARG B CA 1
ATOM 3337 C C . ARG B 1 123 ? 11.367 3.723 -3.338 1 94.38 123 ARG B C 1
ATOM 3339 O O . ARG B 1 123 ? 10.93 4.859 -3.516 1 94.38 123 ARG B O 1
ATOM 3346 N N . ALA B 1 124 ? 12.031 3.365 -2.301 1 93.88 124 ALA B N 1
ATOM 3347 C CA . ALA B 1 124 ? 12.398 4.363 -1.3 1 93.88 124 ALA B CA 1
ATOM 3348 C C . ALA B 1 124 ? 13.25 5.469 -1.917 1 93.88 124 ALA B C 1
ATOM 3350 O O . ALA B 1 124 ? 13.094 6.645 -1.571 1 93.88 124 ALA B O 1
ATOM 3351 N N . GLY B 1 125 ? 14.18 5.078 -2.734 1 95.94 125 GLY B N 1
ATOM 3352 C CA . GLY B 1 125 ? 14.945 6.078 -3.463 1 95.94 125 GLY B CA 1
ATOM 3353 C C . GLY B 1 125 ? 14.07 7.012 -4.285 1 95.94 125 GLY B C 1
ATOM 3354 O O . GLY B 1 125 ? 14.281 8.227 -4.293 1 95.94 125 GLY B O 1
ATOM 3355 N N . PHE B 1 126 ? 13.125 6.445 -4.934 1 96.38 126 PHE B N 1
ATOM 3356 C CA . PHE B 1 126 ? 12.164 7.219 -5.711 1 96.38 126 PHE B CA 1
ATOM 3357 C C . PHE B 1 126 ? 11.414 8.195 -4.82 1 96.38 126 PHE B C 1
ATOM 3359 O O . PHE B 1 126 ? 11.297 9.383 -5.145 1 96.38 126 PHE B O 1
ATOM 3366 N N . ASP B 1 127 ? 10.953 7.75 -3.723 1 93.81 127 ASP B N 1
ATOM 3367 C CA . ASP B 1 127 ? 10.164 8.562 -2.797 1 93.81 127 ASP B CA 1
ATOM 3368 C C . ASP B 1 127 ? 11.016 9.672 -2.182 1 93.81 127 ASP B C 1
ATOM 3370 O O . ASP B 1 127 ? 10.484 10.703 -1.755 1 93.81 127 ASP B O 1
ATOM 3374 N N . ALA B 1 128 ? 12.289 9.461 -2.145 1 94.12 128 ALA B N 1
ATOM 3375 C CA . ALA B 1 128 ? 13.203 10.422 -1.537 1 94.12 128 ALA B CA 1
ATOM 3376 C C . ALA B 1 128 ? 13.242 11.727 -2.332 1 94.12 128 ALA B C 1
ATOM 3378 O O . ALA B 1 128 ? 13.609 12.773 -1.799 1 94.12 128 ALA B O 1
ATOM 3379 N N . THR B 1 129 ? 12.852 11.711 -3.57 1 94.5 129 THR B N 1
ATOM 3380 C CA . THR B 1 129 ? 13.047 12.906 -4.383 1 94.5 129 THR B CA 1
ATOM 3381 C C . THR B 1 129 ? 11.719 13.359 -4.988 1 94.5 129 THR B C 1
ATOM 3383 O O . THR B 1 129 ? 11.555 14.539 -5.312 1 94.5 129 THR B O 1
ATOM 3386 N N . VAL B 1 130 ? 10.773 12.445 -5.121 1 93.44 130 VAL B N 1
ATOM 3387 C CA . VAL B 1 130 ? 9.57 12.766 -5.883 1 93.44 130 VAL B CA 1
ATOM 3388 C C . VAL B 1 130 ? 8.75 13.82 -5.145 1 93.44 130 VAL B C 1
ATOM 3390 O O . VAL B 1 130 ? 8.102 14.656 -5.773 1 93.44 130 VAL B O 1
ATOM 3393 N N . ASP B 1 131 ? 8.805 13.891 -3.855 1 87.94 131 ASP B N 1
ATOM 3394 C CA . ASP B 1 131 ? 7.965 14.789 -3.07 1 87.94 131 ASP B CA 1
ATOM 3395 C C . ASP B 1 131 ? 8.773 15.969 -2.541 1 87.94 131 ASP B C 1
ATOM 3397 O O . ASP B 1 131 ? 8.414 16.578 -1.527 1 87.94 131 ASP B O 1
ATOM 3401 N N . VAL B 1 132 ? 9.773 16.25 -3.104 1 86.19 132 VAL B N 1
ATOM 3402 C CA . VAL B 1 132 ? 10.688 17.266 -2.598 1 86.19 132 VAL B CA 1
ATOM 3403 C C . VAL B 1 132 ? 9.984 18.625 -2.594 1 86.19 132 VAL B C 1
ATOM 3405 O O . VAL B 1 132 ? 10.258 19.469 -1.739 1 86.19 132 VAL B O 1
ATOM 3408 N N . TYR B 1 133 ? 9.031 18.828 -3.461 1 81.62 133 TYR B N 1
ATOM 3409 C CA . TYR B 1 133 ? 8.359 20.125 -3.551 1 81.62 133 TYR B CA 1
ATOM 3410 C C . TYR B 1 133 ? 7.168 20.188 -2.605 1 81.62 133 TYR B C 1
ATOM 3412 O O . TYR B 1 133 ? 6.535 21.234 -2.467 1 81.62 133 TYR B O 1
ATOM 3420 N N . SER B 1 134 ? 6.691 19.031 -2.127 1 72.12 134 SER B N 1
ATOM 3421 C CA . SER B 1 134 ? 5.5 19.016 -1.283 1 72.12 134 SER B CA 1
ATOM 3422 C C . SER B 1 134 ? 5.824 19.453 0.141 1 72.12 134 SER B C 1
ATOM 3424 O O . SER B 1 134 ? 4.918 19.672 0.949 1 72.12 134 SER B O 1
ATOM 3426 N N . SER B 1 135 ? 7.051 19.516 0.462 1 59 135 SER B N 1
ATOM 3427 C CA . SER B 1 135 ? 7.387 19.844 1.844 1 59 135 SER B CA 1
ATOM 3428 C C . SER B 1 135 ? 7.062 21.297 2.158 1 59 135 SER B C 1
ATOM 3430 O O . SER B 1 135 ? 7.383 22.188 1.376 1 59 135 SER B O 1
ATOM 3432 N N . ASP B 1 136 ? 6 21.406 3.025 1 55.38 136 ASP B N 1
ATOM 3433 C CA . ASP B 1 136 ? 5.66 22.734 3.525 1 55.38 136 ASP B CA 1
ATOM 3434 C C . ASP B 1 136 ? 6.918 23.531 3.861 1 55.38 136 ASP B C 1
ATOM 3436 O O . ASP B 1 136 ? 6.895 24.766 3.852 1 55.38 136 ASP B O 1
ATOM 3440 N N . ILE B 1 137 ? 7.918 22.781 4.113 1 51.81 137 ILE B N 1
ATOM 3441 C CA . ILE B 1 137 ? 9.125 23.453 4.594 1 51.81 137 ILE B CA 1
ATOM 3442 C C . ILE B 1 137 ? 9.734 24.281 3.471 1 51.81 137 ILE B C 1
ATOM 3444 O O . ILE B 1 137 ? 10.305 25.344 3.721 1 51.81 137 ILE B O 1
ATOM 3448 N N . LEU B 1 138 ? 9.586 23.734 2.18 1 53.44 138 LEU B N 1
ATOM 3449 C CA . LEU B 1 138 ? 10.133 24.531 1.084 1 53.44 138 LEU B CA 1
ATOM 3450 C C . LEU B 1 138 ? 9.516 25.922 1.064 1 53.44 138 LEU B C 1
ATOM 3452 O O . LEU B 1 138 ? 10.188 26.891 0.709 1 53.44 138 LEU B O 1
ATOM 3456 N N . LYS B 1 139 ? 8.273 25.859 1.546 1 55.72 139 LYS B N 1
ATOM 3457 C CA . LYS B 1 139 ? 7.57 27.141 1.481 1 55.72 139 LYS B CA 1
ATOM 3458 C C . LYS B 1 139 ? 8.086 28.109 2.543 1 55.72 139 LYS B C 1
ATOM 3460 O O . LYS B 1 139 ? 8.109 29.312 2.326 1 55.72 139 LYS B O 1
ATOM 3465 N N . LYS B 1 140 ? 8.5 27.391 3.639 1 57.19 140 LYS B N 1
ATOM 3466 C CA . LYS B 1 140 ? 8.703 28.328 4.746 1 57.19 140 LYS B CA 1
ATOM 3467 C C . LYS B 1 140 ? 10.18 28.672 4.902 1 57.19 140 LYS B C 1
ATOM 3469 O O . LYS B 1 140 ? 10.516 29.766 5.375 1 57.19 140 LYS B O 1
ATOM 3474 N N . LEU B 1 141 ? 11.078 27.766 4.531 1 60.62 141 LEU B N 1
ATOM 3475 C CA . LEU B 1 141 ? 12.477 28.016 4.84 1 60.62 141 LEU B CA 1
ATOM 3476 C C . LEU B 1 141 ? 13.32 28.062 3.566 1 60.62 141 LEU B C 1
ATOM 3478 O O . LEU B 1 141 ? 13 27.391 2.582 1 60.62 141 LEU B O 1
ATOM 3482 N N . ASN B 1 142 ? 13.992 29.219 3.273 1 71.44 142 ASN B N 1
ATOM 3483 C CA . ASN B 1 142 ? 14.961 29.359 2.189 1 71.44 142 ASN B CA 1
ATOM 3484 C C . ASN B 1 142 ? 16.016 28.266 2.238 1 71.44 142 ASN B C 1
ATOM 3486 O O . ASN B 1 142 ? 17.219 28.547 2.24 1 71.44 142 ASN B O 1
ATOM 3490 N N . VAL B 1 143 ? 15.609 27.047 2.396 1 79.44 143 VAL B N 1
ATOM 3491 C CA . VAL B 1 143 ? 16.531 25.922 2.469 1 79.44 143 VAL B CA 1
ATOM 3492 C C . VAL B 1 143 ? 16.609 25.234 1.112 1 79.44 143 VAL B C 1
ATOM 3494 O O . VAL B 1 143 ? 15.578 24.953 0.491 1 79.44 143 VAL B O 1
ATOM 3497 N N . PRO B 1 144 ? 17.891 25.078 0.688 1 87.12 144 PRO B N 1
ATOM 3498 C CA . PRO B 1 144 ? 18.031 24.391 -0.59 1 87.12 144 PRO B CA 1
ATOM 3499 C C . PRO B 1 144 ? 17.391 23 -0.583 1 87.12 144 PRO B C 1
ATOM 3501 O O . PRO B 1 144 ? 17.422 22.312 0.438 1 87.12 144 PRO B O 1
ATOM 3504 N N . ILE B 1 145 ? 16.797 22.625 -1.643 1 88.06 145 ILE B N 1
ATOM 3505 C CA . ILE B 1 145 ? 16.062 21.359 -1.765 1 88.06 145 ILE B CA 1
ATOM 3506 C C . ILE B 1 145 ? 17.016 20.188 -1.551 1 88.06 145 ILE B C 1
ATOM 3508 O O . ILE B 1 145 ? 16.609 19.125 -1.094 1 88.06 145 ILE B O 1
ATOM 3512 N N . GLU B 1 146 ? 18.344 20.422 -1.798 1 91.94 146 GLU B N 1
ATOM 3513 C CA . GLU B 1 146 ? 19.359 19.375 -1.673 1 91.94 146 GLU B CA 1
ATOM 3514 C C . GLU B 1 146 ? 19.469 18.891 -0.23 1 91.94 146 GLU B C 1
ATOM 3516 O O . GLU B 1 146 ? 19.828 17.734 0.018 1 91.94 146 GLU B O 1
ATOM 3521 N N . ALA B 1 147 ? 19.156 19.734 0.722 1 91.56 147 ALA B N 1
ATOM 3522 C CA . ALA B 1 147 ? 19.188 19.328 2.125 1 91.56 147 ALA B CA 1
ATOM 3523 C C . ALA B 1 147 ? 18.141 18.25 2.41 1 91.56 147 ALA B C 1
ATOM 3525 O O . ALA B 1 147 ? 18.422 17.281 3.115 1 91.56 147 ALA B O 1
ATOM 3526 N N . PHE B 1 148 ? 17.078 18.422 1.789 1 90.75 148 PHE B N 1
ATOM 3527 C CA . PHE B 1 148 ? 15.992 17.469 2.002 1 90.75 148 PHE B CA 1
ATOM 3528 C C . PHE B 1 148 ? 16.266 16.156 1.278 1 90.75 148 PHE B C 1
ATOM 3530 O O . PHE B 1 148 ? 15.969 15.086 1.805 1 90.75 148 PHE B O 1
ATOM 3537 N N . ILE B 1 149 ? 16.766 16.281 0.111 1 93.94 149 ILE B N 1
ATOM 3538 C CA . ILE B 1 149 ? 17.109 15.078 -0.652 1 93.94 149 ILE B CA 1
ATOM 3539 C C . ILE B 1 149 ? 18.156 14.266 0.105 1 93.94 149 ILE B C 1
ATOM 3541 O O . ILE B 1 149 ? 18.047 13.047 0.233 1 93.94 149 ILE B O 1
ATOM 3545 N N . ALA B 1 150 ? 19.156 14.984 0.646 1 94.62 150 ALA B N 1
ATOM 3546 C CA . ALA B 1 150 ? 20.219 14.32 1.396 1 94.62 150 ALA B CA 1
ATOM 3547 C C . ALA B 1 150 ? 19.656 13.633 2.645 1 94.62 150 ALA B C 1
ATOM 3549 O O . ALA B 1 150 ? 20.031 12.508 2.965 1 94.62 150 ALA B O 1
ATOM 3550 N N . ARG B 1 151 ? 18.812 14.367 3.318 1 93.62 151 ARG B N 1
ATOM 3551 C CA . ARG B 1 151 ? 18.172 13.773 4.492 1 93.62 151 ARG B CA 1
ATOM 3552 C C . ARG B 1 151 ? 17.391 12.516 4.121 1 93.62 151 ARG B C 1
ATOM 3554 O O . ARG B 1 151 ? 17.516 11.492 4.793 1 93.62 151 ARG B O 1
ATOM 3561 N N . ASN B 1 152 ? 16.656 12.547 3.061 1 94.38 152 ASN B N 1
ATOM 3562 C CA . ASN B 1 152 ? 15.852 11.414 2.625 1 94.38 152 ASN B CA 1
ATOM 3563 C C . ASN B 1 152 ? 16.734 10.234 2.209 1 94.38 152 ASN B C 1
ATOM 3565 O O . ASN B 1 152 ? 16.406 9.078 2.512 1 94.38 152 ASN B O 1
ATOM 3569 N N . LEU B 1 153 ? 17.766 10.531 1.521 1 95.12 153 LEU B N 1
ATOM 3570 C CA . LEU B 1 153 ? 18.672 9.477 1.091 1 95.12 153 LEU B CA 1
ATOM 3571 C C . LEU B 1 153 ? 19.375 8.844 2.285 1 95.12 153 LEU B C 1
ATOM 3573 O O . LEU B 1 153 ? 19.656 7.641 2.281 1 95.12 153 LEU B O 1
ATOM 3577 N N . ALA B 1 154 ? 19.688 9.672 3.27 1 94.5 154 ALA B N 1
ATOM 3578 C CA . ALA B 1 154 ? 20.234 9.117 4.504 1 94.5 154 ALA B CA 1
ATOM 3579 C C . ALA B 1 154 ? 19.25 8.156 5.164 1 94.5 154 ALA B C 1
ATOM 3581 O O . ALA B 1 154 ? 19.656 7.109 5.688 1 94.5 154 ALA B O 1
ATOM 3582 N N . ASN B 1 155 ? 18.031 8.516 5.078 1 91.5 155 ASN B N 1
ATOM 3583 C CA . ASN B 1 155 ? 17 7.629 5.602 1 91.5 155 ASN B CA 1
ATOM 3584 C C . ASN B 1 155 ? 16.953 6.309 4.836 1 91.5 155 ASN B C 1
ATOM 3586 O O . ASN B 1 155 ? 16.75 5.25 5.43 1 91.5 155 ASN B O 1
ATOM 3590 N N . VAL B 1 156 ? 17.156 6.344 3.57 1 93.5 156 VAL B N 1
ATOM 3591 C CA . VAL B 1 156 ? 17.172 5.141 2.746 1 93.5 156 VAL B CA 1
ATOM 3592 C C . VAL B 1 156 ? 18.375 4.281 3.1 1 93.5 156 VAL B C 1
ATOM 3594 O O . VAL B 1 156 ? 18.281 3.055 3.172 1 93.5 156 VAL B O 1
ATOM 3597 N N . ALA B 1 157 ? 19.484 4.984 3.314 1 93.94 157 ALA B N 1
ATOM 3598 C CA . ALA B 1 157 ? 20.688 4.258 3.727 1 93.94 157 ALA B CA 1
ATOM 3599 C C . ALA B 1 157 ? 20.469 3.537 5.055 1 93.94 157 ALA B C 1
ATOM 3601 O O . ALA B 1 157 ? 20.891 2.393 5.227 1 93.94 157 ALA B O 1
ATOM 3602 N N . PHE B 1 158 ? 19.812 4.191 5.887 1 90.62 158 PHE B N 1
ATOM 3603 C CA . PHE B 1 158 ? 19.484 3.58 7.172 1 90.62 158 PHE B CA 1
ATOM 3604 C C . PHE B 1 158 ? 18.562 2.385 6.984 1 90.62 158 PHE B C 1
ATOM 3606 O O . PHE B 1 158 ? 18.734 1.354 7.641 1 90.62 158 PHE B O 1
ATOM 3613 N N . GLN B 1 159 ? 17.672 2.527 6.137 1 88.94 159 GLN B N 1
ATOM 3614 C CA . GLN B 1 159 ? 16.75 1.438 5.824 1 88.94 159 GLN B CA 1
ATOM 3615 C C . GLN B 1 159 ? 17.5 0.233 5.258 1 88.94 159 GLN B C 1
ATOM 3617 O O . GLN B 1 159 ? 17.172 -0.912 5.574 1 88.94 159 GLN B O 1
ATOM 3622 N N . PHE B 1 160 ? 18.453 0.482 4.457 1 92.12 160 PHE B N 1
ATOM 3623 C CA . PHE B 1 160 ? 19.266 -0.578 3.881 1 92.12 160 PHE B CA 1
ATOM 3624 C C . PHE B 1 160 ? 19.984 -1.357 4.973 1 92.12 160 PHE B C 1
ATOM 3626 O O . PHE B 1 160 ? 20.031 -2.59 4.945 1 92.12 160 PHE B O 1
ATOM 3633 N N . LEU B 1 161 ? 20.484 -0.651 5.902 1 90.69 161 LEU B N 1
ATOM 3634 C CA . LEU B 1 161 ? 21.172 -1.304 7.004 1 90.69 161 LEU B CA 1
ATOM 3635 C C . LEU B 1 161 ? 20.219 -2.178 7.812 1 90.69 161 LEU B C 1
ATOM 3637 O O . LEU B 1 161 ? 20.562 -3.312 8.156 1 90.69 161 LEU B O 1
ATOM 3641 N N . LEU B 1 162 ? 19.094 -1.689 8.016 1 87.56 162 LEU B N 1
ATOM 3642 C CA . LEU B 1 162 ? 18.109 -2.436 8.789 1 87.56 162 LEU B CA 1
ATOM 3643 C C . LEU B 1 162 ? 17.609 -3.65 8.016 1 87.56 162 LEU B C 1
ATOM 3645 O O . LEU B 1 162 ? 17.328 -4.695 8.602 1 87.56 162 LEU B O 1
ATOM 3649 N N . ALA B 1 163 ? 17.5 -3.51 6.727 1 88.88 163 ALA B N 1
ATOM 3650 C CA . ALA B 1 163 ? 17.047 -4.605 5.871 1 88.88 163 ALA B CA 1
ATOM 3651 C C . ALA B 1 163 ? 18.047 -5.762 5.891 1 88.88 163 ALA B C 1
ATOM 3653 O O . ALA B 1 163 ? 17.688 -6.898 5.559 1 88.88 163 ALA B O 1
ATOM 3654 N N . GLY B 1 164 ? 19.25 -5.438 6.234 1 90.06 164 GLY B N 1
ATOM 3655 C CA . GLY B 1 164 ? 20.266 -6.469 6.344 1 90.06 164 GLY B CA 1
ATOM 3656 C C . GLY B 1 164 ? 19.984 -7.484 7.434 1 90.06 164 GLY B C 1
ATOM 3657 O O . GLY B 1 164 ? 20.422 -8.633 7.352 1 90.06 164 GLY B O 1
ATOM 3658 N N . ILE B 1 165 ? 19.141 -7.125 8.336 1 90.5 165 ILE B N 1
ATOM 3659 C CA . ILE B 1 165 ? 18.891 -7.977 9.492 1 90.5 165 ILE B CA 1
ATOM 3660 C C . ILE B 1 165 ? 18.047 -9.188 9.078 1 90.5 165 ILE B C 1
ATOM 3662 O O . ILE B 1 165 ? 18.484 -10.328 9.25 1 90.5 165 ILE B O 1
ATOM 3666 N N . PRO B 1 166 ? 16.875 -8.953 8.523 1 91.06 166 PRO B N 1
ATOM 3667 C CA . PRO B 1 166 ? 16.094 -10.133 8.141 1 91.06 166 PRO B CA 1
ATOM 3668 C C . PRO B 1 166 ? 16.812 -10.984 7.094 1 91.06 166 PRO B C 1
ATOM 3670 O O . PRO B 1 166 ? 16.703 -12.219 7.117 1 91.06 166 PRO B O 1
ATOM 3673 N N . LEU B 1 167 ? 17.516 -10.406 6.223 1 92.75 167 LEU B N 1
ATOM 3674 C CA . LEU B 1 167 ? 18.25 -11.156 5.203 1 92.75 167 LEU B CA 1
ATOM 3675 C C . LEU B 1 167 ? 19.359 -11.992 5.84 1 92.75 167 LEU B C 1
ATOM 3677 O O . LEU B 1 167 ? 19.547 -13.156 5.473 1 92.75 167 LEU B O 1
ATOM 3681 N N . SER B 1 168 ? 20.141 -11.367 6.781 1 93.62 168 SER B N 1
ATOM 3682 C CA . SER B 1 168 ? 21.188 -12.102 7.48 1 93.62 168 SER B CA 1
ATOM 3683 C C . SER B 1 168 ? 20.609 -13.273 8.273 1 93.62 168 SER B C 1
ATOM 3685 O O . SER B 1 168 ? 21.203 -14.344 8.32 1 93.62 168 SER B O 1
ATOM 3687 N N . CYS B 1 169 ? 19.453 -13.062 8.82 1 93.75 169 CYS B N 1
ATOM 3688 C CA . CYS B 1 169 ? 18.797 -14.141 9.555 1 93.75 169 CYS B CA 1
ATOM 3689 C C . CYS B 1 169 ? 18.484 -15.312 8.641 1 93.75 169 CYS B C 1
ATOM 3691 O O . CYS B 1 169 ? 18.719 -16.469 9.008 1 93.75 169 CYS B O 1
ATOM 3693 N N . LEU B 1 170 ? 18.031 -15.078 7.473 1 93.88 170 LEU B N 1
ATOM 3694 C CA . LEU B 1 170 ? 17.703 -16.156 6.535 1 93.88 170 LEU B CA 1
ATOM 3695 C C . LEU B 1 170 ? 18.969 -16.828 6.016 1 93.88 170 LEU B C 1
ATOM 3697 O O . LEU B 1 170 ? 18.984 -18.031 5.785 1 93.88 170 LEU B O 1
ATOM 3701 N N . PHE B 1 171 ? 20.031 -16 5.785 1 94.06 171 PHE B N 1
ATOM 3702 C CA . PHE B 1 171 ? 21.297 -16.578 5.367 1 94.06 171 PHE B CA 1
ATOM 3703 C C . PHE B 1 171 ? 21.812 -17.578 6.395 1 94.06 171 PHE B C 1
ATOM 3705 O O . PHE B 1 171 ? 22.312 -18.656 6.031 1 94.06 171 PHE B O 1
ATOM 3712 N N . LEU B 1 172 ? 21.609 -17.234 7.648 1 94.25 172 LEU B N 1
ATOM 3713 C CA . LEU B 1 172 ? 22.047 -18.109 8.727 1 94.25 172 LEU B CA 1
ATOM 3714 C C . LEU B 1 172 ? 21.156 -19.344 8.812 1 94.25 172 LEU B C 1
ATOM 3716 O O . LEU B 1 172 ? 21.641 -20.453 9 1 94.25 172 LEU B O 1
ATOM 3720 N N . LEU B 1 173 ? 19.922 -19.156 8.648 1 93.44 173 LEU B N 1
ATOM 3721 C CA . LEU B 1 173 ? 18.953 -20.25 8.75 1 93.44 173 LEU B CA 1
ATOM 3722 C C . LEU B 1 173 ? 19.188 -21.281 7.652 1 93.44 173 LEU B C 1
ATOM 3724 O O . LEU B 1 173 ? 19.109 -22.484 7.898 1 93.44 173 LEU B O 1
ATOM 3728 N N . TYR B 1 174 ? 19.5 -20.844 6.453 1 93.94 174 TYR B N 1
ATOM 3729 C CA . TYR B 1 174 ? 19.688 -21.734 5.328 1 93.94 174 TYR B CA 1
ATOM 3730 C C . TYR B 1 174 ? 21.156 -22.109 5.168 1 93.94 174 TYR B C 1
ATOM 3732 O O . TYR B 1 174 ? 21.516 -22.875 4.27 1 93.94 174 TYR B O 1
ATOM 3740 N N . GLN B 1 175 ? 22 -21.5 6.035 1 90.94 175 GLN B N 1
ATOM 3741 C CA . GLN B 1 175 ? 23.422 -21.766 6.02 1 90.94 175 GLN B CA 1
ATOM 3742 C C . GLN B 1 175 ? 24.016 -21.5 4.637 1 90.94 175 GLN B C 1
ATOM 3744 O O . GLN B 1 175 ? 24.797 -22.297 4.129 1 90.94 175 GLN B O 1
ATOM 3749 N N . TYR B 1 176 ? 23.5 -20.5 4.062 1 89.88 176 TYR B N 1
ATOM 3750 C CA . TYR B 1 176 ? 24.016 -20.109 2.756 1 89.88 176 TYR B CA 1
ATOM 3751 C C . TYR B 1 176 ? 25.312 -19.312 2.891 1 89.88 176 TYR B C 1
ATOM 3753 O O . TYR B 1 176 ? 25.391 -18.375 3.678 1 89.88 176 TYR B O 1
ATOM 3761 N N . ARG B 1 177 ? 26.375 -19.688 2.164 1 88.12 177 ARG B N 1
ATOM 3762 C CA . ARG B 1 177 ? 27.688 -19.047 2.254 1 88.12 177 ARG B CA 1
ATOM 3763 C C . ARG B 1 177 ? 27.703 -17.719 1.496 1 88.12 177 ARG B C 1
ATOM 3765 O O . ARG B 1 177 ? 27.297 -17.656 0.333 1 88.12 177 ARG B O 1
ATOM 3772 N N . LEU B 1 178 ? 28.156 -16.688 2.162 1 87.62 178 LEU B N 1
ATOM 3773 C CA . LEU B 1 178 ? 28.281 -15.375 1.534 1 87.62 178 LEU B CA 1
ATOM 3774 C C . LEU B 1 178 ? 29.547 -15.297 0.683 1 87.62 178 LEU B C 1
ATOM 3776 O O . LEU B 1 178 ? 30.641 -15.531 1.18 1 87.62 178 LEU B O 1
ATOM 3780 N N . PRO B 1 179 ? 29.359 -15.008 -0.555 1 87.56 179 PRO B N 1
ATOM 3781 C CA . PRO B 1 179 ? 30.547 -14.859 -1.397 1 87.56 179 PRO B CA 1
ATOM 3782 C C . PRO B 1 179 ? 31.328 -13.578 -1.11 1 87.56 179 PRO B C 1
ATOM 3784 O O . PRO B 1 179 ? 30.812 -12.68 -0.433 1 87.56 179 PRO B O 1
ATOM 3787 N N . ALA B 1 180 ? 32.562 -13.445 -1.638 1 85.62 180 ALA B N 1
ATOM 3788 C CA . ALA B 1 180 ? 33.406 -12.273 -1.448 1 85.62 180 ALA B CA 1
ATOM 3789 C C . ALA B 1 180 ? 32.844 -11.055 -2.168 1 85.62 180 ALA B C 1
ATOM 3791 O O . ALA B 1 180 ? 33.094 -9.914 -1.781 1 85.62 180 ALA B O 1
ATOM 3792 N N . THR B 1 181 ? 32 -11.336 -3.135 1 87 181 THR B N 1
ATOM 3793 C CA . THR B 1 181 ? 31.438 -10.266 -3.939 1 87 181 THR B CA 1
ATOM 3794 C C . THR B 1 181 ? 30.422 -9.461 -3.133 1 87 181 THR B C 1
ATOM 3796 O O . THR B 1 181 ? 30 -8.383 -3.549 1 87 181 THR B O 1
ATOM 3799 N N . VAL B 1 182 ? 30.031 -9.938 -1.959 1 88.5 182 VAL B N 1
ATOM 3800 C CA . VAL B 1 182 ? 29.047 -9.266 -1.116 1 88.5 182 VAL B CA 1
ATOM 3801 C C . VAL B 1 182 ? 29.578 -7.895 -0.699 1 88.5 182 VAL B C 1
ATOM 3803 O O . VAL B 1 182 ? 28.781 -6.988 -0.41 1 88.5 182 VAL B O 1
ATOM 3806 N N . LEU B 1 183 ? 30.875 -7.711 -0.76 1 87 183 LEU B N 1
ATOM 3807 C CA . LEU B 1 183 ? 31.484 -6.434 -0.393 1 87 183 LEU B CA 1
ATOM 3808 C C . LEU B 1 183 ? 31.078 -5.34 -1.377 1 87 183 LEU B C 1
ATOM 3810 O O . LEU B 1 183 ? 31.016 -4.164 -1.01 1 87 183 LEU B O 1
ATOM 3814 N N . LEU B 1 184 ? 30.797 -5.734 -2.611 1 87.88 184 LEU B N 1
ATOM 3815 C CA . LEU B 1 184 ? 30.391 -4.777 -3.639 1 87.88 184 LEU B CA 1
ATOM 3816 C C . LEU B 1 184 ? 28.875 -4.59 -3.643 1 87.88 184 LEU B C 1
ATOM 3818 O O . LEU B 1 184 ? 28.359 -3.74 -4.371 1 87.88 184 LEU B O 1
ATOM 3822 N N . PHE B 1 185 ? 28.203 -5.336 -2.768 1 90.94 185 PHE B N 1
ATOM 3823 C CA . PHE B 1 185 ? 26.75 -5.328 -2.729 1 90.94 185 PHE B CA 1
ATOM 3824 C C . PHE B 1 185 ? 26.219 -3.947 -2.363 1 90.94 185 PHE B C 1
ATOM 3826 O O . PHE B 1 185 ? 25.312 -3.428 -3.018 1 90.94 185 PHE B O 1
ATOM 3833 N N . PRO B 1 186 ? 26.859 -3.256 -1.367 1 91.69 186 PRO B N 1
ATOM 3834 C CA . PRO B 1 186 ? 26.375 -1.914 -1.025 1 91.69 186 PRO B CA 1
ATOM 3835 C C . PRO B 1 186 ? 26.5 -0.928 -2.184 1 91.69 186 PRO B C 1
ATOM 3837 O O . PRO B 1 186 ? 25.672 -0.035 -2.338 1 91.69 186 PRO B O 1
ATOM 3840 N N . LEU B 1 187 ? 27.531 -1.134 -2.926 1 89.5 187 LEU B N 1
ATOM 3841 C CA . LEU B 1 187 ? 27.734 -0.259 -4.074 1 89.5 187 LEU B CA 1
ATOM 3842 C C . LEU B 1 187 ? 26.625 -0.458 -5.105 1 89.5 187 LEU B C 1
ATOM 3844 O O . LEU B 1 187 ? 26.094 0.514 -5.648 1 89.5 187 LEU B O 1
ATOM 3848 N N . ALA B 1 188 ? 26.328 -1.646 -5.371 1 91.19 188 ALA B N 1
ATOM 3849 C CA . ALA B 1 188 ? 25.266 -1.95 -6.316 1 91.19 188 ALA B CA 1
ATOM 3850 C C . ALA B 1 188 ? 23.922 -1.43 -5.816 1 91.19 188 ALA B C 1
ATOM 3852 O O . ALA B 1 188 ? 23.125 -0.898 -6.594 1 91.19 188 ALA B O 1
ATOM 3853 N N . VAL B 1 189 ? 23.672 -1.581 -4.543 1 94.31 189 VAL B N 1
ATOM 3854 C CA . VAL B 1 189 ? 22.438 -1.097 -3.949 1 94.31 189 VAL B CA 1
ATOM 3855 C C . VAL B 1 189 ? 22.359 0.425 -4.059 1 94.31 189 VAL B C 1
ATOM 3857 O O . VAL B 1 189 ? 21.297 0.989 -4.309 1 94.31 189 VAL B O 1
ATOM 3860 N N . ALA B 1 190 ? 23.516 1.024 -3.869 1 93.25 190 ALA B N 1
ATOM 3861 C CA . ALA B 1 190 ? 23.562 2.473 -4.055 1 93.25 190 ALA B CA 1
ATOM 3862 C C . ALA B 1 190 ? 23.125 2.859 -5.469 1 93.25 190 ALA B C 1
ATOM 3864 O O . ALA B 1 190 ? 22.391 3.822 -5.652 1 93.25 190 ALA B O 1
ATOM 3865 N N . GLY B 1 191 ? 23.625 2.088 -6.402 1 93.25 191 GLY B N 1
ATOM 3866 C CA . GLY B 1 191 ? 23.203 2.326 -7.773 1 93.25 191 GLY B CA 1
ATOM 3867 C C . GLY B 1 191 ? 21.719 2.176 -7.969 1 93.25 191 GLY B C 1
ATOM 3868 O O . GLY B 1 191 ? 21.094 2.975 -8.672 1 93.25 191 GLY B O 1
ATOM 3869 N N . LEU B 1 192 ? 21.188 1.179 -7.355 1 95.06 192 LEU B N 1
ATOM 3870 C CA . LEU B 1 192 ? 19.766 0.921 -7.434 1 95.06 192 LEU B CA 1
ATOM 3871 C C . LEU B 1 192 ? 18.969 2.074 -6.824 1 95.06 192 LEU B C 1
ATOM 3873 O O . LEU B 1 192 ? 18 2.557 -7.426 1 95.06 192 LEU B O 1
ATOM 3877 N N . VAL B 1 193 ? 19.344 2.551 -5.664 1 96.25 193 VAL B N 1
ATOM 3878 C CA . VAL B 1 193 ? 18.688 3.639 -4.953 1 96.25 193 VAL B CA 1
ATOM 3879 C C . VAL B 1 193 ? 18.797 4.93 -5.762 1 96.25 193 VAL B C 1
ATOM 3881 O O . VAL B 1 193 ? 17.828 5.68 -5.879 1 96.25 193 VAL B O 1
ATOM 3884 N N . LEU B 1 194 ? 19.969 5.133 -6.32 1 95.94 194 LEU B N 1
ATOM 3885 C CA . LEU B 1 194 ? 20.188 6.336 -7.113 1 95.94 194 LEU B CA 1
ATOM 3886 C C . LEU B 1 194 ? 19.312 6.324 -8.367 1 95.94 194 LEU B C 1
ATOM 3888 O O . LEU B 1 194 ? 18.859 7.379 -8.82 1 95.94 194 LEU B O 1
ATOM 3892 N N . THR B 1 195 ? 19.188 5.137 -8.906 1 95.5 195 THR B N 1
ATOM 3893 C CA . THR B 1 195 ? 18.281 5.027 -10.047 1 95.5 195 THR B CA 1
ATOM 3894 C C . THR B 1 195 ? 16.875 5.445 -9.664 1 95.5 195 THR B C 1
ATOM 3896 O O . THR B 1 195 ? 16.219 6.203 -10.391 1 95.5 195 THR B O 1
ATOM 3899 N N . GLY B 1 196 ? 16.359 4.961 -8.539 1 96.56 196 GLY B N 1
ATOM 3900 C CA . GLY B 1 196 ? 15.07 5.398 -8.031 1 96.56 196 GLY B CA 1
ATOM 3901 C C . GLY B 1 196 ? 15 6.898 -7.801 1 96.56 196 GLY B C 1
ATOM 3902 O O . GLY B 1 196 ? 14.023 7.547 -8.195 1 96.56 196 GLY B O 1
ATOM 3903 N N . ALA B 1 197 ? 16.016 7.398 -7.203 1 97 197 ALA B N 1
ATOM 3904 C CA . ALA B 1 197 ? 16.062 8.828 -6.922 1 97 197 ALA B CA 1
ATOM 3905 C C . ALA B 1 197 ? 16.031 9.641 -8.211 1 97 197 ALA B C 1
ATOM 3907 O O . ALA 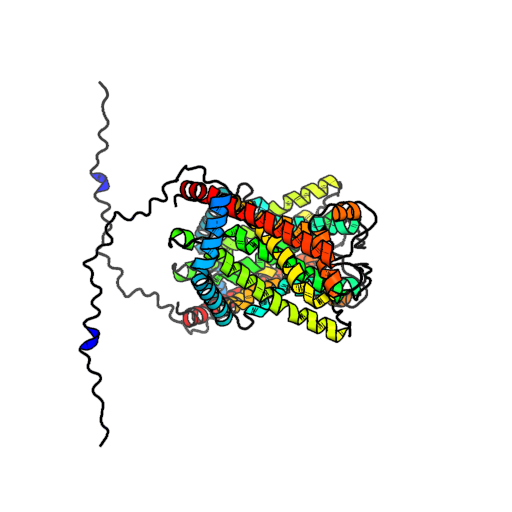B 1 197 ? 15.367 10.688 -8.281 1 97 197 ALA B O 1
ATOM 3908 N N . ALA B 1 198 ? 16.781 9.18 -9.18 1 95.94 198 ALA B N 1
ATOM 3909 C CA . ALA B 1 198 ? 16.781 9.867 -10.469 1 95.94 198 ALA B CA 1
ATOM 3910 C C . ALA B 1 198 ? 15.375 9.898 -11.07 1 95.94 198 ALA B C 1
ATOM 3912 O O . ALA B 1 198 ? 14.914 10.953 -11.523 1 95.94 198 ALA B O 1
ATOM 3913 N N . ALA B 1 199 ? 14.711 8.781 -11.055 1 95.25 199 ALA B N 1
ATOM 3914 C CA . ALA B 1 199 ? 13.344 8.719 -11.57 1 95.25 199 ALA B CA 1
ATOM 3915 C C . ALA B 1 199 ? 12.43 9.672 -10.797 1 95.25 199 ALA B C 1
ATOM 3917 O O . ALA B 1 199 ? 11.562 10.32 -11.391 1 95.25 199 ALA B O 1
ATOM 3918 N N . GLY B 1 200 ? 12.586 9.703 -9.516 1 96.25 200 GLY B N 1
ATOM 3919 C CA . GLY B 1 200 ? 11.812 10.617 -8.695 1 96.25 200 GLY B CA 1
ATOM 3920 C C . GLY B 1 200 ? 12.031 12.078 -9.055 1 96.25 200 GLY B C 1
ATOM 3921 O O . GLY B 1 200 ? 11.086 12.867 -9.078 1 96.25 200 GLY B O 1
ATOM 3922 N N . CYS B 1 201 ? 13.289 12.422 -9.336 1 95.25 201 CYS B N 1
ATOM 3923 C CA . CYS B 1 201 ? 13.602 13.797 -9.734 1 95.25 201 CYS B CA 1
ATOM 3924 C C . CYS B 1 201 ? 12.859 14.18 -11.008 1 95.25 201 CYS B C 1
ATOM 3926 O O . CYS B 1 201 ? 12.375 15.305 -11.133 1 95.25 201 CYS B O 1
ATOM 3928 N N . PHE B 1 202 ? 12.797 13.25 -11.898 1 95.25 202 PHE B N 1
ATOM 3929 C CA . PHE B 1 202 ? 12.141 13.516 -13.172 1 95.25 202 PHE B CA 1
ATOM 3930 C C . PHE B 1 202 ? 10.648 13.75 -12.977 1 95.25 202 PHE B C 1
ATOM 3932 O O . PHE B 1 202 ? 10.039 14.547 -13.695 1 95.25 202 PHE B O 1
ATOM 3939 N N . LEU B 1 203 ? 10.086 13.125 -12 1 94.81 203 LEU B N 1
ATOM 3940 C CA . LEU B 1 203 ? 8.633 13.188 -11.836 1 94.81 203 LEU B CA 1
ATOM 3941 C C . LEU B 1 203 ? 8.25 14.219 -10.781 1 94.81 203 LEU B C 1
ATOM 3943 O O . LEU B 1 203 ? 7.078 14.586 -10.664 1 94.81 203 LEU B O 1
ATOM 3947 N N . ALA B 1 204 ? 9.172 14.742 -10.039 1 93.25 204 ALA B N 1
ATOM 3948 C CA . ALA B 1 204 ? 8.93 15.609 -8.898 1 93.25 204 ALA B CA 1
ATOM 3949 C C . ALA B 1 204 ? 8.141 16.859 -9.312 1 93.25 204 ALA B C 1
ATOM 3951 O O . ALA B 1 204 ? 7.164 17.219 -8.656 1 93.25 204 ALA B O 1
ATOM 3952 N N . PRO B 1 205 ? 8.555 17.516 -10.453 1 90.12 205 PRO B N 1
ATOM 3953 C CA . PRO B 1 205 ? 7.789 18.688 -10.852 1 90.12 205 PRO B CA 1
ATOM 3954 C C . PRO B 1 205 ? 6.332 18.375 -11.18 1 90.12 205 PRO B C 1
ATOM 3956 O O . PRO B 1 205 ? 5.43 19.125 -10.812 1 90.12 205 PRO B O 1
ATOM 3959 N N . LEU B 1 206 ? 6.125 17.266 -11.828 1 88.69 206 LEU B N 1
ATOM 3960 C CA . LEU B 1 206 ? 4.766 16.859 -12.164 1 88.69 206 LEU B CA 1
ATOM 3961 C C . LEU B 1 206 ? 3.982 16.484 -10.906 1 88.69 206 LEU B C 1
ATOM 3963 O O . LEU B 1 206 ? 2.787 16.766 -10.805 1 88.69 206 LEU B O 1
ATOM 3967 N N . ALA B 1 207 ? 4.668 15.812 -10.055 1 88.69 207 ALA B N 1
ATOM 3968 C CA . ALA B 1 207 ? 4.023 15.391 -8.812 1 88.69 207 ALA B CA 1
ATOM 3969 C C . ALA B 1 207 ? 3.615 16.594 -7.973 1 88.69 207 ALA B C 1
ATOM 3971 O O . ALA B 1 207 ? 2.635 16.531 -7.227 1 88.69 207 ALA B O 1
ATOM 3972 N N . ALA B 1 208 ? 4.332 17.656 -8.031 1 85.25 208 ALA B N 1
ATOM 3973 C CA . ALA B 1 208 ? 4.027 18.875 -7.289 1 85.25 208 ALA B CA 1
ATOM 3974 C C . ALA B 1 208 ? 2.791 19.562 -7.855 1 85.25 208 ALA B C 1
ATOM 3976 O O . ALA B 1 208 ? 2.062 20.25 -7.129 1 85.25 208 ALA B O 1
ATOM 3977 N N . LEU B 1 209 ? 2.588 19.375 -9.141 1 82.25 209 LEU B N 1
ATOM 3978 C CA . LEU B 1 209 ? 1.513 20.094 -9.812 1 82.25 209 LEU B CA 1
ATOM 3979 C C . LEU B 1 209 ? 0.235 19.266 -9.836 1 82.25 209 LEU B C 1
ATOM 3981 O O . LEU B 1 209 ? -0.869 19.812 -9.812 1 82.25 209 LEU B O 1
ATOM 3985 N N . TYR B 1 210 ? 0.499 17.938 -9.914 1 80.81 210 TYR B N 1
ATOM 3986 C CA . TYR B 1 210 ? -0.658 17.047 -10.039 1 80.81 210 TYR B CA 1
ATOM 3987 C C . TYR B 1 210 ? -0.733 16.078 -8.875 1 80.81 210 TYR B C 1
ATOM 3989 O O . TYR B 1 210 ? 0.163 15.25 -8.688 1 80.81 210 TYR B O 1
ATOM 3997 N N . GLY B 1 211 ? -1.754 16.062 -8.188 1 76.69 211 GLY B N 1
ATOM 3998 C CA . GLY B 1 211 ? -1.952 15.188 -7.039 1 76.69 211 GLY B CA 1
ATOM 3999 C C . GLY B 1 211 ? -2.076 13.719 -7.414 1 76.69 211 GLY B C 1
ATOM 4000 O O . GLY B 1 211 ? -1.78 12.836 -6.605 1 76.69 211 GLY B O 1
ATOM 4001 N N . ASP B 1 212 ? -2.4 13.414 -8.68 1 79.19 212 ASP B N 1
ATOM 4002 C CA . ASP B 1 212 ? -2.639 12.055 -9.148 1 79.19 212 ASP B CA 1
ATOM 4003 C C . ASP B 1 212 ? -1.325 11.297 -9.328 1 79.19 212 ASP B C 1
ATOM 4005 O O . ASP B 1 212 ? -1.317 10.07 -9.422 1 79.19 212 ASP B O 1
ATOM 4009 N N . ILE B 1 213 ? -0.263 12.031 -9.352 1 80.75 213 ILE B N 1
ATOM 4010 C CA . ILE B 1 213 ? 1.011 11.391 -9.672 1 80.75 213 ILE B CA 1
ATOM 4011 C C . ILE B 1 213 ? 1.419 10.453 -8.531 1 80.75 213 ILE B C 1
ATOM 4013 O O . ILE B 1 213 ? 1.946 9.367 -8.781 1 80.75 213 ILE B O 1
ATOM 4017 N N . GLY B 1 214 ? 1.146 10.883 -7.363 1 76.31 214 GLY B N 1
ATOM 4018 C CA . GLY B 1 214 ? 1.468 10.016 -6.238 1 76.31 214 GLY B CA 1
ATOM 4019 C C . GLY B 1 214 ? 0.741 8.688 -6.281 1 76.31 214 GLY B C 1
ATOM 4020 O O . GLY B 1 214 ? 1.362 7.625 -6.156 1 76.31 214 GLY B O 1
ATOM 4021 N N . ARG B 1 215 ? -0.438 8.688 -6.543 1 76.94 215 ARG B N 1
ATOM 4022 C CA . ARG B 1 215 ? -1.251 7.477 -6.617 1 76.94 215 ARG B CA 1
ATOM 4023 C C . ARG B 1 215 ? -0.852 6.621 -7.816 1 76.94 215 ARG B C 1
ATOM 4025 O O . ARG B 1 215 ? -0.775 5.395 -7.715 1 76.94 215 ARG B O 1
ATOM 4032 N N . MET B 1 216 ? -0.604 7.309 -8.844 1 83.44 216 MET B N 1
ATOM 4033 C CA . MET B 1 216 ? -0.22 6.621 -10.07 1 83.44 216 MET B CA 1
ATOM 4034 C C . MET B 1 216 ? 1.109 5.895 -9.898 1 83.44 216 MET B C 1
ATOM 4036 O O . MET B 1 216 ? 1.276 4.773 -10.375 1 83.44 216 MET B O 1
ATOM 4040 N N . THR B 1 217 ? 1.972 6.582 -9.242 1 88.88 217 THR B N 1
ATOM 4041 C CA . THR B 1 217 ? 3.289 5.98 -9.07 1 88.88 217 THR B CA 1
ATOM 4042 C C . THR B 1 217 ? 3.191 4.695 -8.25 1 88.88 217 THR B C 1
ATOM 4044 O O . THR B 1 217 ? 3.906 3.729 -8.516 1 88.88 217 THR B O 1
ATOM 4047 N N . HIS B 1 218 ? 2.293 4.672 -7.367 1 84.31 218 HIS B N 1
ATOM 4048 C CA . HIS B 1 218 ? 2.109 3.467 -6.566 1 84.31 218 HIS B CA 1
ATOM 4049 C C . HIS B 1 218 ? 1.672 2.291 -7.434 1 84.31 218 HIS B C 1
ATOM 4051 O O . HIS B 1 218 ? 2.24 1.2 -7.34 1 84.31 218 HIS B O 1
ATOM 4057 N N . ILE B 1 219 ? 0.755 2.512 -8.273 1 84.25 219 ILE B N 1
ATOM 4058 C CA . ILE B 1 219 ? 0.224 1.472 -9.141 1 84.25 219 ILE B CA 1
ATOM 4059 C C . ILE B 1 219 ? 1.309 1.011 -10.117 1 84.25 219 ILE B C 1
ATOM 4061 O O . ILE B 1 219 ? 1.479 -0.189 -10.344 1 84.25 219 ILE B O 1
ATOM 4065 N N . VAL B 1 220 ? 1.968 1.979 -10.617 1 88.06 220 VAL B N 1
ATOM 4066 C CA . VAL B 1 220 ? 3.004 1.685 -11.602 1 88.06 220 VAL B CA 1
ATOM 4067 C C . VAL B 1 220 ? 4.109 0.855 -10.953 1 88.06 220 VAL B C 1
ATOM 4069 O O . VAL B 1 220 ? 4.57 -0.135 -11.531 1 88.06 220 VAL B O 1
ATOM 4072 N N . PHE B 1 221 ? 4.484 1.196 -9.734 1 92 221 PHE B N 1
ATOM 4073 C CA . PHE B 1 221 ? 5.543 0.462 -9.055 1 92 221 PHE B CA 1
ATOM 4074 C C . PHE B 1 221 ? 5.086 -0.95 -8.703 1 92 221 PHE B C 1
ATOM 4076 O O . PHE B 1 221 ? 5.879 -1.893 -8.75 1 92 221 PHE B O 1
ATOM 4083 N N . MET B 1 222 ? 3.855 -1.033 -8.391 1 87.88 222 MET B N 1
ATOM 4084 C CA . MET B 1 222 ? 3.324 -2.367 -8.117 1 87.88 222 MET B CA 1
ATOM 4085 C C . MET B 1 222 ? 3.406 -3.25 -9.359 1 87.88 222 MET B C 1
ATOM 4087 O O . MET B 1 222 ? 3.871 -4.391 -9.281 1 87.88 222 MET B O 1
ATOM 4091 N N . GLY B 1 223 ? 2.961 -2.732 -10.438 1 88.44 223 GLY B N 1
ATOM 4092 C CA . GLY B 1 223 ? 3.025 -3.475 -11.688 1 88.44 223 GLY B CA 1
ATOM 4093 C C . GLY B 1 223 ? 4.445 -3.799 -12.117 1 88.44 223 GLY B C 1
ATOM 4094 O O . GLY B 1 223 ? 4.734 -4.926 -12.523 1 88.44 223 GLY B O 1
ATOM 4095 N N . LEU B 1 224 ? 5.301 -2.846 -11.977 1 90.81 224 LEU B N 1
ATOM 4096 C CA . LEU B 1 224 ? 6.691 -3.016 -12.391 1 90.81 224 LEU B CA 1
ATOM 4097 C C . LEU B 1 224 ? 7.387 -4.074 -11.547 1 90.81 224 LEU B C 1
ATOM 4099 O O . LEU B 1 224 ? 8.297 -4.758 -12.023 1 90.81 224 LEU B O 1
ATOM 4103 N N . MET B 1 225 ? 6.949 -4.168 -10.367 1 91.38 225 MET B N 1
ATOM 4104 C CA . MET B 1 225 ? 7.562 -5.176 -9.508 1 91.38 225 MET B CA 1
ATOM 4105 C C . MET B 1 225 ? 7.348 -6.574 -10.078 1 91.38 225 MET B C 1
ATOM 4107 O O . MET B 1 225 ? 8.273 -7.391 -10.094 1 91.38 225 MET B O 1
ATOM 4111 N N . TYR B 1 226 ? 6.207 -6.797 -10.609 1 87.19 226 TYR B N 1
ATOM 4112 C CA . TYR B 1 226 ? 5.863 -8.133 -11.094 1 87.19 226 TYR B CA 1
ATOM 4113 C C . TYR B 1 226 ? 6.379 -8.344 -12.516 1 87.19 226 TYR B C 1
ATOM 4115 O O . TYR B 1 226 ? 6.434 -9.477 -13 1 87.19 226 TYR B O 1
ATOM 4123 N N . LEU B 1 227 ? 6.723 -7.246 -13.102 1 87.88 227 LEU B N 1
ATOM 4124 C CA . LEU B 1 227 ? 7.344 -7.344 -14.414 1 87.88 227 LEU B CA 1
ATOM 4125 C C . LEU B 1 227 ? 8.867 -7.414 -14.289 1 87.88 227 LEU B C 1
ATOM 4127 O O . LEU B 1 227 ? 9.57 -7.387 -15.297 1 87.88 227 LEU B O 1
ATOM 4131 N N . SER B 1 228 ? 9.344 -7.438 -13.102 1 89.81 228 SER B N 1
ATOM 4132 C CA . SER B 1 228 ? 10.766 -7.551 -12.789 1 89.81 228 SER B CA 1
ATOM 4133 C C . SER B 1 228 ? 11.062 -8.844 -12.039 1 89.81 228 SER B C 1
ATOM 4135 O O . SER B 1 228 ? 10.156 -9.461 -11.469 1 89.81 228 SER B O 1
ATOM 4137 N N . PRO B 1 229 ? 12.234 -9.25 -12.141 1 90.06 229 PRO B N 1
ATOM 4138 C CA . PRO B 1 229 ? 12.57 -10.5 -11.461 1 90.06 229 PRO B CA 1
ATOM 4139 C C . PRO B 1 229 ? 12.719 -10.328 -9.945 1 90.06 229 PRO B C 1
ATOM 4141 O O . PRO B 1 229 ? 13.789 -10.617 -9.398 1 90.06 229 PRO B O 1
ATOM 4144 N N . VAL B 1 230 ? 11.664 -9.891 -9.367 1 93.06 230 VAL B N 1
ATOM 4145 C CA . VAL B 1 230 ? 11.648 -9.68 -7.926 1 93.06 230 VAL B CA 1
ATOM 4146 C C . VAL B 1 230 ? 11.125 -10.93 -7.223 1 93.06 230 VAL B C 1
ATOM 4148 O O . VAL B 1 230 ? 11.781 -11.461 -6.328 1 93.06 230 VAL B O 1
ATOM 4151 N N . ILE B 1 231 ? 10.055 -11.391 -7.656 1 91 231 ILE B N 1
ATOM 4152 C CA . ILE B 1 231 ? 9.359 -12.508 -7.016 1 91 231 ILE B CA 1
ATOM 4153 C C . ILE B 1 231 ? 9.742 -13.812 -7.703 1 91 231 ILE B C 1
ATOM 4155 O O . ILE B 1 231 ? 9.805 -14.867 -7.059 1 91 231 ILE B O 1
ATOM 4159 N N . TYR B 1 232 ? 10.008 -13.805 -8.953 1 87.94 232 TYR B N 1
ATOM 4160 C CA . TYR B 1 232 ? 10.422 -14.961 -9.734 1 87.94 232 TYR B CA 1
ATOM 4161 C C . TYR B 1 232 ? 11.555 -14.602 -10.688 1 87.94 232 TYR B C 1
ATOM 4163 O O . TYR B 1 232 ? 11.703 -13.438 -11.078 1 87.94 232 TYR B O 1
ATOM 4171 N N . PRO B 1 233 ? 12.305 -15.609 -10.945 1 86.5 233 PRO B N 1
ATOM 4172 C CA . PRO B 1 233 ? 13.461 -15.336 -11.797 1 86.5 233 PRO B CA 1
ATOM 4173 C C . PRO B 1 233 ? 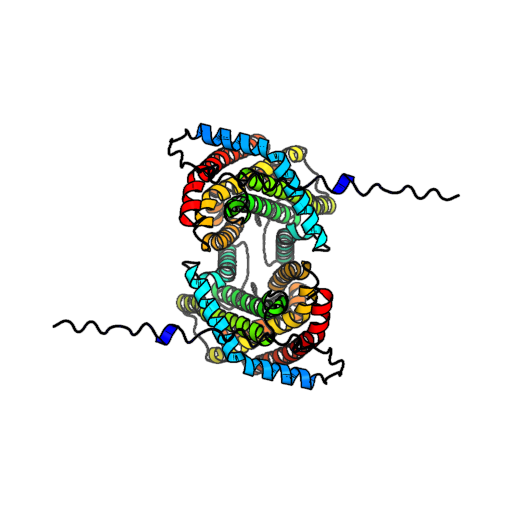13.07 -15.008 -13.234 1 86.5 233 PRO B C 1
ATOM 4175 O O . PRO B 1 233 ? 11.922 -15.219 -13.633 1 86.5 233 PRO B O 1
ATOM 4178 N N . VAL B 1 234 ? 14.102 -14.477 -13.938 1 82.06 234 VAL B N 1
ATOM 4179 C CA . VAL B 1 234 ? 13.898 -14.125 -15.344 1 82.06 234 VAL B CA 1
ATOM 4180 C C . VAL B 1 234 ? 13.484 -15.367 -16.125 1 82.06 234 VAL B C 1
ATOM 4182 O O . VAL B 1 234 ? 14.102 -16.422 -15.992 1 82.06 234 VAL B O 1
ATOM 4185 N N . ARG B 1 235 ? 12.375 -15.125 -16.828 1 77 235 ARG B N 1
ATOM 4186 C CA . ARG B 1 235 ? 11.875 -16.219 -17.641 1 77 235 ARG B CA 1
ATOM 4187 C C . ARG B 1 235 ? 12.414 -16.125 -19.062 1 77 235 ARG B C 1
ATOM 4189 O O . ARG B 1 235 ? 12.578 -15.031 -19.609 1 77 235 ARG B O 1
ATOM 4196 N N . GLU B 1 236 ? 12.734 -17.297 -19.469 1 72.75 236 GLU B N 1
ATOM 4197 C CA . GLU B 1 236 ? 13.32 -17.328 -20.797 1 72.75 236 GLU B CA 1
ATOM 4198 C C . GLU B 1 236 ? 12.234 -17.391 -21.875 1 72.75 236 GLU B C 1
ATOM 4200 O O . GLU B 1 236 ? 12.477 -17.016 -23.031 1 72.75 236 GLU B O 1
ATOM 4205 N N . THR B 1 237 ? 11.055 -17.781 -21.469 1 72.56 237 THR B N 1
ATOM 4206 C CA . THR B 1 237 ? 10.047 -17.984 -22.484 1 72.56 237 THR B CA 1
ATOM 4207 C C . THR B 1 237 ? 8.805 -17.141 -22.203 1 72.56 237 THR B C 1
ATOM 4209 O O . THR B 1 237 ? 8.609 -16.672 -21.078 1 72.56 237 THR B O 1
ATOM 4212 N N . GLY B 1 238 ? 8.156 -16.734 -23.281 1 75.31 238 GLY B N 1
ATOM 4213 C CA . GLY B 1 238 ? 6.867 -16.094 -23.172 1 75.31 238 GLY B CA 1
ATOM 4214 C C . GLY B 1 238 ? 6.965 -14.57 -23.125 1 75.31 238 GLY B C 1
ATOM 4215 O O . GLY B 1 238 ? 8.055 -14.016 -23.266 1 75.31 238 GLY B O 1
ATOM 4216 N N . TRP B 1 239 ? 5.895 -13.891 -23.047 1 78.94 239 TRP B N 1
ATOM 4217 C CA . TRP B 1 239 ? 5.809 -12.43 -23.031 1 78.94 239 TRP B CA 1
ATOM 4218 C C . TRP B 1 239 ? 6.488 -11.867 -21.781 1 78.94 239 TRP B C 1
ATOM 4220 O O . TRP B 1 239 ? 7.121 -10.812 -21.844 1 78.94 239 TRP B O 1
ATOM 4230 N N . LEU B 1 240 ? 6.453 -12.641 -20.812 1 78.19 240 LEU B N 1
ATOM 4231 C CA . LEU B 1 240 ? 7.062 -12.188 -19.562 1 78.19 240 LEU B CA 1
ATOM 4232 C C . LEU B 1 240 ? 8.586 -12.156 -19.688 1 78.19 240 LEU B C 1
ATOM 4234 O O . LEU B 1 240 ? 9.227 -11.227 -19.188 1 78.19 240 LEU B O 1
ATOM 4238 N N . GLY B 1 241 ? 9.055 -13.133 -20.359 1 79 241 GLY B N 1
ATOM 4239 C CA . GLY B 1 241 ? 10.492 -13.148 -20.594 1 79 241 GLY B CA 1
ATOM 4240 C C . GLY B 1 241 ? 10.969 -11.961 -21.422 1 79 241 GLY B C 1
ATOM 4241 O O . GLY B 1 241 ? 11.961 -11.32 -21.062 1 79 241 GLY B O 1
ATOM 4242 N N . ALA B 1 242 ? 10.195 -11.672 -22.422 1 78.56 242 ALA B N 1
ATOM 4243 C CA . ALA B 1 242 ? 10.539 -10.547 -23.281 1 78.56 242 ALA B CA 1
ATOM 4244 C C . ALA B 1 242 ? 10.438 -9.227 -22.516 1 78.56 242 ALA B C 1
ATOM 4246 O O . ALA B 1 242 ? 11.328 -8.375 -22.625 1 78.56 242 ALA B O 1
ATOM 4247 N N . LEU B 1 243 ? 9.484 -9.07 -21.719 1 80.56 243 LEU B N 1
ATOM 4248 C CA . LEU B 1 243 ? 9.266 -7.844 -20.953 1 80.56 243 LEU B CA 1
ATOM 4249 C C . LEU B 1 243 ? 10.359 -7.66 -19.906 1 80.56 243 LEU B C 1
ATOM 4251 O O . LEU B 1 243 ? 10.797 -6.535 -19.656 1 80.56 243 LEU B O 1
ATOM 4255 N N . MET B 1 244 ? 10.75 -8.695 -19.406 1 80.69 244 MET B N 1
ATOM 4256 C CA . MET B 1 244 ? 11.781 -8.609 -18.375 1 80.69 244 MET B CA 1
ATOM 4257 C C . MET B 1 244 ? 13.133 -8.266 -18.984 1 80.69 244 MET B C 1
ATOM 4259 O O . MET B 1 244 ? 13.953 -7.605 -18.359 1 80.69 244 MET B O 1
ATOM 4263 N N . GLN B 1 245 ? 13.281 -8.758 -20.188 1 77.44 245 GLN B N 1
ATOM 4264 C CA . GLN B 1 245 ? 14.547 -8.461 -20.844 1 77.44 245 GLN B CA 1
ATOM 4265 C C . GLN B 1 245 ? 14.641 -6.984 -21.203 1 77.44 245 GLN B C 1
ATOM 4267 O O . GLN B 1 245 ? 15.734 -6.406 -21.188 1 77.44 245 GLN B O 1
ATOM 4272 N N . TRP B 1 246 ? 13.508 -6.344 -21.375 1 78.5 246 TRP B N 1
ATOM 4273 C CA . TRP B 1 246 ? 13.492 -4.934 -21.766 1 78.5 246 TRP B CA 1
ATOM 4274 C C . TRP B 1 246 ? 13.32 -4.039 -20.547 1 78.5 246 TRP B C 1
ATOM 4276 O O . TRP B 1 246 ? 13.43 -2.816 -20.641 1 78.5 246 TRP B O 1
ATOM 4286 N N . ASN B 1 247 ? 13.086 -4.641 -19.469 1 82.56 247 ASN B N 1
ATOM 4287 C CA . ASN B 1 247 ? 12.938 -3.893 -18.234 1 82.56 247 ASN B CA 1
ATOM 4288 C C . ASN B 1 247 ? 14.273 -3.363 -17.734 1 82.56 247 ASN B C 1
ATOM 4290 O O . ASN B 1 247 ? 15.195 -4.141 -17.469 1 82.56 247 ASN B O 1
ATOM 4294 N N . PRO B 1 248 ? 14.359 -2.023 -17.641 1 82.25 248 PRO B N 1
ATOM 4295 C CA . PRO B 1 248 ? 15.633 -1.442 -17.203 1 82.25 248 PRO B CA 1
ATOM 4296 C C . PRO B 1 248 ? 16 -1.814 -15.773 1 82.25 248 PRO B C 1
ATOM 4298 O O . PRO B 1 248 ? 17.172 -1.692 -15.383 1 82.25 248 PRO B O 1
ATOM 4301 N N . PHE B 1 249 ? 15.086 -2.32 -15.055 1 88.75 249 PHE B N 1
ATOM 4302 C CA . PHE B 1 249 ? 15.352 -2.648 -13.656 1 88.75 249 PHE B CA 1
ATOM 4303 C C . PHE B 1 249 ? 15.898 -4.062 -13.523 1 88.75 249 PHE B C 1
ATOM 4305 O O . PHE B 1 249 ? 16.484 -4.414 -12.5 1 88.75 249 PHE B O 1
ATOM 4312 N N . THR B 1 250 ? 15.688 -4.852 -14.547 1 87.75 250 THR B N 1
ATOM 4313 C CA . THR B 1 250 ? 1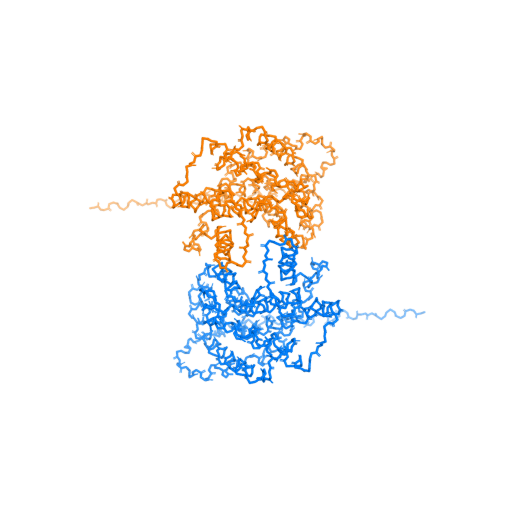6.078 -6.254 -14.5 1 87.75 250 THR B CA 1
ATOM 4314 C C . THR B 1 250 ? 17.594 -6.387 -14.297 1 87.75 250 THR B C 1
ATOM 4316 O O . THR B 1 250 ? 18.047 -7.078 -13.391 1 87.75 250 THR B O 1
ATOM 4319 N N . PRO B 1 251 ? 18.344 -5.664 -15.117 1 85.19 251 PRO B N 1
ATOM 4320 C CA . PRO B 1 251 ? 19.797 -5.805 -14.914 1 85.19 251 PRO B CA 1
ATOM 4321 C C . PRO B 1 251 ? 20.25 -5.297 -13.547 1 85.19 251 PRO B C 1
ATOM 4323 O O . PRO B 1 251 ? 21.188 -5.848 -12.969 1 85.19 251 PRO B O 1
ATOM 4326 N N . LEU B 1 252 ? 19.625 -4.293 -13.008 1 89.56 252 LEU B N 1
ATOM 4327 C CA . LEU B 1 252 ? 19.969 -3.744 -11.703 1 89.56 252 LEU B CA 1
ATOM 4328 C C . LEU B 1 252 ? 19.719 -4.762 -10.602 1 89.56 252 LEU B C 1
ATOM 4330 O O . LEU B 1 252 ? 20.578 -4.988 -9.75 1 89.56 252 LEU B O 1
ATOM 4334 N N . LEU B 1 253 ? 18.625 -5.387 -10.688 1 91.5 253 LEU B N 1
ATOM 4335 C CA . LEU B 1 253 ? 18.234 -6.375 -9.68 1 91.5 253 LEU B CA 1
ATOM 4336 C C . LEU B 1 253 ? 19.125 -7.613 -9.781 1 91.5 253 LEU B C 1
ATOM 4338 O O . LEU B 1 253 ? 19.547 -8.156 -8.758 1 91.5 253 LEU B O 1
ATOM 4342 N N . ASN B 1 254 ? 19.406 -7.996 -10.984 1 88.06 254 ASN B N 1
ATOM 4343 C CA . ASN B 1 254 ? 20.219 -9.188 -11.195 1 88.06 254 ASN B CA 1
ATOM 4344 C C . ASN B 1 254 ? 21.641 -8.984 -10.703 1 88.06 254 ASN B C 1
ATOM 4346 O O . ASN B 1 254 ? 22.234 -9.883 -10.109 1 88.06 254 ASN B O 1
ATOM 4350 N N . VAL B 1 255 ? 22.188 -7.801 -10.977 1 88.94 255 VAL B N 1
ATOM 4351 C CA . VAL B 1 255 ? 23.547 -7.512 -10.523 1 88.94 255 VAL B CA 1
ATOM 4352 C C . VAL B 1 255 ? 23.609 -7.551 -9 1 88.94 255 VAL B C 1
ATOM 4354 O O . VAL B 1 255 ? 24.516 -8.148 -8.422 1 88.94 255 VAL B O 1
ATOM 4357 N N . CYS B 1 256 ? 22.656 -6.977 -8.359 1 91.75 256 CYS B N 1
ATOM 4358 C CA . CYS B 1 256 ? 22.609 -6.992 -6.902 1 91.75 256 CYS B CA 1
ATOM 4359 C C . CYS B 1 256 ? 22.516 -8.414 -6.375 1 91.75 256 CYS B C 1
ATOM 4361 O O . CYS B 1 256 ? 23.219 -8.773 -5.426 1 91.75 256 CYS B O 1
ATOM 4363 N N . ARG B 1 257 ? 21.75 -9.211 -6.977 1 90 257 ARG B N 1
ATOM 4364 C CA . ARG B 1 257 ? 21.578 -10.586 -6.512 1 90 257 ARG B CA 1
ATOM 4365 C C . ARG B 1 257 ? 22.828 -11.414 -6.762 1 90 257 ARG B C 1
ATOM 4367 O O . ARG B 1 257 ? 23.203 -12.25 -5.934 1 90 257 ARG B O 1
ATOM 4374 N N . GLU B 1 258 ? 23.422 -11.219 -7.887 1 88.44 258 GLU B N 1
ATOM 4375 C CA . GLU B 1 258 ? 24.641 -11.961 -8.195 1 88.44 258 GLU B CA 1
ATOM 4376 C C . GLU B 1 258 ? 25.75 -11.625 -7.195 1 88.44 258 GLU B C 1
ATOM 4378 O O . GLU B 1 258 ? 26.547 -12.492 -6.832 1 88.44 258 GLU B O 1
ATOM 4383 N N . LEU B 1 259 ? 25.766 -10.383 -6.84 1 89.38 259 LEU B N 1
ATOM 4384 C CA . LEU B 1 259 ? 26.781 -9.977 -5.867 1 89.38 259 LEU B CA 1
ATOM 4385 C C . LEU B 1 259 ? 26.484 -10.562 -4.492 1 89.38 259 LEU B C 1
ATOM 4387 O O . LEU B 1 259 ? 27.391 -10.875 -3.732 1 89.38 259 LEU B O 1
ATOM 4391 N N . LEU B 1 260 ? 25.25 -10.766 -4.199 1 89.94 260 LEU B N 1
ATOM 4392 C CA . LEU B 1 260 ? 24.828 -11.258 -2.896 1 89.94 260 LEU B CA 1
ATOM 4393 C C . LEU B 1 260 ? 24.984 -12.773 -2.811 1 89.94 260 LEU B C 1
ATOM 4395 O O . LEU B 1 260 ? 25.391 -13.305 -1.772 1 89.94 260 LEU B O 1
ATOM 4399 N N . PHE B 1 261 ? 24.641 -13.5 -3.85 1 90.06 261 PHE B N 1
ATOM 4400 C CA . PHE B 1 261 ? 24.562 -14.953 -3.777 1 90.06 261 PHE B CA 1
ATOM 4401 C C . PHE B 1 261 ? 25.703 -15.602 -4.551 1 90.06 261 PHE B C 1
ATOM 4403 O O . PHE B 1 261 ? 25.953 -16.797 -4.426 1 90.06 261 PHE B O 1
ATOM 4410 N N . GLY B 1 262 ? 26.25 -14.906 -5.145 1 79.94 262 GLY B N 1
ATOM 4411 C CA . GLY B 1 262 ? 27.312 -15.492 -5.945 1 79.94 262 GLY B CA 1
ATOM 4412 C C . GLY B 1 262 ? 26.828 -16.078 -7.254 1 79.94 262 GLY B C 1
ATOM 4413 O O . GLY B 1 262 ? 25.625 -16.156 -7.496 1 79.94 262 GLY B O 1
ATOM 4414 N N . GLY B 1 263 ? 27.609 -16.281 -8.227 1 65.62 263 GLY B N 1
ATOM 4415 C CA . GLY B 1 263 ? 27.25 -16.984 -9.453 1 65.62 263 GLY B CA 1
ATOM 4416 C C . GLY B 1 263 ? 28.047 -16.516 -10.656 1 65.62 263 GLY B C 1
ATOM 4417 O O . GLY B 1 263 ? 28.656 -17.312 -11.367 1 65.62 263 GLY B O 1
ATOM 4418 N N . HIS B 1 264 ? 27.547 -15.242 -11.25 1 59.91 264 HIS B N 1
ATOM 4419 C CA . HIS B 1 264 ? 28.172 -14.891 -12.516 1 59.91 264 HIS B CA 1
ATOM 4420 C C . HIS B 1 264 ? 29.594 -14.367 -12.289 1 59.91 264 HIS B C 1
ATOM 4422 O O . HIS B 1 264 ? 29.891 -13.781 -11.25 1 59.91 264 HIS B O 1
ATOM 4428 N N . ALA B 1 265 ? 30.484 -14.75 -13.148 1 55.47 265 ALA B N 1
ATOM 4429 C CA . ALA B 1 265 ? 31.922 -14.562 -13.18 1 55.47 265 ALA B CA 1
ATOM 4430 C C . ALA B 1 265 ? 32.281 -13.086 -13.031 1 55.47 265 ALA B C 1
ATOM 4432 O O . ALA B 1 265 ? 33.281 -12.75 -12.383 1 55.47 265 ALA B O 1
ATOM 4433 N N . GLN B 1 266 ? 31.688 -12.18 -13.75 1 59.28 266 GLN B N 1
ATOM 4434 C CA . GLN B 1 266 ? 32.281 -10.859 -13.75 1 59.28 266 GLN B CA 1
ATOM 4435 C C . GLN B 1 266 ? 31.25 -9.773 -13.508 1 59.28 266 GLN B C 1
ATOM 4437 O O . GLN B 1 266 ? 30.953 -8.977 -14.406 1 59.28 266 GLN B O 1
ATOM 4442 N N . PRO B 1 267 ? 30.547 -9.68 -12.133 1 64.12 267 PRO B N 1
ATOM 4443 C CA . PRO B 1 267 ? 29.422 -8.805 -11.781 1 64.12 267 PRO B CA 1
ATOM 4444 C C . PRO B 1 267 ? 29.859 -7.352 -11.578 1 64.12 267 PRO B C 1
ATOM 4446 O O . PRO B 1 267 ? 29.016 -6.453 -11.562 1 64.12 267 PRO B O 1
ATOM 4449 N N . LEU B 1 268 ? 31.172 -7.121 -11.75 1 71.62 268 LEU B N 1
ATOM 4450 C CA . LEU B 1 268 ? 31.672 -5.809 -11.336 1 71.62 268 LEU B CA 1
ATOM 4451 C C . LEU B 1 268 ? 31.359 -4.762 -12.406 1 71.62 268 LEU B C 1
ATOM 4453 O O . LEU B 1 268 ? 30.906 -3.664 -12.086 1 71.62 268 LEU B O 1
ATOM 4457 N N . LEU B 1 269 ? 31.625 -5.184 -13.641 1 77.25 269 LEU B N 1
ATOM 4458 C CA . LEU B 1 269 ? 31.5 -4.203 -14.711 1 77.25 269 LEU B CA 1
ATOM 4459 C C . LEU B 1 269 ? 30.047 -3.752 -14.852 1 77.25 269 LEU B C 1
ATOM 4461 O O . LEU B 1 269 ? 29.766 -2.553 -14.844 1 77.25 269 LEU B O 1
ATOM 4465 N N . PRO B 1 270 ? 29.141 -4.691 -14.914 1 75.69 270 PRO B N 1
ATOM 4466 C CA . PRO B 1 270 ? 27.75 -4.25 -14.992 1 75.69 270 PRO B CA 1
ATOM 4467 C C . PRO B 1 270 ? 27.312 -3.414 -13.789 1 75.69 270 PRO B C 1
ATOM 4469 O O . PRO B 1 270 ? 26.531 -2.467 -13.938 1 75.69 270 PRO B O 1
ATOM 4472 N N . ALA B 1 271 ? 27.859 -3.693 -12.695 1 76.94 271 ALA B N 1
ATOM 4473 C CA . ALA B 1 271 ? 27.531 -2.932 -11.492 1 76.94 271 ALA B CA 1
ATOM 4474 C C . ALA B 1 271 ? 28.031 -1.494 -11.594 1 76.94 271 ALA B C 1
ATOM 4476 O O . ALA B 1 271 ? 27.297 -0.55 -11.289 1 76.94 271 ALA B O 1
ATOM 4477 N N . ILE B 1 272 ? 29.266 -1.396 -12.031 1 82.56 272 ILE B N 1
ATOM 4478 C CA . ILE B 1 272 ? 29.875 -0.073 -12.141 1 82.56 272 ILE B CA 1
ATOM 4479 C C . ILE B 1 272 ? 29.156 0.745 -13.203 1 82.56 272 ILE B C 1
ATOM 4481 O O . ILE B 1 272 ? 28.875 1.928 -13 1 82.56 272 ILE B O 1
ATOM 4485 N N . VAL B 1 273 ? 28.844 0.137 -14.281 1 84 273 VAL B N 1
ATOM 4486 C CA . VAL B 1 273 ? 28.141 0.816 -15.367 1 84 273 VAL B CA 1
ATOM 4487 C C . VAL B 1 273 ? 26.766 1.284 -14.883 1 84 273 VAL B C 1
ATOM 4489 O O . VAL B 1 273 ? 26.344 2.4 -15.195 1 84 273 VAL B O 1
ATOM 4492 N N . MET B 1 274 ? 26.156 0.455 -14.078 1 82.75 274 MET B N 1
ATOM 4493 C CA . MET B 1 274 ? 24.844 0.788 -13.508 1 82.75 274 MET B CA 1
ATOM 4494 C C . MET B 1 274 ? 24.938 2.027 -12.625 1 82.75 274 MET B C 1
ATOM 4496 O O . MET B 1 274 ? 24.094 2.924 -12.727 1 82.75 274 MET B O 1
ATOM 4500 N N . VAL B 1 275 ? 25.906 2.053 -11.891 1 86.75 275 VAL B N 1
ATOM 4501 C CA . VAL B 1 275 ? 26.078 3.166 -10.961 1 86.75 275 VAL B CA 1
ATOM 4502 C C . VAL B 1 275 ? 26.375 4.449 -11.734 1 86.75 275 VAL B C 1
ATOM 4504 O O . VAL B 1 275 ? 25.812 5.504 -11.43 1 86.75 275 VAL B O 1
ATOM 4507 N N . ILE B 1 276 ? 27.188 4.309 -12.727 1 90.06 276 ILE B N 1
ATOM 4508 C CA . ILE B 1 276 ? 27.562 5.473 -13.516 1 90.06 276 ILE B CA 1
ATOM 4509 C C . ILE B 1 276 ? 26.344 6.027 -14.25 1 90.06 276 ILE B C 1
ATOM 4511 O O . ILE B 1 276 ? 26.109 7.234 -14.25 1 90.06 276 ILE B O 1
ATOM 4515 N N . ILE B 1 277 ? 25.594 5.184 -14.797 1 90.25 277 ILE B N 1
ATOM 4516 C CA . ILE B 1 277 ? 24.391 5.605 -15.516 1 90.25 277 ILE B CA 1
ATOM 4517 C C . ILE B 1 277 ? 23.391 6.23 -14.539 1 90.25 277 ILE B C 1
ATOM 4519 O O . ILE B 1 277 ? 22.797 7.27 -14.828 1 90.25 277 ILE B O 1
ATOM 4523 N N . ALA B 1 278 ? 23.219 5.57 -13.414 1 92.06 278 ALA B N 1
ATOM 4524 C CA . ALA B 1 278 ? 22.312 6.094 -12.391 1 92.06 278 ALA B CA 1
ATOM 4525 C C . ALA B 1 278 ? 22.75 7.477 -11.922 1 92.06 278 ALA B C 1
ATOM 4527 O O . ALA B 1 278 ? 21.922 8.375 -11.758 1 92.06 278 ALA B O 1
ATOM 4528 N N . ALA B 1 279 ? 24.078 7.629 -11.758 1 91.81 279 ALA B N 1
ATOM 4529 C CA . ALA B 1 279 ? 24.625 8.914 -11.328 1 91.81 279 ALA B CA 1
ATOM 4530 C C . ALA B 1 279 ? 24.406 9.984 -12.391 1 91.81 279 ALA B C 1
ATOM 4532 O O . ALA B 1 279 ? 24.078 11.133 -12.07 1 91.81 279 ALA B O 1
ATOM 4533 N N . GLY B 1 280 ? 24.625 9.578 -13.609 1 94.12 280 GLY B N 1
ATOM 4534 C CA . GLY B 1 280 ? 24.359 10.5 -14.695 1 94.12 280 GLY B CA 1
ATOM 4535 C C . GLY B 1 280 ? 22.906 10.93 -14.773 1 94.12 280 GLY B C 1
ATOM 4536 O O . GLY B 1 280 ? 22.609 12.117 -14.93 1 94.12 280 GLY B O 1
ATOM 4537 N N . MET B 1 281 ? 22.031 9.992 -14.609 1 94.31 281 MET B N 1
ATOM 4538 C CA . MET B 1 281 ? 20.609 10.289 -14.625 1 94.31 281 MET B CA 1
ATOM 4539 C C . MET B 1 281 ? 20.219 11.172 -13.445 1 94.31 281 MET B C 1
ATOM 4541 O O . MET B 1 281 ? 19.375 12.062 -13.586 1 94.31 281 MET B O 1
ATOM 4545 N N . LEU B 1 282 ? 20.797 10.875 -12.367 1 94.56 282 LEU B N 1
ATOM 4546 C CA . LEU B 1 282 ? 20.516 11.695 -11.195 1 94.56 282 LEU B CA 1
ATOM 4547 C C . LEU B 1 282 ? 20.984 13.125 -11.398 1 94.56 282 LEU B C 1
ATOM 4549 O O . LEU B 1 282 ? 20.297 14.07 -11.008 1 94.56 282 LEU B O 1
ATOM 4553 N N . ALA B 1 283 ? 22.156 13.281 -11.992 1 94.62 283 ALA B N 1
ATOM 4554 C CA . ALA B 1 283 ? 22.672 14.617 -12.297 1 94.62 283 ALA B CA 1
ATOM 4555 C C . ALA B 1 283 ? 21.703 15.398 -13.18 1 94.62 283 ALA B C 1
ATOM 4557 O O . ALA B 1 283 ? 21.391 16.562 -12.898 1 94.62 283 ALA B O 1
ATOM 4558 N N . ILE B 1 284 ? 21.25 14.719 -14.133 1 95.12 284 ILE B N 1
ATOM 4559 C CA . ILE B 1 284 ? 20.281 15.352 -15.023 1 95.12 284 ILE B CA 1
ATOM 4560 C C . ILE B 1 284 ? 19 15.688 -14.25 1 95.12 284 ILE B C 1
ATOM 4562 O O . ILE B 1 284 ? 18.422 16.766 -14.43 1 95.12 284 ILE B O 1
ATOM 4566 N N . GLY B 1 285 ? 18.562 14.758 -13.43 1 95.06 285 GLY B N 1
ATOM 4567 C CA . GLY B 1 285 ? 17.391 14.984 -12.602 1 95.06 285 GLY B CA 1
ATOM 4568 C C . GLY B 1 285 ? 17.531 16.172 -11.672 1 95.06 285 GLY B C 1
ATOM 4569 O O . GLY B 1 285 ? 16.594 16.953 -11.5 1 95.06 285 GLY B O 1
ATOM 4570 N N . LEU B 1 286 ? 18.703 16.359 -11.148 1 93.81 286 LEU B N 1
ATOM 4571 C CA . LEU B 1 286 ? 18.938 17.469 -10.242 1 93.81 286 LEU B CA 1
ATOM 4572 C C . LEU B 1 286 ? 18.875 18.797 -10.992 1 93.81 286 LEU B C 1
ATOM 4574 O O . LEU B 1 286 ? 18.328 19.781 -10.477 1 93.81 286 LEU B O 1
ATOM 4578 N N . ILE B 1 287 ? 19.422 18.781 -12.156 1 93.38 287 ILE B N 1
ATOM 4579 C CA . ILE B 1 287 ? 19.359 19.984 -12.984 1 93.38 287 ILE B CA 1
ATOM 4580 C C . ILE B 1 287 ? 17.891 20.312 -13.273 1 93.38 287 ILE B C 1
ATOM 4582 O O . ILE B 1 287 ? 17.484 21.484 -13.18 1 93.38 287 ILE B O 1
ATOM 4586 N N . LEU B 1 288 ? 17.203 19.281 -13.531 1 93.25 288 LEU B N 1
ATOM 4587 C CA . LEU B 1 288 ? 15.781 19.469 -13.828 1 93.25 288 LEU B CA 1
ATOM 4588 C C . LEU B 1 288 ? 15.047 20.062 -12.633 1 93.25 288 LEU B C 1
ATOM 4590 O O . LEU B 1 288 ? 14.164 20.906 -12.789 1 93.25 288 LEU B O 1
ATOM 4594 N N . LEU B 1 289 ? 15.359 19.688 -11.492 1 92.38 289 LEU B N 1
ATOM 4595 C CA . LEU B 1 289 ? 14.711 20.203 -10.289 1 92.38 289 LEU B CA 1
ATOM 4596 C C . LEU B 1 289 ? 14.969 21.688 -10.125 1 92.38 289 LEU B C 1
ATOM 4598 O O . LEU B 1 289 ? 14.07 22.438 -9.734 1 92.38 289 LEU B O 1
ATOM 4602 N N . HIS B 1 290 ? 16.141 22.094 -10.492 1 89 290 HIS B N 1
ATOM 4603 C CA . HIS B 1 290 ? 16.484 23.5 -10.367 1 89 290 HIS B CA 1
ATOM 4604 C C . HIS B 1 290 ? 15.758 24.344 -11.414 1 89 290 HIS B C 1
ATOM 4606 O O . HIS B 1 290 ? 15.305 25.453 -11.125 1 89 290 HIS B O 1
ATOM 4612 N N . VAL B 1 291 ? 15.727 23.75 -12.531 1 89.62 291 VAL B N 1
ATOM 4613 C CA . VAL B 1 291 ? 15.094 24.469 -13.625 1 89.62 291 VAL B CA 1
ATOM 4614 C C . VAL B 1 291 ? 13.594 24.578 -13.383 1 89.62 291 VAL B C 1
ATOM 4616 O O . VAL B 1 291 ? 12.969 25.594 -13.711 1 89.62 291 VAL B O 1
ATOM 4619 N N . ALA B 1 292 ? 13.016 23.641 -12.766 1 89.69 292 ALA B N 1
ATOM 4620 C CA . ALA B 1 292 ? 11.562 23.578 -12.57 1 89.69 292 ALA B CA 1
ATOM 4621 C C . ALA B 1 292 ? 11.148 24.391 -11.344 1 89.69 292 ALA B C 1
ATOM 4623 O O . ALA B 1 292 ? 9.977 24.766 -11.211 1 89.69 292 ALA B O 1
ATOM 4624 N N . ARG B 1 293 ? 12 24.641 -10.492 1 85.06 293 ARG B N 1
ATOM 4625 C CA . ARG B 1 293 ? 11.695 25.234 -9.195 1 85.06 293 ARG B CA 1
ATOM 4626 C C . ARG B 1 293 ? 10.961 26.562 -9.352 1 85.06 293 ARG B C 1
ATOM 4628 O O . ARG B 1 293 ? 9.898 26.766 -8.75 1 85.06 293 ARG B O 1
ATOM 4635 N N . PRO B 1 294 ? 11.438 27.469 -10.156 1 81.75 294 PRO B N 1
ATOM 4636 C CA . PRO B 1 294 ? 10.742 28.75 -10.305 1 81.75 294 PRO B CA 1
ATOM 4637 C C . PRO B 1 294 ? 9.336 28.594 -10.883 1 81.75 294 PRO B C 1
ATOM 4639 O O . PRO B 1 294 ? 8.43 29.344 -10.531 1 81.75 294 PRO B O 1
ATOM 4642 N N . HIS B 1 295 ? 9.211 27.656 -11.695 1 83.38 295 HIS B N 1
ATOM 4643 C CA . HIS B 1 295 ? 7.914 27.422 -12.312 1 83.38 295 HIS B CA 1
ATOM 4644 C C . HIS B 1 295 ? 6.918 26.844 -11.312 1 83.38 295 HIS B C 1
ATOM 4646 O O . HIS B 1 295 ? 5.746 27.219 -11.312 1 83.38 295 HIS B O 1
ATOM 4652 N N . ILE B 1 296 ? 7.375 26.016 -10.516 1 82.88 296 ILE B N 1
ATOM 4653 C CA . ILE B 1 296 ? 6.52 25.391 -9.516 1 82.88 296 ILE B CA 1
ATOM 4654 C C . ILE B 1 296 ? 6.113 26.406 -8.461 1 82.88 296 ILE B C 1
ATOM 4656 O O . ILE B 1 296 ? 4.961 26.453 -8.031 1 82.88 296 ILE B O 1
ATOM 4660 N N . ILE B 1 297 ? 6.992 27.281 -8.086 1 76.62 297 ILE B N 1
ATOM 4661 C CA . ILE B 1 297 ? 6.711 28.328 -7.109 1 76.62 297 ILE B CA 1
ATOM 4662 C C . ILE B 1 297 ? 5.676 29.297 -7.672 1 76.62 297 ILE B C 1
ATOM 4664 O O . ILE B 1 297 ? 4.754 29.719 -6.965 1 76.62 297 ILE B O 1
ATOM 4668 N N . ALA B 1 298 ? 5.797 29.609 -8.859 1 77.06 298 ALA B N 1
ATOM 4669 C CA . ALA B 1 298 ? 4.871 30.531 -9.508 1 77.06 298 ALA B CA 1
ATOM 4670 C C . ALA B 1 298 ? 3.469 29.938 -9.602 1 77.06 298 ALA B C 1
ATOM 4672 O O . ALA B 1 298 ? 2.475 30.641 -9.414 1 77.06 298 ALA B O 1
ATOM 4673 N N . ARG B 1 299 ? 3.424 28.734 -9.875 1 76.19 299 ARG B N 1
ATOM 4674 C CA . ARG B 1 299 ? 2.139 28.078 -10.086 1 76.19 299 ARG B CA 1
ATOM 4675 C C . ARG B 1 299 ? 1.453 27.781 -8.758 1 76.19 299 ARG B C 1
ATOM 4677 O O . ARG B 1 299 ? 0.226 27.859 -8.656 1 76.19 299 ARG B O 1
ATOM 4684 N N . LYS B 1 300 ? 2.172 27.359 -7.777 1 70.75 300 LYS B N 1
ATOM 4685 C CA . LYS B 1 300 ? 1.586 27.016 -6.484 1 70.75 300 LYS B CA 1
ATOM 4686 C C . LYS B 1 300 ? 1.349 28.25 -5.633 1 70.75 300 LYS B C 1
ATOM 4688 O O . LYS B 1 300 ? 0.61 28.203 -4.648 1 70.75 300 LYS B O 1
ATOM 4693 N N . GLY B 1 301 ? 1.517 29.328 -6.219 1 61 301 GLY B N 1
ATOM 4694 C CA . GLY B 1 301 ? 1.352 30.594 -5.496 1 61 301 GLY B CA 1
ATOM 4695 C C . GLY B 1 301 ? 2.293 30.719 -4.316 1 61 301 GLY B C 1
ATOM 4696 O O . GLY B 1 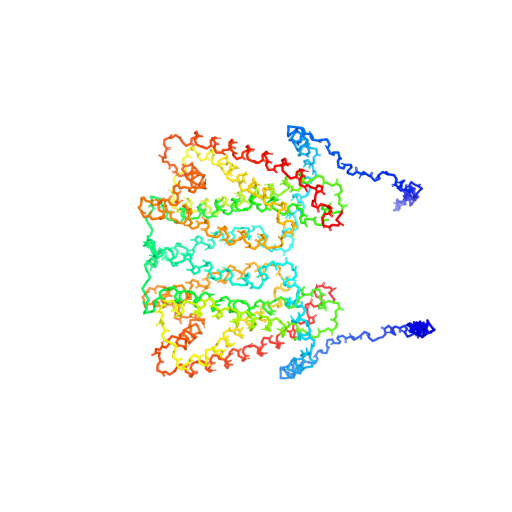301 ? 1.938 31.328 -3.297 1 61 301 GLY B O 1
ATOM 4697 N N . MET B 1 302 ? 3.344 29.891 -4.422 1 48.78 302 MET B N 1
ATOM 4698 C CA . MET B 1 302 ? 4.344 30.078 -3.373 1 48.78 302 MET B CA 1
ATOM 4699 C C . MET B 1 302 ? 5.258 31.25 -3.693 1 48.78 302 MET B C 1
ATOM 4701 O O . MET B 1 302 ? 5.414 31.625 -4.859 1 48.78 302 MET B O 1
#

Foldseek 3Di:
DPPPPPPPPPVVPPPPPPPPPPVPPPPPVPPPVPPPPPDLVVLLVVLVVLLVVCVVVLVVLLVVQQVVQVVPDVCRLVVLCVPLLVVLVVLVVCVVVVVDDFDDPDDQSLQQSLLSLLLSLLQLLLVLQLALVVPVVVVPDVRDSSSSSSNSVVVSVVNVVVSVVVSVVVCVVVVADWDPLLVCLVLLSLLSSLLSNLNSLVNNLVVLVDVCVVVVVVVVSVVVSVLECNNHHQDPDDPSNVSHVPRPCRLSSVLSVCSGRNDDDPSPVSSVVSNVVSVVSNSVSSSSNVVSVVVSCVVVVD/DPPPPPPPPPVVPPPPVPPPPPVPPPPPVPPPVPPPPPDLVVLLVVLVVLLVVCVVVLVVLLVVQQVVQVVPDVCRLVVLCVPLLVVLVVLVVCVVVVVDDFDDPDDQSLQQSLLSLLLSLLQLLLVLQLALVVPVVVVPDPRDSSSSSSNSVVVSVVNVVVSVVVSVVVCVVVVADWDPLLVCLVLLSLLSSLLSNLNSLVNNLVVLVDVCVVVVVVVVSVVVSVLEPNNHHQDPDDPSNVSHVPRPCRLSSVLSVCSGRNDDDPSPVSSVVSNVVSVVSNSVSSSSNVNSVVVSCVVVVD

Organism: NCBI:txid2527985

Secondary structure (DSSP, 8-state):
--------GGGGTT----TT----TT-------------HHHHHHHHHHHHHHTHHHHHHHHHHHHHHHHHH-SSGGGGGGHHHHHHHHHHHHHHHTTSB----SS-HHHHHHHHHHHHHHHHHHHHHHHTTTT-HHHHHS---HHHHHHHHHHHHHHHHHHHHHHHHHHHHHTTPPPPGGGGGHHHHHHHHHHHHHHHHHHHHHHHHH-THHHHHHHHHHHHHHHTTTTSSPPPSSHHHHHHHHH-THHHHHHHHHHHHH---S-THHHHHHHHHHHHHHHHHHHHHHHHHHHHHHHHHT-/--------GGGGTT----TT----TT-------------HHHHHHHHHHHHHHTHHHHHHHHHHHHHHHHHH-SSGGGGGGHHHHHHHHHHHHHHHTTSB----SS-HHHHHHHHHHHHHHHHHHHHHHHTTTT-HHHHHS---HHHHHHHHHHHHHHHHHHHHHHHHHHHHHTTPPPPGGGGGHHHHHHHHHHHHHHHHHHHHHHHHH-THHHHHHHHHHHHHHHTTTTSSPPPSSHHHHHHHHH-THHHHHHHHHHHHH---S-THHHHHHHHHHHHHHHHHHHHHHHHHHHHHHHHHT-

Nearest PDB structures (foldseek):
  7k2t-assembly1_B  TM=8.266E-01  e=9.510E-07  Aquifex aeolicus VF5
  6m96-assembly1_B-2  TM=8.186E-01  e=9.939E-07  Aquifex aeolicus VF5
  8dku-assembly1_B  TM=8.245E-01  e=1.296E-06  Aquifex aeolicus VF5
  6oih-assembly1_D  TM=7.793E-01  e=8.997E-05  Aquifex aeolicus VF5
  6oih-assembly2_C  TM=7.231E-01  e=4.246E-05  Aquifex aeolicus VF5

InterPro domains:
  IPR013525 ABC-2 type transporter, transmembrane domain [PF01061] (58-261)

Solvent-accessible surface area (backbone atoms only — not comparable to full-atom values): 32462 Å² total; per-residue (Å²): 138,82,81,75,79,77,78,75,72,72,74,67,64,73,72,54,76,73,73,78,71,57,78,68,84,71,75,55,78,65,76,59,72,65,74,66,78,65,52,69,64,54,48,40,51,49,48,55,47,40,39,62,72,26,42,63,56,13,48,51,50,36,54,47,49,56,51,55,42,50,72,56,17,97,60,34,71,63,58,76,48,45,60,35,51,47,52,27,51,49,53,46,48,37,35,75,68,62,43,32,65,76,82,64,96,53,63,57,62,58,48,23,34,53,24,34,44,51,50,49,43,24,50,46,21,19,59,31,29,25,52,60,72,65,39,68,53,60,75,73,39,101,54,64,67,45,24,52,36,50,21,36,48,50,52,46,52,50,49,53,59,56,54,45,49,66,52,51,52,49,34,60,73,68,65,56,75,74,38,81,48,38,74,52,29,62,57,32,48,48,21,42,24,35,38,19,25,17,54,12,28,66,42,16,65,56,36,63,75,32,62,49,43,61,61,46,49,52,54,51,50,56,52,48,44,74,50,28,57,27,78,48,68,83,44,88,60,65,70,65,14,55,47,28,70,69,31,80,57,29,62,54,52,50,40,38,46,34,22,47,60,42,79,69,90,70,57,58,59,64,33,52,52,44,30,51,51,18,49,52,44,28,50,53,16,52,36,46,46,61,69,41,43,64,57,51,31,62,71,71,70,93,137,82,80,74,79,75,77,76,73,70,75,70,63,73,72,53,77,75,71,76,71,56,78,66,83,71,73,56,78,65,77,59,74,66,74,64,78,64,51,69,64,54,48,41,50,48,49,55,47,41,38,62,73,26,41,63,57,14,47,52,52,36,55,49,50,57,52,55,42,50,72,56,17,96,58,35,72,61,57,76,48,44,60,33,50,48,54,27,51,50,52,46,49,37,36,75,70,62,42,33,66,77,82,65,98,52,62,57,63,58,49,22,35,53,25,32,45,52,50,49,43,24,48,46,22,18,58,32,29,25,52,59,72,65,40,68,53,60,75,71,39,101,55,64,67,44,24,53,36,49,21,34,48,51,50,46,52,51,47,52,60,57,53,45,49,65,51,50,52,49,34,58,74,68,65,55,74,74,39,82,48,39,75,52,26,63,57,33,48,47,20,41,24,35,37,20,25,16,54,12,27,66,42,16,67,55,37,62,75,31,61,50,44,60,60,48,48,51,54,50,52,56,52,49,44,74,50,28,57,27,76,48,68,82,43,89,60,65,71,64,14,56,49,29,71,68,32,81,58,31,62,55,52,49,40,36,46,33,23,48,61,42,81,69,89,71,57,58,60,64,33,51,52,45,30,51,51,18,50,52,45,27,49,53,16,52,36,47,46,62,67,42,43,66,56,50,31,63,70,70,70,93

Sequence (604 aa):
MSSVETVDHRKIAAIEPDVRHSPRSGDWVVYAPSGARSHPLVLLRQSLSNFWSTRELAWILFTRDLKSQVRRSFMGYAWLFSGPIMTAAMWVFLRSQAVVSIDTKIPYPLFVLSGTILWGLLRAGFDATVDVYSSDILKKLNVPIEAFIARNLANVAFQFLLAGIPLSCLFLLYQYRLPATVLLFPLAVAGLVLTGAAAGCFLAPLAALYGDIGRMTHIVFMGLMYLSPVIYPVRETGWLGALMQWNPFTPLLNVCRELLFGGHAQPLLPAIVMVIIAAGMLAIGLILLHVARPHIIARKGMMSSVETVDHRKIAAIEPDVRHSPRSGDWVVYAPSGARSHPLVLLRQSLSNFWSTRELAWILFTRDLKSQVRRSFMGYAWLFSGPIMTAAMWVFLRSQAVVSIDTKIPYPLFVLSGTILWGLLRAGFDATVDVYSSDILKKLNVPIEAFIARNLANVAFQFLLAGIPLSCLFLLYQYRLPATVLLFPLAVAGLVLTGAAAGCFLAPLAALYGDIGRMTHIVFMGLMYLSPVIYPVRETGWLGALMQWNPFTPLLNVCRELLFGGHAQPLLPAIVMVIIAAGMLAIGLILLHVARPHIIARKGM

pLDDT: mean 79.62, std 19.1, range [26.67, 97.06]

Radius of gyration: 29.14 Å; Cα contacts (8 Å, |Δi|>4): 654; chains: 2; bounding box: 67×86×81 Å